Protein 5N5P (pdb70)

Sequence (449 aa):
TPATGSAEWVIPTVNAKPGEKVTMDVVVKNSAIEVAGAQFNIKQTAPIAYGSAASGDAYAAIVPNETEQYYAFGEGIGKGIKAADGAKIITLTFNVPADCAKGTYPVKWSNAFITDTNGNKITDKITLTDGAIVVGDTHMASKPVWGDVNCDGDVNVADVVLLNKWLNNNADYAMTDQGKVNADCFNPQDANGGAVDASKVDLTKTDSDAIIKSVVHLITLPAKGTPATGSAEWVIPTVNAKPGEKVTMDVVVKNSAIEVAGAQFNIKQTAPIAYGSAASGDAYAAIVPNETEQYYAFGEGIGKGIKAADGAKIITLTFNVPADCAKGTYPVKWSNAFITDTNGNKITDKITLTDGAIVVGDHMASKPVWGDVNCDGDVNVADVVLLNKWLNNNADYAMTDQGKVNADCFNPQDANGGAVDASKVDLTKTDSDAIIKSVVHLITLPAKG

Organism: Ruminococcus flavefaciens (NCBI:txid1265)

Foldseek 3Di:
DFWDAAKEWDFAAEEDEAQDKDKTFTFIAPQDTFFFKKKWAKDKAPPKAWDDKAAWDFWAGWDADRVRSIIMGGHPVLATGRGDGGTGRMMTIIGHHNPHDFAKIKTFIDPMFTAHSVRDTPVVRYHYHIYTYGYDYD/DFWAWAPAQCLVPPPDHAVVSLVQLVQCQVPVVVDPTDLRSQQNLLFEPAPDQVGDIDGSVPGDRDNVSSVQSHCVNVPVDDTRHYD/DFWDAAKEWDFAAEEDAAFDKDKTFTFIAPQRTFFFKKKWAKDKAPPKAWDDKAAWDFHAGWDADRVRSIIMGGHPVLATGRGDHGTGRMMTIIGHHNPHDFAKMKTFIDPMFTAHSVRDTPVVRYHYHIYTYGYDD/DFKAWAPAQCLVPPPDRACVSLVQLVVCQVPVVVDPTDLRSQQNLLFEPFPDQVGDIDGSVPGDRDNVSSVQSHCVNVPVDDTRHYD

Structure (mmCIF, N/CA/C/O backbone):
data_5N5P
#
_entry.id   5N5P
#
_cell.length_a   30.093
_cell.length_b   142.898
_cell.length_c   46.588
_cell.angle_alpha   90.000
_cell.angle_beta   90.750
_cell.angle_gamma   90.000
#
_symmetry.space_group_name_H-M   'P 1 21 1'
#
loop_
_entity.id
_entity.type
_entity.pdbx_description
1 polymer 'Putative cellulosomal scaffoldin protein'
2 polymer 'Putative cellulosomal scaffoldin protein'
3 non-polymer ACETONITRILE
4 non-polymer 'CALCIUM ION'
5 water water
#
loop_
_atom_site.group_PDB
_atom_site.id
_atom_site.type_symbol
_atom_site.label_atom_id
_atom_site.label_alt_id
_atom_site.label_comp_id
_atom_site.label_asym_id
_atom_site.label_entity_id
_atom_site.label_seq_id
_atom_site.pdbx_PDB_ins_code
_atom_site.Cartn_x
_atom_site.Cartn_y
_atom_site.Cartn_z
_atom_site.occupancy
_atom_site.B_iso_or_equiv
_atom_site.auth_seq_id
_atom_site.auth_comp_id
_atom_site.auth_asym_id
_atom_site.auth_atom_id
_atom_site.pdbx_PDB_model_num
ATOM 1 N N . THR A 1 1 ? 25.797 48.495 52.574 1.00 53.87 740 THR A N 1
ATOM 2 C CA . THR A 1 1 ? 26.193 49.760 51.856 1.00 70.30 740 THR A CA 1
ATOM 3 C C . THR A 1 1 ? 25.568 49.824 50.453 1.00 56.82 740 THR A C 1
ATOM 4 O O . THR A 1 1 ? 26.182 49.346 49.507 1.00 55.04 740 THR A O 1
ATOM 8 N N . PRO A 1 2 ? 24.328 50.358 50.344 1.00 72.82 741 PRO A N 1
ATOM 9 C CA . PRO A 1 2 ? 23.642 50.262 49.045 1.00 59.31 741 PRO A CA 1
ATOM 10 C C . PRO A 1 2 ? 24.365 51.026 47.947 1.00 50.43 741 PRO A C 1
ATOM 11 O O . PRO A 1 2 ? 24.783 52.154 48.168 1.00 68.73 741 PRO A O 1
ATOM 15 N N . ALA A 1 3 ? 24.531 50.388 46.785 1.00 40.13 742 ALA A N 1
ATOM 16 C CA . ALA A 1 3 ? 25.201 50.979 45.615 1.00 38.00 742 ALA A CA 1
ATOM 17 C C . ALA A 1 3 ? 24.808 52.443 45.455 1.00 35.99 742 ALA A C 1
ATOM 18 O O . ALA A 1 3 ? 23.604 52.751 45.459 1.00 33.00 742 ALA A O 1
ATOM 20 N N . THR A 1 4 ? 25.796 53.326 45.339 1.00 36.19 743 THR A N 1
ATOM 21 C CA . THR A 1 4 ? 25.601 54.764 45.621 1.00 41.56 743 THR A CA 1
ATOM 22 C C . THR A 1 4 ? 25.098 55.659 44.484 1.00 42.77 743 THR A C 1
ATOM 23 O O . THR A 1 4 ? 24.210 56.503 44.716 1.00 75.74 743 THR A O 1
ATOM 27 N N . GLY A 1 5 ? 25.633 55.497 43.275 1.00 35.79 744 GLY A N 1
ATOM 28 C CA . GLY A 1 5 ? 25.422 56.469 42.198 1.00 33.17 744 GLY A CA 1
ATOM 29 C C . GLY A 1 5 ? 24.053 56.490 41.540 1.00 32.43 744 GLY A C 1
ATOM 30 O O . GLY A 1 5 ? 23.042 56.483 42.227 1.00 31.23 744 GLY A O 1
ATOM 31 N N . SER A 1 6 ? 24.018 56.524 40.215 1.00 30.94 745 SER A N 1
ATOM 32 C CA . SER A 1 6 ? 22.783 56.626 39.511 1.00 29.70 745 SER A CA 1
ATOM 33 C C . SER A 1 6 ? 22.951 56.140 38.090 1.00 29.03 745 SER A C 1
ATOM 34 O O . SER A 1 6 ? 24.067 55.899 37.623 1.00 29.66 745 SER A O 1
ATOM 37 N N . ALA A 1 7 ? 21.811 55.962 37.450 1.00 27.90 746 ALA A N 1
ATOM 38 C CA . ALA A 1 7 ? 21.679 55.911 36.012 1.00 27.40 746 ALA A CA 1
ATOM 39 C C . ALA A 1 7 ? 20.281 56.420 35.600 1.00 26.65 746 ALA A C 1
ATOM 40 O O . ALA A 1 7 ? 19.393 56.592 36.443 1.00 26.43 746 ALA A O 1
ATOM 42 N N . GLU A 1 8 ? 20.128 56.668 34.305 1.00 26.46 747 GLU A N 1
ATOM 43 C CA . GLU A 1 8 ? 18.862 57.016 33.693 1.00 25.86 747 GLU A CA 1
ATOM 44 C C . GLU A 1 8 ? 18.573 55.926 32.678 1.00 25.10 747 GLU A C 1
ATOM 45 O O . GLU A 1 8 ? 19.458 55.568 31.925 1.00 25.74 747 GLU A O 1
ATOM 51 N N . TRP A 1 9 ? 17.346 55.387 32.666 1.00 24.39 748 TRP A N 1
ATOM 52 C CA . TRP A 1 9 ? 16.948 54.339 31.753 1.00 23.70 748 TRP A CA 1
ATOM 53 C C . TRP A 1 9 ? 15.889 54.986 30.859 1.00 23.58 748 TRP A C 1
ATOM 54 O O . TRP A 1 9 ? 14.844 55.464 31.369 1.00 23.43 748 TRP A O 1
ATOM 65 N N . VAL A 1 10 ? 16.165 55.047 29.557 1.00 23.83 749 VAL A N 1
ATOM 66 C CA . VAL A 1 10 ? 15.372 55.876 28.624 1.00 24.06 749 VAL A CA 1
ATOM 67 C C . VAL A 1 10 ? 14.626 55.040 27.597 1.00 23.72 749 VAL A C 1
ATOM 68 O O . VAL A 1 10 ? 15.259 54.367 26.782 1.00 23.90 749 VAL A O 1
ATOM 72 N N . ILE A 1 11 ? 13.284 55.069 27.651 1.00 23.40 750 ILE A N 1
ATOM 73 C CA . ILE A 1 11 ? 12.471 54.631 26.535 1.00 23.41 750 ILE A CA 1
ATOM 74 C C . ILE A 1 11 ? 12.540 55.813 25.552 1.00 24.20 750 ILE A C 1
ATOM 75 O O . ILE A 1 11 ? 12.251 56.954 25.949 1.00 24.54 750 ILE A O 1
ATOM 80 N N . PRO A 1 12 ? 12.929 55.565 24.281 1.00 24.69 751 PRO A N 1
ATOM 81 C CA . PRO A 1 12 ? 13.106 56.668 23.329 1.00 25.66 751 PRO A CA 1
ATOM 82 C C . PRO A 1 12 ? 11.813 57.286 22.822 1.00 26.00 751 PRO A C 1
ATOM 83 O O . PRO A 1 12 ? 10.754 56.661 22.932 1.00 25.54 751 PRO A O 1
ATOM 87 N N . THR A 1 13 ? 11.920 58.502 22.292 1.00 26.96 752 THR A N 1
ATOM 88 C CA . THR A 1 13 ? 10.827 59.142 21.567 1.00 27.64 752 THR A CA 1
ATOM 89 C C . THR A 1 13 ? 11.128 59.064 20.085 1.00 28.58 752 THR A C 1
ATOM 90 O O . THR A 1 13 ? 12.097 59.666 19.610 1.00 29.44 752 THR A O 1
ATOM 94 N N . VAL A 1 14 ? 10.313 58.295 19.372 1.00 28.56 753 VAL A N 1
ATOM 95 C CA . VAL A 1 14 ? 10.512 58.053 17.947 1.00 29.55 753 VAL A CA 1
ATOM 96 C C . VAL A 1 14 ? 9.333 58.556 17.097 1.00 30.49 753 VAL A C 1
ATOM 97 O O . VAL A 1 14 ? 8.188 58.596 17.550 1.00 30.16 753 VAL A O 1
ATOM 101 N N . ASN A 1 15 ? 9.646 58.930 15.859 1.00 31.84 754 ASN A N 1
ATOM 102 C CA . ASN A 1 15 ? 8.675 59.249 14.835 1.00 33.41 754 ASN A CA 1
ATOM 103 C C . ASN A 1 15 ? 8.316 57.990 14.066 1.00 34.12 754 ASN A C 1
ATOM 104 O O . ASN A 1 15 ? 9.130 57.102 13.892 1.00 36.15 754 ASN A O 1
ATOM 109 N N . ALA A 1 16 ? 7.082 57.929 13.604 1.00 37.31 755 ALA A N 1
ATOM 110 C CA . ALA A 1 16 ? 6.630 56.800 12.817 1.00 42.18 755 ALA A CA 1
ATOM 111 C C . ALA A 1 16 ? 5.443 57.178 11.961 1.00 40.77 755 ALA A C 1
ATOM 112 O O . ALA A 1 16 ? 4.720 58.137 12.256 1.00 37.02 755 ALA A O 1
ATOM 114 N N . LYS A 1 17 ? 5.248 56.415 10.893 1.00 44.90 756 LYS A N 1
ATOM 115 C CA . LYS A 1 17 ? 4.087 56.564 10.042 1.00 45.25 756 LYS A CA 1
ATOM 116 C C . LYS A 1 17 ? 3.082 55.490 10.431 1.00 41.48 756 LYS A C 1
ATOM 117 O O . LYS A 1 17 ? 3.480 54.442 10.956 1.00 38.87 756 LYS A O 1
ATOM 123 N N . PRO A 1 18 ? 1.777 55.755 10.217 1.00 39.42 757 PRO A N 1
ATOM 124 C CA . PRO A 1 18 ? 0.785 54.688 10.325 1.00 40.17 757 PRO A CA 1
ATOM 125 C C . PRO A 1 18 ? 1.141 53.516 9.415 1.00 40.99 757 PRO A C 1
ATOM 126 O O . PRO A 1 18 ? 1.646 53.724 8.310 1.00 40.59 757 PRO A O 1
ATOM 130 N N . GLY A 1 19 ? 0.917 52.301 9.905 1.00 41.42 758 GLY A N 1
ATOM 131 C CA . GLY A 1 19 ? 1.347 51.087 9.212 1.00 41.17 758 GLY A CA 1
ATOM 132 C C . GLY A 1 19 ? 2.765 50.612 9.552 1.00 38.18 758 GLY A C 1
ATOM 133 O O . GLY A 1 19 ? 3.130 49.506 9.170 1.00 38.85 758 GLY A O 1
ATOM 134 N N . GLU A 1 20 ? 3.558 51.403 10.279 1.00 40.81 759 GLU A N 1
ATOM 135 C CA . GLU A 1 20 ? 4.991 51.070 10.516 1.00 39.32 759 GLU A CA 1
ATOM 136 C C . GLU A 1 20 ? 5.285 50.126 11.720 1.00 40.67 759 GLU A C 1
ATOM 137 O O . GLU A 1 20 ? 4.720 50.273 12.804 1.00 39.49 759 GLU A O 1
ATOM 143 N N . LYS A 1 21 ? 6.175 49.156 11.515 1.00 38.25 760 LYS A N 1
ATOM 144 C CA . LYS A 1 21 ? 6.772 48.398 12.598 1.00 40.31 760 LYS A CA 1
ATOM 145 C C . LYS A 1 21 ? 7.867 49.281 13.212 1.00 35.50 760 LYS A C 1
ATOM 146 O O . LYS A 1 21 ? 8.748 49.763 12.498 1.00 34.13 760 LYS A O 1
ATOM 152 N N . VAL A 1 22 ? 7.808 49.460 14.525 1.00 31.56 761 VAL A N 1
ATOM 153 C CA . VAL A 1 22 ? 8.748 50.314 15.261 1.00 29.74 761 VAL A CA 1
ATOM 154 C C . VAL A 1 22 ? 9.546 49.482 16.265 1.00 28.75 761 VAL A C 1
ATOM 155 O O . VAL A 1 22 ? 8.979 48.791 17.114 1.00 28.01 761 VAL A O 1
ATOM 159 N N . THR A 1 23 ? 10.863 49.540 16.142 1.00 28.94 762 THR A N 1
ATOM 160 C CA . THR A 1 23 ? 11.775 48.901 17.084 1.00 28.19 762 THR A CA 1
ATOM 161 C C . THR A 1 23 ? 12.287 49.984 18.026 1.00 27.44 762 THR A C 1
ATOM 162 O O . THR A 1 23 ? 12.902 50.935 17.557 1.00 32.26 762 THR A O 1
ATOM 166 N N . MET A 1 24 ? 12.045 49.839 19.331 1.00 26.34 763 MET A N 1
ATOM 167 C CA . MET A 1 24 ? 12.489 50.798 20.349 1.00 25.71 763 MET A CA 1
ATOM 168 C C . MET A 1 24 ? 13.549 50.175 21.244 1.00 25.29 763 MET A C 1
ATOM 169 O O . MET A 1 24 ? 13.277 49.206 21.988 1.00 24.74 763 MET A O 1
ATOM 174 N N . ASP A 1 25 ? 14.756 50.722 21.161 1.00 25.73 764 ASP A N 1
ATOM 175 C CA . ASP A 1 25 ? 15.848 50.337 22.058 1.00 25.51 764 ASP A CA 1
ATOM 176 C C . ASP A 1 25 ? 15.772 51.171 23.325 1.00 24.82 764 ASP A C 1
ATOM 177 O O . ASP A 1 25 ? 15.903 52.382 23.283 1.00 25.09 764 ASP A O 1
ATOM 182 N N . VAL A 1 26 ? 15.616 50.495 24.453 1.00 24.12 765 VAL A N 1
ATOM 183 C CA . VAL A 1 26 ? 15.500 51.151 25.729 1.00 23.60 765 VAL A CA 1
ATOM 184 C C . VAL A 1 26 ? 16.934 51.116 26.294 1.00 23.95 765 VAL A C 1
ATOM 185 O O . VAL A 1 26 ? 17.508 50.022 26.432 1.00 24.05 765 VAL A O 1
ATOM 189 N N . VAL A 1 27 ? 17.481 52.297 26.577 1.00 24.30 766 VAL A N 1
ATOM 190 C CA . VAL A 1 27 ? 18.946 52.427 26.800 1.00 25.02 766 VAL A CA 1
ATOM 191 C C . VAL A 1 27 ? 19.307 53.121 28.104 1.00 25.00 766 VAL A C 1
ATOM 192 O O . VAL A 1 27 ? 18.462 53.813 28.703 1.00 24.95 766 VAL A O 1
ATOM 196 N N . VAL A 1 28 ? 20.568 52.925 28.521 1.00 25.64 767 VAL A N 1
ATOM 197 C CA . VAL A 1 28 ? 21.077 53.494 29.756 1.00 25.89 767 VAL A CA 1
ATOM 198 C C . VAL A 1 28 ? 21.788 54.788 29.402 1.00 26.92 767 VAL A C 1
ATOM 199 O O . VAL A 1 28 ? 22.471 54.869 28.374 1.00 27.73 767 VAL A O 1
ATOM 203 N N . LYS A 1 29 ? 21.569 55.818 30.206 1.00 27.05 768 LYS A N 1
ATOM 204 C CA . LYS A 1 29 ? 22.289 57.086 30.086 1.00 30.49 768 LYS A CA 1
ATOM 205 C C . LYS A 1 29 ? 22.943 57.467 31.413 1.00 28.84 768 LYS A C 1
ATOM 206 O O . LYS A 1 29 ? 22.413 57.179 32.486 1.00 28.21 768 LYS A O 1
ATOM 212 N N . ASN A 1 30 ? 24.097 58.134 31.335 1.00 30.24 769 ASN A N 1
ATOM 213 C CA . ASN A 1 30 ? 24.848 58.549 32.522 1.00 31.13 769 ASN A CA 1
ATOM 214 C C . ASN A 1 30 ? 24.948 57.395 33.541 1.00 30.54 769 ASN A C 1
ATOM 215 O O . ASN A 1 30 ? 24.633 57.536 34.729 1.00 30.42 769 ASN A O 1
ATOM 220 N N . SER A 1 31 ? 25.413 56.257 33.035 1.00 30.36 770 SER A N 1
ATOM 221 C CA . SER A 1 31 ? 25.536 55.027 33.824 1.00 29.93 770 SER A CA 1
ATOM 222 C C . SER A 1 31 ? 26.626 55.191 34.882 1.00 31.19 770 SER A C 1
ATOM 223 O O . SER A 1 31 ? 27.819 55.418 34.583 1.00 32.56 770 SER A O 1
ATOM 226 N N . ALA A 1 32 ? 26.205 55.108 36.132 1.00 30.91 771 ALA A N 1
ATOM 227 C CA . ALA A 1 32 ? 27.062 55.345 37.261 1.00 32.15 771 ALA A CA 1
ATOM 228 C C . ALA A 1 32 ? 26.572 54.581 38.487 1.00 31.67 771 ALA A C 1
ATOM 229 O O . ALA A 1 32 ? 26.604 55.093 39.597 1.00 32.34 771 ALA A O 1
ATOM 231 N N . ILE A 1 33 ? 26.083 53.355 38.265 1.00 30.67 772 ILE A N 1
ATOM 232 C CA . ILE A 1 33 ? 25.611 52.531 39.356 1.00 30.36 772 ILE A CA 1
ATOM 233 C C . ILE A 1 33 ? 25.618 51.082 38.927 1.00 29.87 772 ILE A C 1
ATOM 234 O O . ILE A 1 33 ? 25.274 50.777 37.805 1.00 29.13 772 ILE A O 1
ATOM 239 N N . GLU A 1 34 ? 25.995 50.197 39.839 1.00 30.44 773 GLU A N 1
ATOM 240 C CA . GLU A 1 34 ? 26.053 48.758 39.579 1.00 30.28 773 GLU A CA 1
ATOM 241 C C . GLU A 1 34 ? 24.691 48.161 39.901 1.00 29.18 773 GLU A C 1
ATOM 242 O O . GLU A 1 34 ? 24.246 48.210 41.046 1.00 29.34 773 GLU A O 1
ATOM 248 N N . VAL A 1 35 ? 24.048 47.610 38.886 1.00 28.26 774 VAL A N 1
ATOM 249 C CA . VAL A 1 35 ? 22.683 47.058 39.006 1.00 27.30 774 VAL A CA 1
ATOM 250 C C . VAL A 1 35 ? 22.774 45.540 38.858 1.00 27.51 774 VAL A C 1
ATOM 251 O O . VAL A 1 35 ? 23.374 45.045 37.893 1.00 27.73 774 VAL A O 1
ATOM 255 N N . ALA A 1 36 ? 22.240 44.823 39.852 1.00 27.69 775 ALA A N 1
ATOM 256 C CA . ALA A 1 36 ? 22.202 43.354 39.854 1.00 28.07 775 ALA A CA 1
ATOM 257 C C . ALA A 1 36 ? 20.921 42.761 39.265 1.00 27.23 775 ALA A C 1
ATOM 258 O O . ALA A 1 36 ? 20.923 41.656 38.721 1.00 27.47 775 ALA A O 1
ATOM 260 N N . GLY A 1 37 ? 19.817 43.486 39.382 1.00 26.43 776 GLY A N 1
ATOM 261 C CA . GLY A 1 37 ? 18.592 42.979 38.870 1.00 25.83 776 GLY A CA 1
ATOM 262 C C . GLY A 1 37 ? 17.488 44.009 38.832 1.00 25.04 776 GLY A C 1
ATOM 263 O O . GLY A 1 37 ? 17.511 45.002 39.560 1.00 25.10 776 GLY A O 1
ATOM 264 N N . ALA A 1 38 ? 16.502 43.759 37.991 1.00 24.48 777 ALA A N 1
ATOM 265 C CA . ALA A 1 38 ? 15.339 44.664 37.893 1.00 23.88 777 ALA A CA 1
ATOM 266 C C . ALA A 1 38 ? 14.118 43.955 37.384 1.00 23.70 777 ALA A C 1
ATOM 267 O O . ALA A 1 38 ? 14.225 42.929 36.714 1.00 23.85 777 ALA A O 1
ATOM 269 N N . GLN A 1 39 ? 12.973 44.558 37.690 1.00 23.52 778 GLN A N 1
ATOM 270 C CA . GLN A 1 39 ? 11.680 44.132 37.210 1.00 23.46 778 GLN A CA 1
ATOM 271 C C . GLN A 1 39 ? 10.822 45.367 36.946 1.00 23.08 778 GLN A C 1
ATOM 272 O O . GLN A 1 39 ? 10.869 46.345 37.697 1.00 23.16 778 GLN A O 1
ATOM 278 N N . PHE A 1 40 ? 10.064 45.323 35.872 1.00 22.83 779 PHE A N 1
ATOM 279 C CA . PHE A 1 40 ? 9.303 46.491 35.427 1.00 22.58 779 PHE A CA 1
ATOM 280 C C . PHE A 1 40 ? 8.313 46.118 34.347 1.00 22.60 779 PHE A C 1
ATOM 281 O O . PHE A 1 40 ? 8.558 45.174 33.582 1.00 22.63 779 PHE A O 1
ATOM 289 N N . ASN A 1 41 ? 7.200 46.858 34.297 1.00 22.76 780 ASN A N 1
ATOM 290 C CA . ASN A 1 41 ? 6.341 46.873 33.127 1.00 22.84 780 ASN A CA 1
ATOM 291 C C . ASN A 1 41 ? 6.760 48.011 32.223 1.00 22.45 780 ASN A C 1
ATOM 292 O O . ASN A 1 41 ? 7.166 49.068 32.696 1.00 22.32 780 ASN A O 1
ATOM 297 N N . ILE A 1 42 ? 6.678 47.784 30.919 1.00 22.44 781 ILE A N 1
ATOM 298 C CA . ILE A 1 42 ? 6.655 48.851 29.913 1.00 22.39 781 ILE A CA 1
ATOM 299 C C . ILE A 1 42 ? 5.430 48.618 29.019 1.00 22.90 781 ILE A C 1
ATOM 300 O O . ILE A 1 42 ? 5.318 47.546 28.400 1.00 23.12 781 ILE A O 1
ATOM 305 N N . LYS A 1 43 ? 4.613 49.656 28.892 1.00 23.21 782 LYS A N 1
ATOM 306 C CA . LYS A 1 43 ? 3.339 49.602 28.132 1.00 23.91 782 LYS A CA 1
ATOM 307 C C . LYS A 1 43 ? 3.151 50.812 27.201 1.00 24.20 782 LYS A C 1
ATOM 308 O O . LYS A 1 43 ? 3.484 51.953 27.570 1.00 24.09 782 LYS A O 1
ATOM 314 N N . GLN A 1 44 ? 2.720 50.514 25.975 1.00 24.70 783 GLN A N 1
ATOM 315 C CA . GLN A 1 44 ? 2.434 51.523 24.955 1.00 25.24 783 GLN A CA 1
ATOM 316 C C . GLN A 1 44 ? 0.965 51.932 25.007 1.00 26.14 783 GLN A C 1
ATOM 317 O O . GLN A 1 44 ? 0.090 51.121 25.305 1.00 26.56 783 GLN A O 1
ATOM 323 N N . THR A 1 45 ? 0.724 53.190 24.665 1.00 26.63 784 THR A N 1
ATOM 324 C CA . THR A 1 45 ? -0.609 53.735 24.574 1.00 27.71 784 THR A CA 1
ATOM 325 C C . THR A 1 45 ? -1.309 53.258 23.293 1.00 28.60 784 THR A C 1
ATOM 326 O O . THR A 1 45 ? -0.720 53.252 22.219 1.00 28.62 784 THR A O 1
ATOM 330 N N . ALA A 1 46 ? -2.580 52.854 23.430 1.00 29.52 785 ALA A N 1
ATOM 331 C CA . ALA A 1 46 ? -3.401 52.414 22.290 1.00 30.66 785 ALA A CA 1
ATOM 332 C C . ALA A 1 46 ? -3.610 53.519 21.273 1.00 31.54 785 ALA A C 1
ATOM 333 O O . ALA A 1 46 ? -3.603 54.678 21.655 1.00 31.63 785 ALA A O 1
ATOM 335 N N . PRO A 1 47 ? -3.789 53.201 19.986 1.00 32.34 786 PRO A N 1
ATOM 336 C CA . PRO A 1 47 ? -3.955 51.850 19.454 1.00 32.62 786 PRO A CA 1
ATOM 337 C C . PRO A 1 47 ? -2.670 51.167 19.001 1.00 31.71 786 PRO A C 1
ATOM 338 O O . PRO A 1 47 ? -2.726 50.120 18.346 1.00 32.18 786 PRO A O 1
ATOM 342 N N . ILE A 1 48 ? -1.504 51.703 19.369 1.00 30.57 787 ILE A N 1
ATOM 343 C CA . ILE A 1 48 ? -0.268 51.030 18.989 1.00 29.88 787 ILE A CA 1
ATOM 344 C C . ILE A 1 48 ? -0.310 49.598 19.528 1.00 29.53 787 ILE A C 1
ATOM 345 O O . ILE A 1 48 ? -0.657 49.385 20.692 1.00 29.07 787 ILE A O 1
ATOM 350 N N . ALA A 1 49 ? 0.042 48.631 18.682 1.00 29.93 788 ALA A N 1
ATOM 351 C CA . ALA A 1 49 ? 0.061 47.222 19.073 1.00 29.84 788 ALA A CA 1
ATOM 352 C C . ALA A 1 49 ? 1.479 46.760 19.483 1.00 28.76 788 ALA A C 1
ATOM 353 O O . ALA A 1 49 ? 2.460 47.246 18.971 1.00 28.49 788 ALA A O 1
ATOM 355 N N . TYR A 1 50 ? 1.531 45.791 20.392 1.00 28.37 789 TYR A N 1
ATOM 356 C CA . TYR A 1 50 ? 2.772 45.245 20.896 1.00 27.54 789 TYR A CA 1
ATOM 357 C C . TYR A 1 50 ? 3.205 44.087 20.007 1.00 28.29 789 TYR A C 1
ATOM 358 O O . TYR A 1 50 ? 2.400 43.242 19.664 1.00 29.26 789 TYR A O 1
ATOM 367 N N . GLY A 1 51 ? 4.484 44.060 19.647 1.00 27.99 790 GLY A N 1
ATOM 368 C CA . GLY A 1 51 ? 5.056 42.932 18.926 1.00 28.77 790 GLY A CA 1
ATOM 369 C C . GLY A 1 51 ? 5.676 41.965 19.922 1.00 28.31 790 GLY A C 1
ATOM 370 O O . GLY A 1 51 ? 5.068 40.983 20.332 1.00 28.77 790 GLY A O 1
ATOM 371 N N . SER A 1 52 ? 6.895 42.273 20.339 1.00 27.55 791 SER A N 1
ATOM 372 C CA . SER A 1 52 ? 7.661 41.390 21.216 1.00 27.26 791 SER A CA 1
ATOM 373 C C . SER A 1 52 ? 8.840 42.113 21.819 1.00 26.35 791 SER A C 1
ATOM 374 O O . SER A 1 52 ? 9.142 43.257 21.457 1.00 26.04 791 SER A O 1
ATOM 377 N N . ALA A 1 53 ? 9.463 41.444 22.779 1.00 26.08 792 ALA A N 1
ATOM 378 C CA . ALA A 1 53 ? 10.624 41.950 23.458 1.00 25.43 792 ALA A CA 1
ATOM 379 C C . ALA A 1 53 ? 11.806 41.083 23.128 1.00 26.09 792 ALA A C 1
ATOM 380 O O . ALA A 1 53 ? 11.668 39.887 22.858 1.00 26.92 792 ALA A O 1
ATOM 382 N N . ALA A 1 54 ? 12.989 41.704 23.161 1.00 25.90 793 ALA A N 1
ATOM 383 C CA . ALA A 1 54 ? 14.236 40.981 22.990 1.00 26.63 793 ALA A CA 1
ATOM 384 C C . ALA A 1 54 ? 15.221 41.518 24.013 1.00 26.07 793 ALA A C 1
ATOM 385 O O . ALA A 1 54 ? 15.210 42.709 24.366 1.00 25.34 793 ALA A O 1
ATOM 387 N N . SER A 1 55 ? 16.064 40.633 24.509 1.00 26.57 794 SER A N 1
ATOM 388 C CA . SER A 1 55 ? 17.072 41.022 25.480 1.00 26.30 794 SER A CA 1
ATOM 389 C C . SER A 1 55 ? 18.039 42.037 24.901 1.00 26.52 794 SER A C 1
ATOM 390 O O . SER A 1 55 ? 18.344 41.990 23.711 1.00 27.32 794 SER A O 1
ATOM 393 N N . GLY A 1 56 ? 18.468 42.974 25.743 1.00 25.96 795 GLY A N 1
ATOM 394 C CA . GLY A 1 56 ? 19.629 43.801 25.461 1.00 26.44 795 GLY A CA 1
ATOM 395 C C . GLY A 1 56 ? 20.815 43.246 26.247 1.00 27.06 795 GLY A C 1
ATOM 396 O O . GLY A 1 56 ? 20.653 42.332 27.048 1.00 27.00 795 GLY A O 1
ATOM 397 N N . ASP A 1 57 ? 21.993 43.826 26.028 1.00 27.80 796 ASP A N 1
ATOM 398 C CA . ASP A 1 57 ? 23.232 43.387 26.679 1.00 28.67 796 ASP A CA 1
ATOM 399 C C . ASP A 1 57 ? 23.730 44.375 27.745 1.00 28.39 796 ASP A C 1
ATOM 400 O O . ASP A 1 57 ? 24.880 44.251 28.203 1.00 30.41 796 ASP A O 1
ATOM 405 N N . ALA A 1 58 ? 22.894 45.350 28.135 1.00 27.31 797 ALA A N 1
ATOM 406 C CA . ALA A 1 58 ? 23.276 46.344 29.127 1.00 27.17 797 ALA A CA 1
ATOM 407 C C . ALA A 1 58 ? 23.551 45.665 30.445 1.00 27.24 797 ALA A C 1
ATOM 408 O O . ALA A 1 58 ? 24.631 45.836 31.012 1.00 28.07 797 ALA A O 1
ATOM 410 N N . TYR A 1 59 ? 22.596 44.876 30.923 1.00 26.57 798 TYR A N 1
ATOM 411 C CA . TYR A 1 59 ? 22.761 44.275 32.247 1.00 26.74 798 TYR A CA 1
ATOM 412 C C . TYR A 1 59 ? 22.762 42.752 32.205 1.00 27.24 798 TYR A C 1
ATOM 413 O O . TYR A 1 59 ? 23.815 42.114 32.346 1.00 28.46 798 TYR A O 1
ATOM 422 N N . ALA A 1 60 ? 21.605 42.158 31.984 1.00 26.66 799 ALA A N 1
ATOM 423 C CA . ALA A 1 60 ? 21.486 40.707 32.022 1.00 27.25 799 ALA A CA 1
ATOM 424 C C . ALA A 1 60 ? 20.306 40.317 31.165 1.00 26.78 799 ALA A C 1
ATOM 425 O O . ALA A 1 60 ? 19.545 41.186 30.733 1.00 25.94 799 ALA A O 1
ATOM 427 N N . ALA A 1 61 ? 20.183 39.025 30.897 1.00 27.50 800 ALA A N 1
ATOM 428 C CA . ALA A 1 61 ? 19.171 38.519 29.961 1.00 27.41 800 ALA A CA 1
ATOM 429 C C . ALA A 1 61 ? 17.764 38.820 30.461 1.00 26.46 800 ALA A C 1
ATOM 430 O O . ALA A 1 61 ? 17.479 38.679 31.665 1.00 26.32 800 ALA A O 1
ATOM 432 N N . ILE A 1 62 ? 16.888 39.245 29.547 1.00 25.99 801 ILE A N 1
ATOM 433 C CA . ILE A 1 62 ? 15.505 39.564 29.909 1.00 25.28 801 ILE A CA 1
ATOM 434 C C . ILE A 1 62 ? 14.630 38.296 29.952 1.00 25.89 801 ILE A C 1
ATOM 435 O O . ILE A 1 62 ? 14.703 37.424 29.096 1.00 26.68 801 ILE A O 1
ATOM 440 N N . VAL A 1 63 ? 13.831 38.213 31.005 1.00 25.69 802 VAL A N 1
ATOM 441 C CA . VAL A 1 63 ? 12.815 37.182 31.178 1.00 26.32 802 VAL A CA 1
ATOM 442 C C . VAL A 1 63 ? 11.492 37.929 30.955 1.00 25.74 802 VAL A C 1
ATOM 443 O O . VAL A 1 63 ? 11.086 38.731 31.800 1.00 25.17 802 VAL A O 1
ATOM 447 N N . PRO A 1 64 ? 10.843 37.704 29.803 1.00 26.02 803 PRO A N 1
ATOM 448 C CA . PRO A 1 64 ? 9.657 38.478 29.456 1.00 25.61 803 PRO A CA 1
ATOM 449 C C . PRO A 1 64 ? 8.342 37.734 29.666 1.00 26.35 803 PRO A C 1
ATOM 450 O O . PRO A 1 64 ? 8.240 36.562 29.296 1.00 27.34 803 PRO A O 1
ATOM 454 N N . ASN A 1 65 ? 7.361 38.397 30.270 1.00 26.06 804 ASN A N 1
ATOM 455 C CA . ASN A 1 65 ? 5.942 37.983 30.167 1.00 26.85 804 ASN A CA 1
ATOM 456 C C . ASN A 1 65 ? 5.317 38.843 29.066 1.00 26.58 804 ASN A C 1
ATOM 457 O O . ASN A 1 65 ? 5.001 39.998 29.275 1.00 25.94 804 ASN A O 1
ATOM 462 N N . GLU A 1 66 ? 5.127 38.244 27.901 1.00 27.27 805 GLU A N 1
ATOM 463 C CA . GLU A 1 66 ? 4.675 38.978 26.714 1.00 27.22 805 GLU A CA 1
ATOM 464 C C . GLU A 1 66 ? 3.207 39.361 26.774 1.00 27.67 805 GLU A C 1
ATOM 465 O O . GLU A 1 66 ? 2.851 40.414 26.275 1.00 27.32 805 GLU A O 1
ATOM 471 N N . THR A 1 67 ? 2.378 38.533 27.404 1.00 28.57 806 THR A N 1
ATOM 472 C CA . THR A 1 67 ? 0.957 38.860 27.648 1.00 29.23 806 THR A CA 1
ATOM 473 C C . THR A 1 67 ? 0.837 40.088 28.527 1.00 28.37 806 THR A C 1
ATOM 474 O O . THR A 1 67 ? 0.077 40.983 28.208 1.00 28.44 806 THR A O 1
ATOM 478 N N . GLU A 1 68 ? 1.643 40.150 29.593 1.00 27.68 807 GLU A N 1
ATOM 479 C CA . GLU A 1 68 ? 1.532 41.223 30.584 1.00 27.12 807 GLU A CA 1
ATOM 480 C C . GLU A 1 68 ? 2.531 42.365 30.355 1.00 25.90 807 GLU A C 1
ATOM 481 O O . GLU A 1 68 ? 2.516 43.336 31.086 1.00 25.49 807 GLU A O 1
ATOM 487 N N . GLN A 1 69 ? 3.372 42.266 29.329 1.00 25.50 808 GLN A N 1
ATOM 488 C CA . GLN A 1 69 ? 4.470 43.208 29.118 1.00 24.56 808 GLN A CA 1
ATOM 489 C C . GLN A 1 69 ? 5.127 43.573 30.435 1.00 24.04 808 GLN A C 1
ATOM 490 O O . GLN A 1 69 ? 5.258 44.753 30.805 1.00 23.57 808 GLN A O 1
ATOM 496 N N . TYR A 1 70 ? 5.497 42.519 31.131 1.00 24.32 809 TYR A N 1
ATOM 497 C CA . TYR A 1 70 ? 6.182 42.564 32.405 1.00 24.10 809 TYR A CA 1
ATOM 498 C C . TYR A 1 70 ? 7.531 41.853 32.235 1.00 23.97 809 TYR A C 1
ATOM 499 O O . TYR A 1 70 ? 7.586 40.731 31.729 1.00 24.51 809 TYR A O 1
ATOM 508 N N . TYR A 1 71 ? 8.605 42.518 32.633 1.00 23.43 810 TYR A N 1
ATOM 509 C CA . TYR A 1 71 ? 9.967 42.070 32.322 1.00 23.38 810 TYR A CA 1
ATOM 510 C C . TYR A 1 71 ? 10.875 42.102 33.534 1.00 23.40 810 TYR A C 1
ATOM 511 O O . TYR A 1 71 ? 10.725 42.940 34.407 1.00 23.18 810 TYR A O 1
ATOM 520 N N . ALA A 1 72 ? 11.852 41.196 33.560 1.00 23.80 811 ALA A N 1
ATOM 521 C CA . ALA A 1 72 ? 12.815 41.125 34.649 1.00 24.03 811 ALA A CA 1
ATOM 522 C C . ALA A 1 72 ? 14.164 40.574 34.199 1.00 24.38 811 ALA A C 1
ATOM 523 O O . ALA A 1 72 ? 14.260 39.840 33.231 1.00 24.71 811 ALA A O 1
ATOM 525 N N . PHE A 1 73 ? 15.206 40.975 34.902 1.00 24.48 812 PHE A N 1
ATOM 526 C CA . PHE A 1 73 ? 16.543 40.396 34.752 1.00 25.11 812 PHE A CA 1
ATOM 527 C C . PHE A 1 73 ? 17.195 40.268 36.111 1.00 25.65 812 PHE A C 1
ATOM 528 O O . PHE A 1 73 ? 16.893 41.025 37.031 1.00 25.40 812 PHE A O 1
ATOM 536 N N . GLY A 1 74 ? 18.101 39.296 36.228 1.00 26.58 813 GLY A N 1
ATOM 537 C CA . GLY A 1 74 ? 18.866 39.078 37.417 1.00 27.34 813 GLY A CA 1
ATOM 538 C C . GLY A 1 74 ? 20.204 38.489 37.012 1.00 28.26 813 GLY A C 1
ATOM 539 O O . GLY A 1 74 ? 20.262 37.424 36.400 1.00 28.87 813 GLY A O 1
ATOM 540 N N . GLU A 1 75 ? 21.278 39.187 37.348 1.00 28.53 814 GLU A N 1
ATOM 541 C CA . GLU A 1 75 ? 22.607 38.733 36.975 1.0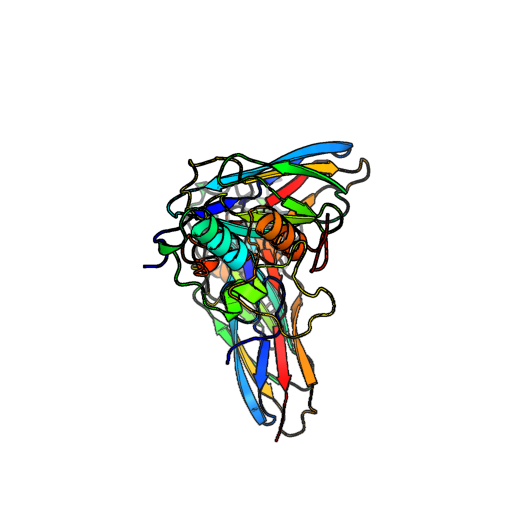0 29.58 814 GLU A CA 1
ATOM 542 C C . GLU A 1 75 ? 22.862 37.343 37.540 1.00 30.84 814 GLU A C 1
ATOM 543 O O . GLU A 1 75 ? 22.647 37.113 38.727 1.00 31.22 814 GLU A O 1
ATOM 549 N N . GLY A 1 76 ? 23.359 36.442 36.690 1.00 31.67 815 GLY A N 1
ATOM 550 C CA . GLY A 1 76 ? 23.439 34.994 36.978 1.00 32.98 815 GLY A CA 1
ATOM 551 C C . GLY A 1 76 ? 24.110 34.518 38.253 1.00 34.24 815 GLY A C 1
ATOM 552 O O . GLY A 1 76 ? 23.804 33.416 38.750 1.00 35.19 815 GLY A O 1
ATOM 553 N N . ILE A 1 77 ? 25.048 35.311 38.763 1.00 34.48 816 ILE A N 1
ATOM 554 C CA . ILE A 1 77 ? 25.700 35.033 40.051 1.00 35.74 816 ILE A CA 1
ATOM 555 C C . ILE A 1 77 ? 25.531 36.199 41.040 1.00 35.08 816 ILE A C 1
ATOM 556 O O . ILE A 1 77 ? 26.301 36.336 41.979 1.00 36.11 816 ILE A O 1
ATOM 561 N N . GLY A 1 78 ? 24.492 36.999 40.827 1.00 33.52 817 GLY A N 1
ATOM 562 C CA . GLY A 1 78 ? 24.145 38.110 41.711 1.00 32.92 817 GLY A CA 1
ATOM 563 C C . GLY A 1 78 ? 25.110 39.285 41.775 1.00 33.00 817 GLY A C 1
ATOM 564 O O . GLY A 1 78 ? 25.113 40.011 42.764 1.00 33.15 817 GLY A O 1
ATOM 565 N N . LYS A 1 79 ? 25.928 39.468 40.743 1.00 33.11 818 LYS A N 1
ATOM 566 C CA . LYS A 1 79 ? 26.851 40.615 40.675 1.00 33.34 818 LYS A CA 1
ATOM 567 C C . LYS A 1 79 ? 26.090 41.836 40.179 1.00 31.86 818 LYS A C 1
ATOM 568 O O . LYS A 1 79 ? 25.148 41.702 39.375 1.00 30.75 818 LYS A O 1
ATOM 574 N N . GLY A 1 80 ? 26.521 43.011 40.639 1.00 32.03 819 GLY A N 1
ATOM 575 C CA . GLY A 1 80 ? 26.058 44.269 40.040 1.00 30.96 819 GLY A CA 1
ATOM 576 C C . GLY A 1 80 ? 26.843 44.542 38.777 1.00 31.18 819 GLY A C 1
ATOM 577 O O . GLY A 1 80 ? 28.056 44.271 38.730 1.00 32.49 819 GLY A O 1
ATOM 578 N N . ILE A 1 81 ? 26.178 45.068 37.760 1.00 30.11 820 ILE A N 1
ATOM 579 C CA . ILE A 1 81 ? 26.810 45.430 36.499 1.00 30.37 820 ILE A CA 1
ATOM 580 C C . ILE A 1 81 ? 26.587 46.918 36.264 1.00 29.90 820 ILE A C 1
ATOM 581 O O . ILE A 1 81 ? 25.456 47.402 36.344 1.00 28.78 820 ILE A O 1
ATOM 586 N N . LYS A 1 82 ? 27.655 47.655 36.016 1.00 30.92 821 LYS A N 1
ATOM 587 C CA . LYS A 1 82 ? 27.579 49.036 35.564 1.00 30.78 821 LYS A CA 1
ATOM 588 C C . LYS A 1 82 ? 27.581 48.979 34.037 1.00 30.66 821 LYS A C 1
ATOM 589 O O . LYS A 1 82 ? 28.613 48.754 33.405 1.00 31.81 821 LYS A O 1
ATOM 595 N N . ALA A 1 83 ? 26.416 49.171 33.443 1.00 29.42 822 ALA A N 1
ATOM 596 C CA . ALA A 1 83 ? 26.286 49.118 31.999 1.00 29.34 822 ALA A CA 1
ATOM 597 C C . ALA A 1 83 ? 27.057 50.206 31.332 1.00 30.31 822 ALA A C 1
ATOM 598 O O . ALA A 1 83 ? 27.218 51.274 31.893 1.00 30.58 822 ALA A O 1
ATOM 600 N N . ALA A 1 84 ? 27.479 49.936 30.105 1.00 30.96 823 ALA A N 1
ATOM 601 C CA . ALA A 1 84 ? 28.077 50.928 29.216 1.00 31.98 823 ALA A CA 1
ATOM 602 C C . ALA A 1 84 ? 27.041 51.970 28.879 1.00 31.09 823 ALA A C 1
ATOM 603 O O . ALA A 1 84 ? 25.873 51.613 28.658 1.00 29.83 823 ALA A O 1
ATOM 605 N N . ASP A 1 85 ? 27.437 53.239 28.828 1.00 31.88 824 ASP A N 1
ATOM 606 C CA . ASP A 1 85 ? 26.507 54.306 28.381 1.00 31.34 824 ASP A CA 1
ATOM 607 C C . ASP A 1 85 ? 25.879 53.973 27.024 1.00 31.01 824 ASP A C 1
ATOM 608 O O . ASP A 1 85 ? 26.541 53.549 26.094 1.00 31.97 824 ASP A O 1
ATOM 613 N N . GLY A 1 86 ? 24.557 54.163 26.927 1.00 29.78 825 GLY A N 1
ATOM 614 C CA . GLY A 1 86 ? 23.861 53.941 25.690 1.00 29.56 825 GLY A CA 1
ATOM 615 C C . GLY A 1 86 ? 23.516 52.483 25.426 1.00 28.96 825 GLY A C 1
ATOM 616 O O . GLY A 1 86 ? 22.821 52.205 24.414 1.00 28.79 825 GLY A O 1
ATOM 617 N N . ALA A 1 87 ? 23.929 51.556 26.308 1.00 28.75 826 ALA A N 1
ATOM 618 C CA . ALA A 1 87 ? 23.715 50.136 26.041 1.00 28.48 826 ALA A CA 1
ATOM 619 C C . ALA A 1 87 ? 22.216 49.781 26.221 1.00 27.11 826 ALA A C 1
ATOM 620 O O . ALA A 1 87 ? 21.520 50.406 27.009 1.00 26.32 826 ALA A O 1
ATOM 622 N N . LYS A 1 88 ? 21.786 48.760 25.499 1.00 27.06 827 LYS A N 1
ATOM 623 C CA . LYS A 1 88 ? 20.342 48.379 25.424 1.00 26.06 827 LYS A CA 1
ATOM 624 C C . LYS A 1 88 ? 19.970 47.478 26.594 1.00 25.39 827 LYS A C 1
ATOM 625 O O . LYS A 1 88 ? 20.575 46.414 26.758 1.00 25.86 827 LYS A O 1
ATOM 631 N N . ILE A 1 89 ? 19.037 47.918 27.427 1.00 24.51 828 ILE A N 1
ATOM 632 C CA . ILE A 1 89 ? 18.495 47.101 28.528 1.00 23.99 828 ILE A CA 1
ATOM 633 C C . ILE A 1 89 ? 17.555 46.021 27.970 1.00 23.85 828 ILE A C 1
ATOM 634 O O . ILE A 1 89 ? 17.623 44.850 28.356 1.00 26.52 828 ILE A O 1
ATOM 639 N N . ILE A 1 90 ? 16.694 46.456 27.055 1.00 23.67 829 ILE A N 1
ATOM 640 C CA . ILE A 1 90 ? 15.619 45.671 26.418 1.00 23.65 829 ILE A CA 1
ATOM 641 C C . ILE A 1 90 ? 15.240 46.373 25.115 1.00 23.90 829 ILE A C 1
ATOM 642 O O . ILE A 1 90 ? 15.391 47.621 24.994 1.00 23.83 829 ILE A O 1
ATOM 647 N N . THR A 1 91 ? 14.820 45.594 24.126 1.00 24.40 830 THR A N 1
ATOM 648 C CA . THR A 1 91 ? 14.388 46.104 22.832 1.00 24.85 830 THR A CA 1
ATOM 649 C C . THR A 1 91 ? 12.942 45.608 22.582 1.00 24.78 830 THR A C 1
ATOM 650 O O . THR A 1 91 ? 12.640 44.412 22.666 1.00 25.02 830 THR A O 1
ATOM 654 N N . LEU A 1 92 ? 12.067 46.548 22.291 1.00 24.61 831 LEU A N 1
ATOM 655 C CA . LEU A 1 92 ? 10.634 46.295 22.167 1.00 24.63 831 LEU A CA 1
ATOM 656 C C . LEU A 1 92 ? 10.198 46.667 20.772 1.00 25.42 831 LEU A C 1
ATOM 657 O O . LEU A 1 92 ? 10.508 47.744 20.285 1.00 25.60 831 LEU A O 1
ATOM 662 N N . THR A 1 93 ? 9.469 45.783 20.117 1.00 26.08 832 THR A N 1
ATOM 663 C CA . THR A 1 93 ? 8.924 46.125 18.821 1.00 26.99 832 THR A CA 1
ATOM 664 C C . THR A 1 93 ? 7.410 46.355 18.962 1.00 27.00 832 THR A C 1
ATOM 665 O O . THR A 1 93 ? 6.724 45.702 19.760 1.00 26.71 832 THR A O 1
ATOM 669 N N . PHE A 1 94 ? 6.918 47.332 18.221 1.00 27.48 833 PHE A N 1
ATOM 670 C CA . PHE A 1 94 ? 5.491 47.676 18.210 1.00 27.79 833 PHE A CA 1
ATOM 671 C C . PHE A 1 94 ? 5.084 47.835 16.759 1.00 29.10 833 PHE A C 1
ATOM 672 O O . PHE A 1 94 ? 5.951 47.934 15.889 1.00 29.63 833 PHE A O 1
ATOM 680 N N . ASN A 1 95 ? 3.772 47.881 16.499 1.00 29.78 834 ASN A N 1
ATOM 681 C CA . ASN A 1 95 ? 3.239 48.022 15.162 1.00 31.21 834 ASN A CA 1
ATOM 682 C C . ASN A 1 95 ? 2.183 49.113 15.194 1.00 31.55 834 ASN A C 1
ATOM 683 O O . ASN A 1 95 ? 1.259 49.042 16.008 1.00 35.94 834 ASN A O 1
ATOM 688 N N . VAL A 1 96 ? 2.342 50.124 14.343 1.00 32.27 835 VAL A N 1
ATOM 689 C CA . VAL A 1 96 ? 1.416 51.256 14.310 1.00 32.80 835 VAL A CA 1
ATOM 690 C C . VAL A 1 96 ? 0.313 50.921 13.307 1.00 34.43 835 VAL A C 1
ATOM 691 O O . VAL A 1 96 ? 0.612 50.723 12.135 1.00 35.52 835 VAL A O 1
ATOM 695 N N . PRO A 1 97 ? -0.965 50.889 13.743 1.00 34.80 836 PRO A N 1
ATOM 696 C CA . PRO A 1 97 ? -2.019 50.601 12.782 1.00 36.55 836 PRO A CA 1
ATOM 697 C C . PRO A 1 97 ? -2.089 51.663 11.699 1.00 37.83 836 PRO A C 1
ATOM 698 O O . PRO A 1 97 ? -1.815 52.832 11.972 1.00 37.46 836 PRO A O 1
ATOM 702 N N . ALA A 1 98 ? -2.439 51.245 10.484 1.00 39.49 837 ALA A N 1
ATOM 703 C CA . ALA A 1 98 ? -2.663 52.167 9.366 1.00 41.11 837 ALA A CA 1
ATOM 704 C C . ALA A 1 98 ? -3.726 53.232 9.651 1.00 41.75 837 ALA A C 1
ATOM 705 O O . ALA A 1 98 ? -3.662 54.333 9.074 1.00 42.65 837 ALA A O 1
ATOM 707 N N . ASP A 1 99 ? -4.705 52.901 10.504 1.00 41.52 838 ASP A N 1
ATOM 708 C CA . ASP A 1 99 ? -5.766 53.859 10.869 1.00 43.71 838 ASP A CA 1
ATOM 709 C C . ASP A 1 99 ? -5.450 54.643 12.155 1.00 40.72 838 ASP A C 1
ATOM 710 O O . ASP A 1 99 ? -6.345 55.260 12.719 1.00 41.21 838 ASP A O 1
ATOM 715 N N . CYS A 1 100 ? -4.186 54.642 12.600 1.00 39.08 839 CYS A N 1
ATOM 716 C CA . CYS A 1 100 ? -3.795 55.385 13.783 1.00 37.76 839 CYS A CA 1
ATOM 717 C C . CYS A 1 100 ? -3.862 56.878 13.491 1.00 38.65 839 CYS A C 1
ATOM 718 O O . CYS A 1 100 ? -3.315 57.344 12.479 1.00 39.42 839 CYS A O 1
ATOM 721 N N . ALA A 1 101 ? -4.537 57.619 14.366 1.00 38.73 840 ALA A N 1
ATOM 722 C CA . ALA A 1 101 ? -4.681 59.072 14.194 1.00 39.79 840 ALA A CA 1
ATOM 723 C C . ALA A 1 101 ? -3.345 59.744 14.510 1.00 38.69 840 ALA A C 1
ATOM 724 O O . ALA A 1 101 ? -2.543 59.186 15.273 1.00 37.02 840 ALA A O 1
ATOM 726 N N . LYS A 1 102 ? -3.090 60.918 13.934 1.00 39.77 841 LYS A N 1
ATOM 727 C CA . LYS A 1 102 ? -1.846 61.635 14.239 1.00 46.34 841 LYS A CA 1
ATOM 728 C C . LYS A 1 102 ? -1.799 61.932 15.757 1.00 42.40 841 LYS A C 1
ATOM 729 O O . LYS A 1 102 ? -2.840 62.224 16.368 1.00 38.79 841 LYS A O 1
ATOM 735 N N . GLY A 1 103 ? -0.619 61.828 16.361 1.00 37.21 842 GLY A N 1
ATOM 736 C CA . GLY A 1 103 ? -0.453 62.164 17.778 1.00 36.77 842 GLY A CA 1
ATOM 737 C C . GLY A 1 103 ? 0.755 61.541 18.458 1.00 36.87 842 GLY A C 1
ATOM 738 O O . GLY A 1 103 ? 1.560 60.845 17.825 1.00 40.34 842 GLY A O 1
ATOM 739 N N . THR A 1 104 ? 0.869 61.829 19.756 1.00 33.08 843 THR A N 1
ATOM 740 C CA . THR A 1 104 ? 1.890 61.270 20.611 1.00 31.81 843 THR A CA 1
ATOM 741 C C . THR A 1 104 ? 1.261 60.143 21.405 1.00 30.71 843 THR A C 1
ATOM 742 O O . THR A 1 104 ? 0.292 60.357 22.122 1.00 31.09 843 THR A O 1
ATOM 746 N N . TYR A 1 105 ? 1.852 58.955 21.274 1.00 29.72 844 TYR A N 1
ATOM 747 C CA . TYR A 1 105 ? 1.449 57.745 21.993 1.00 28.92 844 TYR A CA 1
ATOM 748 C C . TYR A 1 105 ? 2.581 57.323 22.943 1.00 27.66 844 TYR A C 1
ATOM 749 O O . TYR A 1 105 ? 3.581 56.716 22.526 1.00 27.10 844 TYR A O 1
ATOM 758 N N . PRO A 1 106 ? 2.456 57.685 24.238 1.00 27.38 845 PRO A N 1
ATOM 759 C CA . PRO A 1 106 ? 3.483 57.342 25.212 1.00 26.38 845 PRO A CA 1
ATOM 760 C C . PRO A 1 106 ? 3.791 55.853 25.339 1.00 25.54 845 PRO A C 1
ATOM 761 O O . PRO A 1 106 ? 2.909 55.033 25.204 1.00 25.70 845 PRO A O 1
ATOM 765 N N . VAL A 1 107 ? 5.057 55.531 25.560 1.00 24.84 846 VAL A N 1
ATOM 766 C CA . VAL A 1 107 ? 5.487 54.209 25.941 1.00 24.14 846 VAL A CA 1
ATOM 767 C C . VAL A 1 107 ? 6.163 54.421 27.297 1.00 23.65 846 VAL A C 1
ATOM 768 O O . VAL A 1 107 ? 7.194 55.124 27.388 1.00 23.60 846 VAL A O 1
ATOM 772 N N . LYS A 1 108 ? 5.582 53.826 28.350 1.00 23.49 847 LYS A N 1
ATOM 773 C CA . LYS A 1 108 ? 5.909 54.208 29.728 1.00 23.36 847 LYS A CA 1
ATOM 774 C C . LYS A 1 108 ? 6.327 53.064 30.627 1.00 22.89 847 LYS A C 1
ATOM 775 O O . LYS A 1 108 ? 5.869 51.956 30.504 1.00 22.83 847 LYS A O 1
ATOM 781 N N . TRP A 1 109 ? 7.209 53.378 31.561 1.00 22.74 848 TRP A N 1
ATOM 782 C CA . TRP A 1 109 ? 7.603 52.464 32.615 1.00 22.51 848 TRP A CA 1
ATOM 783 C C . TRP A 1 109 ? 6.530 52.471 33.700 1.00 22.99 848 TRP A C 1
ATOM 784 O O . TRP A 1 109 ? 5.921 53.500 33.969 1.00 23.50 848 TRP A O 1
ATOM 795 N N . SER A 1 110 ? 6.357 51.337 34.364 1.00 23.00 849 SER A N 1
ATOM 796 C CA . SER A 1 110 ? 5.621 51.261 35.619 1.00 23.62 849 SER A CA 1
ATOM 797 C C . SER A 1 110 ? 6.054 50.035 36.419 1.00 23.61 849 SER A C 1
ATOM 798 O O . SER A 1 110 ? 6.705 49.117 35.878 1.00 23.16 849 SER A O 1
ATOM 801 N N . ASN A 1 111 ? 5.681 50.040 37.698 1.00 24.28 850 ASN A N 1
ATOM 802 C CA . ASN A 1 111 ? 5.830 48.899 38.594 1.00 24.62 850 ASN A CA 1
ATOM 803 C C . ASN A 1 111 ? 7.301 48.439 38.668 1.00 24.11 850 ASN A C 1
ATOM 804 O O . ASN A 1 111 ? 7.590 47.250 38.717 1.00 24.13 850 ASN A O 1
ATOM 809 N N . ALA A 1 112 ? 8.198 49.416 38.652 1.00 23.82 851 ALA A N 1
ATOM 810 C CA . ALA A 1 112 ? 9.638 49.158 38.654 1.00 23.50 851 ALA A CA 1
ATOM 811 C C . ALA A 1 112 ? 10.119 48.808 40.034 1.00 24.14 851 ALA A C 1
ATOM 812 O O . ALA A 1 112 ? 9.763 49.454 41.012 1.00 24.78 851 ALA A O 1
ATOM 814 N N . PHE A 1 113 ? 10.955 47.778 40.107 1.00 24.12 852 PHE A N 1
ATOM 815 C CA . PHE A 1 113 ? 11.726 47.516 41.282 1.00 24.76 852 PHE A CA 1
ATOM 816 C C . PHE A 1 113 ? 13.141 47.112 40.831 1.00 24.53 852 PHE A C 1
ATOM 817 O O . PHE A 1 113 ? 13.317 46.269 39.958 1.00 24.18 852 PHE A O 1
ATOM 825 N N . ILE A 1 114 ? 14.139 47.766 41.394 1.00 24.89 853 ILE A N 1
ATOM 826 C CA . ILE A 1 114 ? 15.503 47.592 40.918 1.00 24.84 853 ILE A CA 1
ATOM 827 C C . ILE A 1 114 ? 16.366 47.322 42.111 1.00 25.78 853 ILE A C 1
ATOM 828 O O . ILE A 1 114 ? 16.233 48.035 43.129 1.00 26.38 853 ILE A O 1
ATOM 833 N N . THR A 1 115 ? 17.272 46.335 41.998 1.00 26.08 854 THR A N 1
ATOM 834 C CA . THR A 1 115 ? 18.053 45.903 43.130 1.00 27.14 854 THR A CA 1
ATOM 835 C C . THR A 1 115 ? 19.568 45.915 42.839 1.00 27.57 854 THR A C 1
ATOM 836 O O . THR A 1 115 ? 20.001 45.739 41.698 1.00 27.12 854 THR A O 1
ATOM 840 N N . ASP A 1 116 ? 20.337 46.167 43.885 1.00 28.62 855 ASP A N 1
ATOM 841 C CA . ASP A 1 116 ? 21.800 46.074 43.818 1.00 29.41 855 ASP A CA 1
ATOM 842 C C . ASP A 1 116 ? 22.238 44.652 44.158 1.00 30.19 855 ASP A C 1
ATOM 843 O O . ASP A 1 116 ? 21.402 43.768 44.412 1.00 30.10 855 ASP A O 1
ATOM 848 N N . THR A 1 117 ? 23.552 44.442 44.175 1.00 31.15 856 THR A N 1
ATOM 849 C CA . THR A 1 117 ? 24.108 43.111 44.417 1.00 32.10 856 THR A CA 1
ATOM 850 C C . THR A 1 117 ? 23.795 42.487 45.784 1.00 33.11 856 THR A C 1
ATOM 851 O O . THR A 1 117 ? 23.875 41.268 45.930 1.00 33.78 856 THR A O 1
ATOM 855 N N . ASN A 1 118 ? 23.466 43.305 46.780 1.00 33.43 857 ASN A N 1
ATOM 856 C CA . ASN A 1 118 ? 23.112 42.799 48.120 1.00 34.56 857 ASN A CA 1
ATOM 857 C C . ASN A 1 118 ? 21.605 42.814 48.402 1.00 33.91 857 ASN A C 1
ATOM 858 O O . ASN A 1 118 ? 21.181 42.744 49.557 1.00 34.88 857 ASN A O 1
ATOM 863 N N . GLY A 1 119 ? 20.791 42.881 47.358 1.00 32.47 858 GLY A N 1
ATOM 864 C CA . GLY A 1 119 ? 19.344 42.870 47.547 1.00 31.99 858 GLY A CA 1
ATOM 865 C C . GLY A 1 119 ? 18.703 44.176 48.009 1.00 31.79 858 GLY A C 1
ATOM 866 O O . GLY A 1 119 ? 17.514 44.193 48.323 1.00 31.72 858 GLY A O 1
ATOM 867 N N . ASN A 1 120 ? 19.451 45.280 48.028 1.00 31.85 859 ASN A N 1
ATOM 868 C CA . ASN A 1 120 ? 18.896 46.576 48.449 1.00 31.85 859 ASN A CA 1
ATOM 869 C C . ASN A 1 120 ? 18.180 47.234 47.287 1.00 30.64 859 ASN A C 1
ATOM 870 O O . ASN A 1 120 ? 18.674 47.211 46.151 1.00 30.34 859 ASN A O 1
ATOM 875 N N . LYS A 1 121 ? 17.016 47.818 47.577 1.00 30.30 860 LYS A N 1
ATOM 876 C CA . LYS A 1 121 ? 16.277 48.603 46.612 1.00 29.20 860 LYS A CA 1
ATOM 877 C C . LYS A 1 121 ? 17.106 49.817 46.216 1.00 29.11 860 LYS A C 1
ATOM 878 O O . LYS A 1 121 ? 17.533 50.591 47.068 1.00 30.11 860 LYS A O 1
ATOM 884 N N . ILE A 1 122 ? 17.298 49.974 44.915 1.00 28.08 861 ILE A N 1
ATOM 885 C CA . ILE A 1 122 ? 17.930 51.158 44.354 1.00 28.01 861 ILE A CA 1
ATOM 886 C C . ILE A 1 122 ? 17.046 51.846 43.297 1.00 27.07 861 ILE A C 1
ATOM 887 O O . ILE A 1 122 ? 17.529 52.694 42.563 1.00 26.93 861 ILE A O 1
ATOM 892 N N . THR A 1 123 ? 15.745 51.494 43.222 1.00 26.60 862 THR A N 1
ATOM 893 C CA . THR A 1 123 ? 14.864 52.088 42.235 1.00 25.87 862 THR A CA 1
ATOM 894 C C . THR A 1 123 ? 14.911 53.619 42.189 1.00 26.26 862 THR A C 1
ATOM 895 O O . THR A 1 123 ? 14.877 54.223 41.095 1.00 25.77 862 THR A O 1
ATOM 899 N N . ASP A 1 124 ? 14.959 54.234 43.367 1.00 27.31 863 ASP A N 1
ATOM 900 C CA . ASP A 1 124 ? 15.017 55.706 43.476 1.00 28.00 863 ASP A CA 1
ATOM 901 C C . ASP A 1 124 ? 16.269 56.314 42.816 1.00 28.10 863 ASP A C 1
ATOM 902 O O . ASP A 1 124 ? 16.243 57.472 42.372 1.00 28.41 863 ASP A O 1
ATOM 907 N N . LYS A 1 125 ? 17.363 55.554 42.774 1.00 28.04 864 LYS A N 1
ATOM 908 C CA . LYS A 1 125 ? 18.610 56.039 42.175 1.00 28.36 864 LYS A CA 1
ATOM 909 C C . LYS A 1 125 ? 18.590 55.944 40.645 1.00 27.41 864 LYS A C 1
ATOM 910 O O . LYS A 1 125 ? 19.484 56.484 39.992 1.00 27.77 864 LYS A O 1
ATOM 916 N N . ILE A 1 126 ? 17.602 55.243 40.085 1.00 26.39 865 ILE A N 1
ATOM 917 C CA . ILE A 1 126 ? 17.485 55.092 38.637 1.00 25.61 865 ILE A CA 1
ATOM 918 C C . ILE A 1 126 ? 16.353 55.986 38.115 1.00 25.39 865 ILE A C 1
ATOM 919 O O . ILE A 1 126 ? 15.177 55.806 38.494 1.00 25.14 865 ILE A O 1
ATOM 924 N N . THR A 1 127 ? 16.698 56.938 37.247 1.00 25.66 866 THR A N 1
ATOM 925 C CA . THR A 1 127 ? 15.674 57.761 36.609 1.00 25.58 866 THR A CA 1
ATOM 926 C C . THR A 1 127 ? 15.035 56.978 35.454 1.00 24.66 866 THR A C 1
ATOM 927 O O . THR A 1 127 ? 15.700 56.583 34.516 1.00 24.44 866 THR A O 1
ATOM 931 N N . LEU A 1 128 ? 13.720 56.740 35.545 1.00 24.29 867 LEU A N 1
ATOM 932 C CA . LEU A 1 128 ? 13.000 55.973 34.549 1.00 24.43 867 LEU A CA 1
ATOM 933 C C . LEU A 1 128 ? 12.230 56.934 33.657 1.00 23.83 867 LEU A C 1
ATOM 934 O O . LEU A 1 128 ? 11.208 57.472 34.060 1.00 24.14 867 LEU A O 1
ATOM 939 N N . THR A 1 129 ? 12.758 57.146 32.456 1.00 23.85 868 THR A N 1
ATOM 940 C CA . THR A 1 129 ? 12.325 58.219 31.565 1.00 24.36 868 THR A CA 1
ATOM 941 C C . THR A 1 129 ? 11.435 57.606 30.503 1.00 23.95 868 THR A C 1
ATOM 942 O O . THR A 1 129 ? 11.878 56.746 29.728 1.00 23.59 868 THR A O 1
ATOM 946 N N . ASP A 1 130 ? 10.162 58.010 30.492 1.00 24.18 869 ASP A N 1
ATOM 947 C CA . ASP A 1 130 ? 9.224 57.489 29.497 1.00 24.01 869 ASP A CA 1
ATOM 948 C C . ASP A 1 130 ? 9.519 58.037 28.103 1.00 24.47 869 ASP A C 1
ATOM 949 O O . ASP A 1 130 ? 10.077 59.127 27.962 1.00 25.12 869 ASP A O 1
ATOM 954 N N . GLY A 1 131 ? 9.153 57.257 27.090 1.00 24.29 870 GLY A N 1
ATOM 955 C CA . GLY A 1 131 ? 9.249 57.644 25.703 1.00 24.87 870 GLY A CA 1
ATOM 956 C C . GLY A 1 131 ? 7.864 57.714 25.028 1.00 25.29 870 GLY A C 1
ATOM 957 O O . GLY A 1 131 ? 6.833 57.860 25.695 1.00 25.34 870 GLY A O 1
ATOM 958 N N . ALA A 1 132 ? 7.871 57.584 23.707 1.00 25.74 871 ALA A N 1
ATOM 959 C CA . ALA A 1 132 ? 6.676 57.707 22.902 1.00 26.39 871 ALA A CA 1
ATOM 960 C C . ALA A 1 132 ? 6.906 57.330 21.451 1.00 26.92 871 ALA A C 1
ATOM 961 O O . ALA A 1 132 ? 8.028 57.389 20.954 1.00 27.08 871 ALA A O 1
ATOM 963 N N . ILE A 1 133 ? 5.817 56.955 20.784 1.00 27.39 872 ILE A N 1
ATOM 964 C CA . ILE A 1 133 ? 5.777 56.853 19.335 1.00 28.30 872 ILE A CA 1
ATOM 965 C C . ILE A 1 133 ? 4.915 58.013 18.848 1.00 29.45 872 ILE A C 1
ATOM 966 O O . ILE A 1 133 ? 3.731 58.082 19.171 1.00 29.67 872 ILE A O 1
ATOM 971 N N . VAL A 1 134 ? 5.522 58.923 18.096 1.00 30.34 873 VAL A N 1
ATOM 972 C CA . VAL A 1 134 ? 4.848 60.089 17.573 1.00 31.66 873 VAL A CA 1
ATOM 973 C C . VAL A 1 134 ? 4.443 59.759 16.147 1.00 32.77 873 VAL A C 1
ATOM 974 O O . VAL A 1 134 ? 5.303 59.619 15.286 1.00 33.23 873 VAL A O 1
ATOM 978 N N . VAL A 1 135 ? 3.134 59.603 15.933 1.00 33.33 874 VAL A N 1
ATOM 979 C CA . VAL A 1 135 ? 2.579 59.117 14.674 1.00 34.43 874 VAL A CA 1
ATOM 980 C C . VAL A 1 135 ? 2.232 60.320 13.799 1.00 36.19 874 VAL A C 1
ATOM 981 O O . VAL A 1 135 ? 1.530 61.235 14.244 1.00 36.70 874 VAL A O 1
ATOM 985 N N . GLY A 1 136 ? 2.735 60.282 12.563 1.00 40.31 875 GLY A N 1
ATOM 986 C CA . GLY A 1 136 ? 2.568 61.326 11.563 1.00 44.98 875 GLY A CA 1
ATOM 987 C C . GLY A 1 136 ? 1.534 61.082 10.463 1.00 61.81 875 GLY A C 1
ATOM 988 O O . GLY A 1 136 ? 0.401 61.584 10.566 1.00 58.26 875 GLY A O 1
ATOM 989 N N . ASP A 1 137 ? 1.915 60.382 9.374 1.00 55.05 876 ASP A N 1
ATOM 990 C CA . ASP A 1 137 ? 1.067 60.359 8.143 1.00 108.01 876 ASP A CA 1
ATOM 991 C C . ASP A 1 137 ? 1.222 59.200 7.111 1.00 102.65 876 ASP A C 1
ATOM 992 O O . ASP A 1 137 ? 2.268 59.063 6.476 1.00 68.79 876 ASP A O 1
ATOM 997 N N . THR A 1 138 ? 0.141 58.411 6.990 1.00 69.04 877 THR A N 1
ATOM 998 C CA . THR A 1 138 ? -0.279 57.556 5.832 1.00 67.40 877 THR A CA 1
ATOM 999 C C . THR A 1 138 ? -1.353 56.568 6.312 1.00 66.65 877 THR A C 1
ATOM 1000 O O . THR A 1 138 ? -2.532 56.901 6.420 1.00 56.71 877 THR A O 1
ATOM 1004 N N . HIS B 2 1 ? 13.267 26.358 66.439 1.00 59.65 644 HIS B N 1
ATOM 1005 C CA . HIS B 2 1 ? 12.371 25.727 65.411 1.00 54.39 644 HIS B CA 1
ATOM 1006 C C . HIS B 2 1 ? 13.193 24.858 64.468 1.00 51.56 644 HIS B C 1
ATOM 1007 O O . HIS B 2 1 ? 14.174 25.330 63.890 1.00 47.47 644 HIS B O 1
ATOM 1014 N N . MET B 2 2 ? 12.804 23.593 64.317 1.00 51.31 645 MET B N 1
ATOM 1015 C CA . MET B 2 2 ? 13.576 22.641 63.515 1.00 50.49 645 MET B CA 1
ATOM 1016 C C . MET B 2 2 ? 13.027 22.421 62.096 1.00 48.50 645 MET B C 1
ATOM 1017 O O . MET B 2 2 ? 13.722 21.838 61.253 1.00 43.81 645 MET B O 1
ATOM 1022 N N . ALA B 2 3 ? 11.807 22.893 61.838 1.00 42.37 646 ALA B N 1
ATOM 1023 C CA . ALA B 2 3 ? 11.233 22.901 60.500 1.00 41.12 646 ALA B CA 1
ATOM 1024 C C . ALA B 2 3 ? 10.319 24.103 60.347 1.00 40.09 646 ALA B C 1
ATOM 1025 O O . ALA B 2 3 ? 9.855 24.669 61.330 1.00 40.52 646 ALA B O 1
ATOM 1027 N N . SER B 2 4 ? 10.063 24.481 59.104 1.00 38.87 647 SER B N 1
ATOM 1028 C CA . SER B 2 4 ? 9.224 25.657 58.815 1.00 37.91 647 SER B CA 1
ATOM 1029 C C . SER B 2 4 ? 8.558 25.579 57.458 1.00 36.93 647 SER B C 1
ATOM 1030 O O . SER B 2 4 ? 9.087 24.953 56.528 1.00 36.69 647 SER B O 1
ATOM 1033 N N . LYS B 2 5 ? 7.379 26.190 57.361 1.00 36.62 648 LYS B N 1
ATOM 1034 C CA . LYS B 2 5 ? 6.649 26.297 56.089 1.00 36.62 648 LYS B CA 1
ATOM 1035 C C . LYS B 2 5 ? 7.327 27.320 55.170 1.00 34.53 648 LYS B C 1
ATOM 1036 O O . LYS B 2 5 ? 7.794 28.353 55.650 1.00 34.32 648 LYS B O 1
ATOM 1042 N N . PRO B 2 6 ? 7.376 27.044 53.852 1.00 33.89 649 PRO B N 1
ATOM 1043 C CA . PRO B 2 6 ? 7.918 28.027 52.909 1.00 32.86 649 PRO B CA 1
ATOM 1044 C C . PRO B 2 6 ? 6.956 29.143 52.534 1.00 32.18 649 PRO B C 1
ATOM 1045 O O . PRO B 2 6 ? 5.761 28.913 52.369 1.00 32.34 649 PRO B O 1
ATOM 1049 N N . VAL B 2 7 ? 7.487 30.356 52.440 1.00 31.59 650 VAL B N 1
ATOM 1050 C CA . VAL B 2 7 ? 6.864 31.413 51.655 1.00 30.83 650 VAL B CA 1
ATOM 1051 C C . VAL B 2 7 ? 7.658 31.397 50.362 1.00 30.16 650 VAL B C 1
ATOM 1052 O O . VAL B 2 7 ? 8.778 31.920 50.314 1.00 29.95 650 VAL B O 1
ATOM 1056 N N . TRP B 2 8 ? 7.084 30.783 49.317 1.00 29.99 651 TRP B N 1
ATOM 1057 C CA . TRP B 2 8 ? 7.868 30.365 48.135 1.00 29.70 651 TRP B CA 1
ATOM 1058 C C . TRP B 2 8 ? 8.578 31.547 47.475 1.00 29.00 651 TRP B C 1
ATOM 1059 O O . TRP B 2 8 ? 7.952 32.540 47.155 1.00 28.51 651 TRP B O 1
ATOM 1070 N N . GLY B 2 9 ? 9.898 31.445 47.314 1.00 29.64 652 GLY B N 1
ATOM 1071 C CA . GLY B 2 9 ? 10.669 32.443 46.601 1.00 28.62 652 GLY B CA 1
ATOM 1072 C C . GLY B 2 9 ? 11.226 33.594 47.412 1.00 28.55 652 GLY B C 1
ATOM 1073 O O . GLY B 2 9 ? 11.975 34.403 46.870 1.00 28.29 652 GLY B O 1
ATOM 1074 N N . ASP B 2 10 ? 10.889 33.676 48.700 1.00 28.91 653 ASP B N 1
ATOM 1075 C CA . ASP B 2 10 ? 11.296 34.798 49.536 1.00 28.99 653 ASP B CA 1
ATOM 1076 C C . ASP B 2 10 ? 12.611 34.485 50.255 1.00 29.69 653 ASP B C 1
ATOM 1077 O O . ASP B 2 10 ? 12.666 34.301 51.464 1.00 30.32 653 ASP B O 1
ATOM 1082 N N . VAL B 2 11 ? 13.666 34.477 49.462 1.00 29.68 654 VAL B N 1
ATOM 1083 C CA . VAL B 2 11 ? 14.997 34.068 49.872 1.00 30.50 654 VAL B CA 1
ATOM 1084 C C . VAL B 2 11 ? 15.432 34.898 51.073 1.00 30.97 654 VAL B C 1
ATOM 1085 O O . VAL B 2 11 ? 15.902 34.35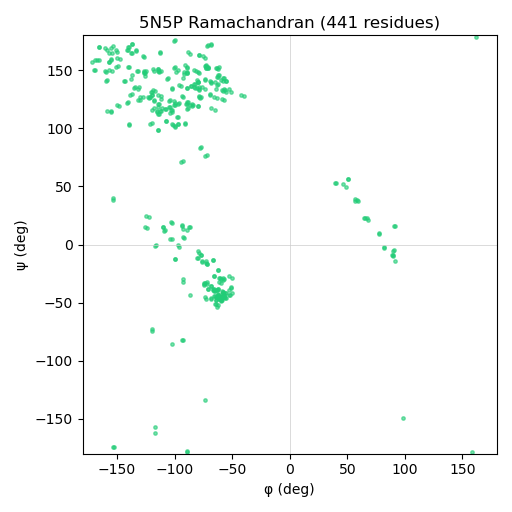1 52.056 1.00 31.82 654 VAL B O 1
ATOM 1089 N N . ASN B 2 12 ? 15.222 36.215 50.999 1.00 30.51 655 ASN B N 1
ATOM 1090 C CA . ASN B 2 12 ? 15.714 37.142 52.010 1.00 31.05 655 ASN B CA 1
ATOM 1091 C C . ASN B 2 12 ? 14.723 37.439 53.146 1.00 31.23 655 ASN B C 1
ATOM 1092 O O . ASN B 2 12 ? 14.993 38.299 53.989 1.00 31.73 655 ASN B O 1
ATOM 1097 N N . CYS B 2 13 ? 13.587 36.736 53.137 1.00 30.97 656 CYS B N 1
ATOM 1098 C CA . CYS B 2 13 ? 12.589 36.764 54.213 1.00 31.38 656 CYS B CA 1
ATOM 1099 C C . CYS B 2 13 ? 12.014 38.150 54.498 1.00 31.23 656 CYS B C 1
ATOM 1100 O O . CYS B 2 13 ? 11.744 38.475 55.643 1.00 31.95 656 CYS B O 1
ATOM 1103 N N . ASP B 2 14 ? 11.800 38.953 53.458 1.00 32.32 657 ASP B N 1
ATOM 1104 C CA . ASP B 2 14 ? 11.241 40.293 53.658 1.00 35.53 657 ASP B CA 1
ATOM 1105 C C . ASP B 2 14 ? 9.743 40.428 53.332 1.00 35.80 657 ASP B C 1
ATOM 1106 O O . ASP B 2 14 ? 9.208 41.521 53.410 1.00 32.05 657 ASP B O 1
ATOM 1111 N N . GLY B 2 15 ? 9.071 39.325 52.997 1.00 35.86 658 GLY B N 1
ATOM 1112 C CA . GLY B 2 15 ? 7.626 39.347 52.724 1.00 35.52 658 GLY B CA 1
ATOM 1113 C C . GLY B 2 15 ? 7.253 39.572 51.267 1.00 32.12 658 GLY B C 1
ATOM 1114 O O . GLY B 2 15 ? 6.104 39.328 50.891 1.00 31.43 658 GLY B O 1
ATOM 1115 N N . ASP B 2 16 ? 8.219 40.010 50.450 1.00 30.80 659 ASP B N 1
ATOM 1116 C CA . ASP B 2 16 ? 8.054 40.164 48.999 1.00 30.14 659 ASP B CA 1
ATOM 1117 C C . ASP B 2 16 ? 8.897 39.173 48.250 1.00 27.44 659 ASP B C 1
ATOM 1118 O O . ASP B 2 16 ? 9.966 38.780 48.715 1.00 27.73 659 ASP B O 1
ATOM 1123 N N . VAL B 2 17 ? 8.430 38.771 47.083 1.00 27.02 660 VAL B N 1
ATOM 1124 C CA . VAL B 2 17 ? 9.194 37.917 46.180 1.00 26.84 660 VAL B CA 1
ATOM 1125 C C . VAL B 2 17 ? 9.482 38.744 44.954 1.00 26.37 660 VAL B C 1
ATOM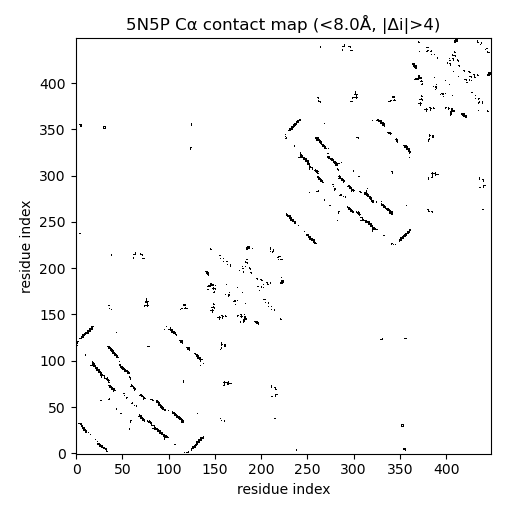 1126 O O . VAL B 2 17 ? 8.579 39.105 44.221 1.00 26.10 660 VAL B O 1
ATOM 1130 N N . ASN B 2 18 ? 10.752 39.075 44.758 1.00 26.42 661 ASN B N 1
ATOM 1131 C CA . ASN B 2 18 ? 11.137 39.980 43.691 1.00 26.12 661 ASN B CA 1
ATOM 1132 C C . ASN B 2 18 ? 12.577 39.690 43.277 1.00 26.40 661 ASN B C 1
ATOM 1133 O O . ASN B 2 18 ? 13.187 38.733 43.741 1.00 26.81 661 ASN B O 1
ATOM 1138 N N . VAL B 2 19 ? 13.126 40.502 42.384 1.00 26.31 662 VAL B N 1
ATOM 1139 C CA . VAL B 2 19 ? 14.467 40.210 41.870 1.00 26.76 662 VAL B CA 1
ATOM 1140 C C . VAL B 2 19 ? 15.601 40.326 42.898 1.00 27.38 662 VAL B C 1
ATOM 1141 O O . VAL B 2 19 ? 16.708 39.856 42.621 1.00 27.98 662 VAL B O 1
ATOM 1145 N N . ALA B 2 20 ? 15.348 40.930 44.064 1.00 27.42 663 ALA B N 1
ATOM 1146 C CA . ALA B 2 20 ? 16.333 40.896 45.154 1.00 28.15 663 ALA B CA 1
ATOM 1147 C C . ALA B 2 20 ? 16.566 39.443 45.612 1.00 28.56 663 ALA B C 1
ATOM 1148 O O . ALA B 2 20 ? 17.711 39.017 45.884 1.00 29.35 663 ALA B O 1
ATOM 1150 N N . ASP B 2 21 ? 15.485 38.681 45.637 1.00 28.16 664 ASP B N 1
ATOM 1151 C CA . ASP B 2 21 ? 15.542 37.269 45.984 1.00 28.56 664 ASP B CA 1
ATOM 1152 C C . ASP B 2 21 ? 16.299 36.461 44.960 1.00 28.90 664 ASP B C 1
ATOM 1153 O O . ASP B 2 21 ? 17.047 35.559 45.323 1.00 29.66 664 ASP B O 1
ATOM 1158 N N . VAL B 2 22 ? 16.097 36.799 43.683 1.00 28.47 665 VAL B N 1
ATOM 1159 C CA . VAL B 2 22 ? 16.786 36.124 42.598 1.00 28.91 665 VAL B CA 1
ATOM 1160 C C . VAL B 2 22 ? 18.285 36.388 42.709 1.00 29.78 665 VAL B C 1
ATOM 1161 O O . VAL B 2 22 ? 19.083 35.462 42.656 1.00 30.65 665 VAL B O 1
ATOM 1165 N N . VAL B 2 23 ? 18.641 37.663 42.832 1.00 29.67 666 VAL B N 1
ATOM 1166 C CA . VAL B 2 23 ? 20.017 38.101 42.935 1.00 30.59 666 VAL B CA 1
ATOM 1167 C C . VAL B 2 23 ? 20.726 37.437 44.123 1.00 31.49 666 VAL B C 1
ATOM 1168 O O . VAL B 2 23 ? 21.864 36.968 43.984 1.00 32.59 666 VAL B O 1
ATOM 1172 N N . LEU B 2 24 ? 20.058 37.393 45.283 1.00 31.18 667 LEU B N 1
ATOM 1173 C CA . LEU B 2 24 ? 20.664 36.827 46.502 1.00 32.09 667 LEU B CA 1
ATOM 1174 C C . LEU B 2 24 ? 20.826 35.318 46.455 1.00 32.68 667 LEU B C 1
ATOM 1175 O O . LEU B 2 24 ? 21.847 34.788 46.930 1.00 33.87 667 LEU B O 1
ATOM 1180 N N . LEU B 2 25 ? 19.854 34.626 45.886 1.00 32.01 668 LEU B N 1
ATOM 1181 C CA . LEU B 2 25 ? 19.999 33.193 45.626 1.00 32.64 668 LEU B CA 1
ATOM 1182 C C . LEU B 2 25 ? 21.120 32.900 44.624 1.00 33.55 668 LEU B C 1
ATOM 1183 O O . LEU B 2 25 ? 21.905 31.993 44.841 1.00 34.73 668 LEU B O 1
ATOM 1188 N N . ASN B 2 26 ? 21.182 33.656 43.536 1.00 33.15 669 ASN B N 1
ATOM 1189 C CA . ASN B 2 26 ? 22.271 33.505 42.566 1.00 34.16 669 ASN B CA 1
ATOM 1190 C C . ASN B 2 26 ? 23.638 33.724 43.201 1.00 35.47 669 ASN B C 1
ATOM 1191 O O . ASN B 2 26 ? 24.592 32.992 42.919 1.00 36.83 669 ASN B O 1
ATOM 1196 N N . LYS B 2 27 ? 23.725 34.742 44.053 1.00 35.20 670 LYS B N 1
ATOM 1197 C CA . LYS B 2 27 ? 24.927 34.995 44.830 1.00 36.49 670 LYS B CA 1
ATOM 1198 C C . LYS B 2 27 ? 25.271 33.784 45.735 1.00 37.52 670 LYS B C 1
ATOM 1199 O O . LYS B 2 27 ? 26.425 33.320 45.759 1.00 39.10 670 LYS B O 1
ATOM 1205 N N . TRP B 2 28 ? 24.275 33.264 46.448 1.00 36.78 671 TRP B N 1
ATOM 1206 C CA . TRP B 2 28 ? 24.499 32.126 47.348 1.00 37.74 671 TRP B CA 1
ATOM 1207 C C . TRP B 2 28 ? 24.822 30.835 46.598 1.00 38.61 671 TRP B C 1
ATOM 1208 O O . TRP B 2 28 ? 25.738 30.118 46.976 1.00 40.15 671 TRP B O 1
ATOM 1219 N N . LEU B 2 29 ? 24.053 30.534 45.558 1.00 38.51 672 LEU B N 1
ATOM 1220 C CA . LEU B 2 29 ? 24.330 29.379 44.687 1.00 39.84 672 LEU B CA 1
ATOM 1221 C C . LEU B 2 29 ? 25.759 29.400 44.173 1.00 40.58 672 LEU B C 1
ATOM 1222 O O . LEU B 2 29 ? 26.442 28.367 44.174 1.00 41.81 672 LEU B O 1
ATOM 1227 N N . ASN B 2 30 ? 26.200 30.588 43.768 1.00 40.32 673 ASN B N 1
ATOM 1228 C CA . ASN B 2 30 ? 27.564 30.807 43.306 1.00 43.97 673 ASN B CA 1
ATOM 1229 C C . ASN B 2 30 ? 28.592 30.534 44.403 1.00 50.94 673 ASN B C 1
ATOM 1230 O O . ASN B 2 30 ? 29.617 29.892 44.151 1.00 49.36 673 ASN B O 1
ATOM 1235 N N . ASN B 2 31 ? 28.328 31.040 45.607 1.00 51.90 674 ASN B N 1
ATOM 1236 C CA . ASN B 2 31 ? 29.172 30.751 46.769 1.00 50.53 674 ASN B CA 1
ATOM 1237 C C . ASN B 2 31 ? 28.358 30.920 48.047 1.00 49.95 674 ASN B C 1
ATOM 1238 O O . ASN B 2 31 ? 27.932 32.035 48.366 1.00 44.57 674 ASN B O 1
ATOM 1243 N N . ASN B 2 32 ? 28.150 29.810 48.764 1.00 47.72 675 ASN B N 1
ATOM 1244 C CA . ASN B 2 32 ? 27.319 29.781 49.981 1.00 53.66 675 ASN B CA 1
ATOM 1245 C C . ASN B 2 32 ? 27.712 30.859 50.993 1.00 54.80 675 ASN B C 1
ATOM 1246 O O . ASN B 2 32 ? 26.847 31.445 51.641 1.00 57.37 675 ASN B O 1
ATOM 1251 N N . ALA B 2 33 ? 29.009 31.128 51.103 1.00 58.68 676 ALA B N 1
ATOM 1252 C CA . ALA B 2 33 ? 29.534 32.082 52.087 1.00 73.10 676 ALA B CA 1
ATOM 1253 C C . ALA B 2 33 ? 29.248 33.560 51.795 1.00 54.27 676 ALA B C 1
ATOM 1254 O O . ALA B 2 33 ? 29.385 34.381 52.692 1.00 59.49 676 ALA B O 1
ATOM 1256 N N . ASP B 2 34 ? 28.877 33.911 50.562 1.00 52.14 677 ASP B N 1
ATOM 1257 C CA . ASP B 2 34 ? 28.659 35.330 50.203 1.00 48.21 677 ASP B CA 1
ATOM 1258 C C . ASP B 2 34 ? 27.339 35.924 50.709 1.00 48.92 677 ASP B C 1
ATOM 1259 O O . ASP B 2 34 ? 27.152 37.145 50.679 1.00 47.36 677 ASP B O 1
ATOM 1264 N N . TYR B 2 35 ? 26.420 35.065 51.138 1.00 45.71 678 TYR B N 1
ATOM 1265 C CA . TYR B 2 35 ? 25.159 35.513 51.691 1.00 47.38 678 TYR B CA 1
ATOM 1266 C C . TYR B 2 35 ? 24.776 34.635 52.871 1.00 45.07 678 TYR B C 1
ATOM 1267 O O . TYR B 2 35 ? 24.648 33.421 52.738 1.00 44.99 678 TYR B O 1
ATOM 1276 N N . ALA B 2 36 ? 24.590 35.258 54.027 1.00 42.64 679 ALA B N 1
ATOM 1277 C CA . ALA B 2 36 ? 24.115 34.576 55.211 1.00 42.51 679 ALA B CA 1
ATOM 1278 C C . ALA B 2 36 ? 22.635 34.232 55.050 1.00 43.01 679 ALA B C 1
ATOM 1279 O O . ALA B 2 36 ? 21.770 34.906 55.617 1.00 48.62 679 ALA B O 1
ATOM 1281 N N . MET B 2 37 ? 22.336 33.192 54.273 1.00 42.70 680 MET B N 1
ATOM 1282 C CA . MET B 2 37 ? 20.937 32.815 54.045 1.00 40.65 680 MET B CA 1
ATOM 1283 C C . MET B 2 37 ? 20.437 32.042 55.254 1.00 41.08 680 MET B C 1
ATOM 1284 O O . MET B 2 37 ? 21.103 31.133 55.730 1.00 40.13 680 MET B O 1
ATOM 1289 N N . THR B 2 38 ? 19.248 32.410 55.723 1.00 41.41 681 THR B N 1
ATOM 1290 C CA . THR B 2 38 ? 18.660 31.821 56.924 1.00 41.31 681 THR B CA 1
ATOM 1291 C C . THR B 2 38 ? 18.067 30.474 56.581 1.00 38.78 681 THR B C 1
ATOM 1292 O O . THR B 2 38 ? 17.842 30.179 55.402 1.00 39.23 681 THR B O 1
ATOM 1296 N N . ASP B 2 39 ? 17.805 29.670 57.610 1.00 38.99 682 ASP B N 1
ATOM 1297 C CA . ASP B 2 39 ? 17.076 28.406 57.442 1.00 40.25 682 ASP B CA 1
ATOM 1298 C C . ASP B 2 39 ? 15.722 28.638 56.775 1.00 36.68 682 ASP B C 1
ATOM 1299 O O . ASP B 2 39 ? 15.324 27.879 55.880 1.00 36.31 682 ASP B O 1
ATOM 1304 N N . GLN B 2 40 ? 15.030 29.703 57.180 1.00 36.16 683 GLN B N 1
ATOM 1305 C CA . GLN B 2 40 ? 13.767 30.079 56.542 1.00 35.08 683 GLN B CA 1
ATOM 1306 C C . GLN B 2 40 ? 13.974 30.425 55.076 1.00 34.07 683 GLN B C 1
ATOM 1307 O O . GLN B 2 40 ? 13.195 30.011 54.223 1.00 33.48 683 GLN B O 1
ATOM 1313 N N . GLY B 2 41 ? 15.031 31.186 54.790 1.00 34.01 684 GLY B N 1
ATOM 1314 C CA . GLY B 2 41 ? 15.383 31.564 53.418 1.00 33.24 684 GLY B CA 1
ATOM 1315 C C . GLY B 2 41 ? 15.600 30.359 52.527 1.00 33.39 684 GLY B C 1
ATOM 1316 O O . GLY B 2 41 ? 15.138 30.337 51.387 1.00 32.65 684 GLY B O 1
ATOM 1317 N N . LYS B 2 42 ? 16.322 29.366 53.057 1.00 34.49 685 LYS B N 1
ATOM 1318 C CA . LYS B 2 42 ? 16.597 28.115 52.347 1.00 34.96 685 LYS B CA 1
ATOM 1319 C C . LYS B 2 42 ? 15.298 27.395 52.021 1.00 34.53 685 LYS B C 1
ATOM 1320 O O . LYS B 2 42 ? 15.075 26.972 50.890 1.00 34.20 685 LYS B O 1
ATOM 1326 N N . VAL B 2 43 ? 14.424 27.295 53.008 1.00 34.65 686 VAL B N 1
ATOM 1327 C CA . VAL B 2 43 ? 13.133 26.648 52.814 1.00 34.43 686 VAL B CA 1
ATOM 1328 C C . VAL B 2 43 ? 12.324 27.422 51.767 1.00 33.24 686 VAL B C 1
ATOM 1329 O O . VAL B 2 43 ? 11.707 26.829 50.890 1.00 33.04 686 VAL B O 1
ATOM 1333 N N . ASN B 2 44 ? 12.351 28.747 51.870 1.00 32.60 687 ASN B N 1
ATOM 1334 C CA . ASN B 2 44 ? 11.660 29.623 50.911 1.00 31.56 687 ASN B CA 1
ATOM 1335 C C . ASN B 2 44 ? 12.220 29.498 49.481 1.00 31.20 687 ASN B C 1
ATOM 1336 O O . ASN B 2 44 ? 11.475 29.513 48.520 1.00 30.66 687 ASN B O 1
ATOM 1341 N N . ALA B 2 45 ? 13.539 29.371 49.364 1.00 31.65 688 ALA B N 1
ATOM 1342 C CA . ALA B 2 45 ? 14.202 29.352 48.060 1.00 31.51 688 ALA B CA 1
ATOM 1343 C C . ALA B 2 45 ? 13.954 28.061 47.268 1.00 31.90 688 ALA B C 1
ATOM 1344 O O . ALA B 2 45 ? 13.891 28.081 46.022 1.00 34.55 688 ALA B O 1
ATOM 1346 N N . ASP B 2 46 ? 13.833 26.941 47.984 1.00 32.71 689 ASP B N 1
ATOM 1347 C CA . ASP B 2 46 ? 13.663 25.647 47.352 1.00 33.32 689 ASP B CA 1
ATOM 1348 C C . ASP B 2 46 ? 12.208 25.538 46.884 1.00 32.75 689 ASP B C 1
ATOM 1349 O O . ASP B 2 46 ? 11.360 24.982 47.570 1.00 33.04 689 ASP B O 1
ATOM 1354 N N . CYS B 2 47 ? 11.963 26.092 45.702 1.00 32.07 690 CYS B N 1
ATOM 1355 C CA . CYS B 2 47 ? 10.641 26.156 45.081 1.00 31.57 690 CYS B CA 1
ATOM 1356 C C . CYS B 2 47 ? 10.539 25.367 43.767 1.00 31.93 690 CYS B C 1
ATOM 1357 O O . CYS B 2 47 ? 9.472 25.323 43.169 1.00 31.70 690 CYS B O 1
ATOM 1360 N N . PHE B 2 48 ? 11.626 24.727 43.325 1.00 32.66 691 PHE B N 1
ATOM 1361 C CA . PHE B 2 48 ? 11.583 23.816 42.182 1.00 33.31 691 PHE B CA 1
ATOM 1362 C C . PHE B 2 48 ? 11.897 22.412 42.680 1.00 34.56 691 PHE B C 1
ATOM 1363 O O . PHE B 2 48 ? 12.998 22.174 43.189 1.00 35.19 691 PHE B O 1
ATOM 1371 N N . ASN B 2 49 ? 10.968 21.471 42.482 1.00 35.07 692 ASN B N 1
ATOM 1372 C CA . ASN B 2 49 ? 11.041 20.161 43.138 1.00 36.27 692 ASN B CA 1
ATOM 1373 C C . ASN B 2 49 ? 11.265 20.330 44.640 1.00 36.25 692 ASN B C 1
ATOM 1374 O O . ASN B 2 49 ? 12.223 19.797 45.200 1.00 37.11 692 ASN B O 1
ATOM 1379 N N . PRO B 2 50 ? 10.381 21.076 45.310 1.00 35.41 693 PRO B N 1
ATOM 1380 C CA . PRO B 2 50 ? 10.550 21.247 46.747 1.00 35.52 693 PRO B CA 1
ATOM 1381 C C . PRO B 2 50 ? 10.299 19.937 47.489 1.00 36.73 693 PRO B C 1
ATOM 1382 O O . PRO B 2 50 ? 9.853 18.963 46.889 1.00 37.41 693 PRO B O 1
ATOM 1386 N N . GLN B 2 51 ? 10.569 19.933 48.789 1.00 37.10 694 GLN B N 1
ATOM 1387 C CA . GLN B 2 51 ? 10.308 18.760 49.593 1.00 38.31 694 GLN B CA 1
ATOM 1388 C C . GLN B 2 51 ? 8.819 18.468 49.676 1.00 38.33 694 GLN B C 1
ATOM 1389 O O . GLN B 2 51 ? 8.427 17.321 49.530 1.00 39.32 694 GLN B O 1
ATOM 1395 N N . ASP B 2 52 ? 8.004 19.504 49.890 1.00 37.39 695 ASP B N 1
ATOM 1396 C CA . ASP B 2 52 ? 6.539 19.354 50.016 1.00 37.53 695 ASP B CA 1
ATOM 1397 C C . ASP B 2 52 ? 5.849 20.500 49.278 1.00 36.36 695 ASP B C 1
ATOM 1398 O O . ASP B 2 52 ? 5.788 21.618 49.781 1.00 35.76 695 ASP B O 1
ATOM 1403 N N . ALA B 2 53 ? 5.325 20.201 48.095 1.00 37.17 696 ALA B N 1
ATOM 1404 C CA . ALA B 2 53 ? 4.652 21.214 47.269 1.00 41.35 696 ALA B CA 1
ATOM 1405 C C . ALA B 2 53 ? 3.271 21.638 47.793 1.00 39.50 696 ALA B C 1
ATOM 1406 O O . ALA B 2 53 ? 2.745 22.647 47.333 1.00 42.35 696 ALA B O 1
ATOM 1408 N N . ASN B 2 54 ? 2.686 20.882 48.726 1.00 39.48 697 ASN B N 1
ATOM 1409 C CA . ASN B 2 54 ? 1.449 21.308 49.384 1.00 42.46 697 ASN B CA 1
ATOM 1410 C C . ASN B 2 54 ? 1.687 22.353 50.480 1.00 40.64 697 ASN B C 1
ATOM 1411 O O . ASN B 2 54 ? 0.723 22.919 51.010 1.00 39.87 697 ASN B O 1
ATOM 1416 N N . GLY B 2 55 ? 2.952 22.623 50.799 1.00 35.83 698 GLY B N 1
ATOM 1417 C CA . GLY B 2 55 ? 3.311 23.790 51.599 1.00 36.81 698 GLY B CA 1
ATOM 1418 C C . GLY B 2 55 ? 3.357 23.583 53.100 1.00 36.15 698 GLY B C 1
ATOM 1419 O O . GLY B 2 55 ? 3.384 24.561 53.868 1.00 37.43 698 GLY B O 1
ATOM 1420 N N . GLY B 2 56 ? 3.390 22.323 53.524 1.00 37.20 699 GLY B N 1
ATOM 1421 C CA . GLY B 2 56 ? 3.654 21.986 54.906 1.00 38.13 699 GLY B CA 1
ATOM 1422 C C . GLY B 2 56 ? 5.105 22.248 55.298 1.00 37.86 699 GLY B C 1
ATOM 1423 O O . GLY B 2 56 ? 5.960 22.542 54.456 1.00 37.05 699 GLY B O 1
ATOM 1424 N N . ALA B 2 57 ? 5.364 22.128 56.592 1.00 38.70 700 ALA B N 1
ATOM 1425 C CA . ALA B 2 57 ? 6.659 22.453 57.170 1.00 38.71 700 ALA B CA 1
ATOM 1426 C C . ALA B 2 57 ? 7.731 21.463 56.729 1.00 39.07 700 ALA B C 1
ATOM 1427 O O . ALA B 2 57 ? 7.469 20.266 56.632 1.00 39.90 700 ALA B O 1
ATOM 1429 N N . VAL B 2 58 ? 8.925 21.975 56.444 1.00 38.57 701 VAL B N 1
ATOM 1430 C CA . VAL B 2 58 ? 10.026 21.170 55.933 1.00 38.98 701 VAL B CA 1
A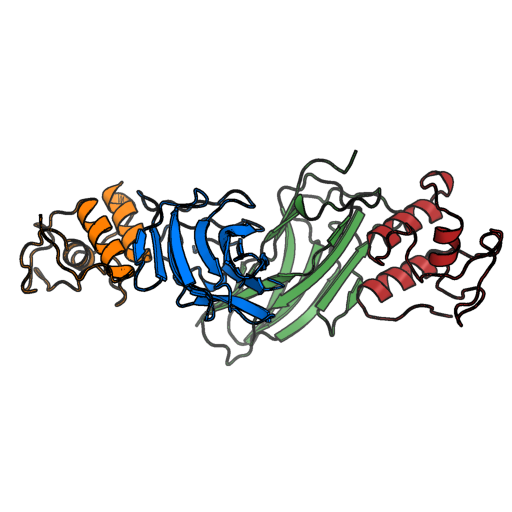TOM 1431 C C . VAL B 2 58 ? 11.364 21.495 56.593 1.00 39.40 701 VAL B C 1
ATOM 1432 O O . VAL B 2 58 ? 11.514 22.503 57.263 1.00 39.12 701 VAL B O 1
ATOM 1436 N N . ASP B 2 59 ? 12.318 20.597 56.393 1.00 40.23 702 ASP B N 1
ATOM 1437 C CA . ASP B 2 59 ? 13.646 20.662 56.989 1.00 41.00 702 ASP B CA 1
ATOM 1438 C C . ASP B 2 59 ? 14.581 21.459 56.081 1.00 40.24 702 ASP B C 1
ATOM 1439 O O . ASP B 2 59 ? 14.772 21.098 54.911 1.00 39.99 702 ASP B O 1
ATOM 1444 N N . ALA B 2 60 ? 15.176 22.520 56.629 1.00 40.04 703 ALA B N 1
ATOM 1445 C CA . ALA B 2 60 ? 16.120 23.367 55.887 1.00 39.49 703 ALA B CA 1
ATOM 1446 C C . ALA B 2 60 ? 17.425 22.649 55.497 1.00 41.54 703 ALA B C 1
ATOM 1447 O O . ALA B 2 60 ? 18.055 23.005 54.497 1.00 43.47 703 ALA B O 1
ATOM 1449 N N . SER B 2 61 ? 17.830 21.644 56.267 1.00 42.18 704 SER B N 1
ATOM 1450 C CA . SER B 2 61 ? 19.039 20.884 55.942 1.00 44.07 704 SER B CA 1
ATOM 1451 C C . SER B 2 61 ? 18.836 19.870 54.805 1.00 44.76 704 SER B C 1
ATOM 1452 O O . SER B 2 61 ? 19.811 19.280 54.328 1.00 45.24 704 SER B O 1
ATOM 1455 N N . LYS B 2 62 ? 17.584 19.660 54.387 1.00 44.76 705 LYS B N 1
ATOM 1456 C CA . LYS B 2 62 ? 17.251 18.745 53.291 1.00 47.49 705 LYS B CA 1
ATOM 1457 C C . LYS B 2 62 ? 16.760 19.465 52.032 1.00 44.76 705 LYS B C 1
ATOM 1458 O O . LYS B 2 62 ? 16.194 18.826 51.135 1.00 46.75 705 LYS B O 1
ATOM 1464 N N . VAL B 2 63 ? 16.981 20.776 51.938 1.00 41.26 706 VAL B N 1
ATOM 1465 C CA . VAL B 2 63 ? 16.642 21.480 50.702 1.00 40.17 706 VAL B CA 1
ATOM 1466 C C . VAL B 2 63 ? 17.607 21.110 49.582 1.00 41.16 706 VAL B C 1
ATOM 1467 O O . VAL B 2 63 ? 18.771 20.736 49.830 1.00 42.20 706 VAL B O 1
ATOM 1471 N N . ASP B 2 64 ? 17.114 21.194 48.354 1.00 42.70 707 ASP B N 1
ATOM 1472 C CA . ASP B 2 64 ? 17.964 21.070 47.187 1.00 46.09 707 ASP B CA 1
ATOM 1473 C C . ASP B 2 64 ? 17.856 22.362 46.382 1.00 41.42 707 ASP B C 1
ATOM 1474 O O . ASP B 2 64 ? 16.850 22.597 45.708 1.00 53.12 707 ASP B O 1
ATOM 1479 N N . LEU B 2 65 ? 18.896 23.188 46.483 1.00 38.76 708 LEU B N 1
ATOM 1480 C CA . LEU B 2 65 ? 18.942 24.491 45.847 1.00 39.04 708 LEU B CA 1
ATOM 1481 C C . LEU B 2 65 ? 19.830 24.444 44.620 1.00 37.73 708 LEU B C 1
ATOM 1482 O O . LEU B 2 65 ? 20.997 24.026 44.695 1.00 39.11 708 LEU B O 1
ATOM 1487 N N . THR B 2 66 ? 19.252 24.841 43.486 1.00 36.89 709 THR B N 1
ATOM 1488 C CA . THR B 2 66 ? 19.951 24.933 42.214 1.00 37.42 709 THR B CA 1
ATOM 1489 C C . THR B 2 66 ? 19.562 26.213 41.499 1.00 36.61 709 THR B C 1
ATOM 1490 O O . THR B 2 66 ? 18.627 26.940 41.907 1.00 37.51 709 THR B O 1
ATOM 1494 N N . LYS B 2 67 ? 20.263 26.473 40.402 1.00 38.00 710 LYS B N 1
ATOM 1495 C CA . LYS B 2 67 ? 19.924 27.589 39.533 1.00 36.80 710 LYS B CA 1
ATOM 1496 C C . LYS B 2 67 ? 18.493 27.503 38.990 1.00 34.58 710 LYS B C 1
ATOM 1497 O O . LYS B 2 67 ? 17.853 28.537 38.757 1.00 33.42 710 LYS B O 1
ATOM 1503 N N . THR B 2 68 ? 17.977 26.284 38.803 1.00 35.11 711 THR B N 1
ATOM 1504 C CA . THR B 2 68 ? 16.576 26.105 38.372 1.00 34.33 711 THR B CA 1
ATOM 1505 C C . THR B 2 68 ? 15.576 26.683 39.380 1.00 33.13 711 THR B C 1
ATOM 1506 O O . THR B 2 68 ? 14.529 27.172 38.967 1.00 32.26 711 THR B O 1
ATOM 1510 N N . ASP B 2 69 ? 15.897 26.644 40.678 1.00 33.23 712 ASP B N 1
ATOM 1511 C CA . ASP B 2 69 ? 15.086 27.351 41.674 1.00 32.24 712 ASP B CA 1
ATOM 1512 C C . ASP B 2 69 ? 15.061 28.853 41.369 1.00 31.26 712 ASP B C 1
ATOM 1513 O O . ASP B 2 69 ? 13.993 29.466 41.347 1.00 30.38 712 ASP B O 1
ATOM 1518 N N . SER B 2 70 ? 16.238 29.430 41.122 1.00 31.58 713 SER B N 1
ATOM 1519 C CA . SER B 2 70 ? 16.313 30.840 40.739 1.00 30.83 713 SER B CA 1
ATOM 1520 C C . SER B 2 70 ? 15.496 31.136 39.472 1.00 30.27 713 SER B C 1
ATOM 1521 O O . SER B 2 70 ? 14.729 32.120 39.437 1.00 29.36 713 SER B O 1
ATOM 1524 N N . ASP B 2 71 ? 15.625 30.271 38.456 1.00 30.93 714 ASP B N 1
ATOM 1525 C CA . ASP B 2 71 ? 14.835 30.422 37.211 1.00 32.12 714 ASP B CA 1
ATOM 1526 C C . ASP B 2 71 ? 13.333 30.425 37.465 1.00 29.84 714 ASP B C 1
ATOM 1527 O O . ASP B 2 71 ? 12.593 31.189 36.833 1.00 29.23 714 ASP B O 1
ATOM 1532 N N . ALA B 2 72 ? 12.888 29.543 38.357 1.00 30.05 715 ALA B N 1
ATOM 1533 C CA . ALA B 2 72 ? 11.486 29.496 38.759 1.00 29.55 715 ALA B CA 1
ATOM 1534 C C . ALA B 2 72 ? 11.075 30.773 39.486 1.00 28.67 715 ALA B C 1
ATOM 1535 O O . ALA B 2 72 ? 9.989 31.283 39.263 1.00 28.18 715 ALA B O 1
ATOM 1537 N N . ILE B 2 73 ? 11.939 31.305 40.343 1.00 28.61 716 ILE B N 1
ATOM 1538 C CA . ILE B 2 73 ? 11.591 32.522 41.074 1.00 27.95 716 ILE B CA 1
ATOM 1539 C C . ILE B 2 73 ? 11.415 33.692 40.120 1.00 27.39 716 ILE B C 1
ATOM 1540 O O . ILE B 2 73 ? 10.403 34.394 40.214 1.00 28.64 716 ILE B O 1
ATOM 1545 N N . ILE B 2 74 ? 12.353 33.881 39.195 1.00 27.61 717 ILE B N 1
ATOM 1546 C CA . ILE B 2 74 ? 12.270 35.026 38.277 1.00 27.19 717 ILE B CA 1
ATOM 1547 C C . ILE B 2 74 ? 11.066 34.921 37.340 1.00 26.98 717 ILE B C 1
ATOM 1548 O O . ILE B 2 74 ? 10.402 35.925 37.062 1.00 26.51 717 ILE B O 1
ATOM 1553 N N . LYS B 2 75 ? 10.760 33.706 36.882 1.00 27.45 718 LYS B N 1
ATOM 1554 C CA . LYS B 2 75 ? 9.518 33.465 36.150 1.00 27.42 718 LYS B CA 1
ATOM 1555 C C . LYS B 2 75 ? 8.261 33.829 36.962 1.00 27.01 718 LYS B C 1
ATOM 1556 O O . LYS B 2 75 ? 7.331 34.421 36.419 1.00 26.81 718 LYS B O 1
ATOM 1562 N N . SER B 2 76 ? 8.251 33.514 38.255 1.00 27.02 719 SER B N 1
ATOM 1563 C CA . SER B 2 76 ? 7.122 33.848 39.120 1.00 26.83 719 SER B CA 1
ATOM 1564 C C . SER B 2 76 ? 6.995 35.344 39.333 1.00 26.32 719 SER B C 1
ATOM 1565 O O . SER B 2 76 ? 5.867 35.881 39.378 1.00 26.25 719 SER B O 1
ATOM 1568 N N . VAL B 2 77 ? 8.143 36.022 39.410 1.00 26.11 720 VAL B N 1
ATOM 1569 C CA . VAL B 2 77 ? 8.172 37.459 39.600 1.00 25.74 720 VAL B CA 1
ATOM 1570 C C . VAL B 2 77 ? 7.467 38.175 38.456 1.00 25.58 720 VAL B C 1
ATOM 1571 O O . VAL B 2 77 ? 6.697 39.103 38.712 1.00 25.45 720 VAL B O 1
ATOM 1575 N N . VAL B 2 78 ? 7.738 37.774 37.210 1.00 25.71 721 VAL B N 1
ATOM 1576 C CA . VAL B 2 78 ? 7.000 38.361 36.060 1.00 25.69 721 VAL B CA 1
ATOM 1577 C C . VAL B 2 78 ? 5.652 37.651 35.727 1.00 26.00 721 VAL B C 1
ATOM 1578 O O . VAL B 2 78 ? 5.106 37.834 34.664 1.00 26.19 721 VAL B O 1
ATOM 1582 N N . HIS B 2 79 ? 5.153 36.840 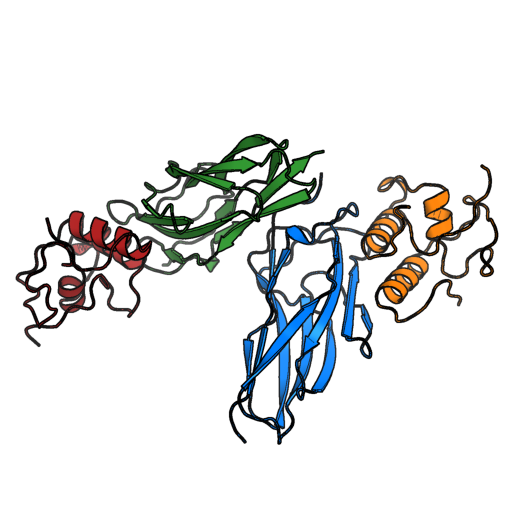36.648 1.00 26.18 722 HIS B N 1
ATOM 1583 C CA . HIS B 2 79 ? 3.841 36.171 36.541 1.00 26.63 722 HIS B CA 1
ATOM 1584 C C . HIS B 2 79 ? 3.705 35.150 35.409 1.00 27.11 722 HIS B C 1
ATOM 1585 O O . HIS B 2 79 ? 2.588 34.846 34.981 1.00 27.58 722 HIS B O 1
ATOM 1592 N N . LEU B 2 80 ? 4.828 34.618 34.945 1.00 27.16 723 LEU B N 1
ATOM 1593 C CA . LEU B 2 80 ? 4.796 33.564 33.928 1.00 27.78 723 LEU B CA 1
ATOM 1594 C C . LEU B 2 80 ? 4.352 32.255 34.553 1.00 28.29 723 LEU B C 1
ATOM 1595 O O . LEU B 2 80 ? 3.662 31.463 33.924 1.00 32.43 723 LEU B O 1
ATOM 1600 N N . ILE B 2 81 ? 4.741 32.044 35.806 1.00 28.09 724 ILE B N 1
ATOM 1601 C CA . ILE B 2 81 ? 4.351 30.859 36.567 1.00 28.61 724 ILE B CA 1
ATOM 1602 C C . ILE B 2 81 ? 4.030 31.201 38.001 1.00 28.35 724 ILE B C 1
ATOM 1603 O O . ILE B 2 81 ? 4.324 32.291 38.483 1.00 27.77 724 ILE B O 1
ATOM 1608 N N . THR B 2 82 ? 3.470 30.217 38.683 1.00 28.91 725 THR B N 1
ATOM 1609 C CA . THR B 2 82 ? 3.286 30.264 40.116 1.00 31.99 725 THR B CA 1
ATOM 1610 C C . THR B 2 82 ? 4.161 29.212 40.761 1.00 30.32 725 THR B C 1
ATOM 1611 O O . THR B 2 82 ? 4.439 28.168 40.167 1.00 29.83 725 THR B O 1
ATOM 1615 N N . LEU B 2 83 ? 4.617 29.501 41.975 1.00 29.89 726 LEU B N 1
ATOM 1616 C CA . LEU B 2 83 ? 5.466 28.553 42.707 1.00 31.70 726 LEU B CA 1
ATOM 1617 C C . LEU B 2 83 ? 4.567 27.618 43.520 1.00 30.56 726 LEU B C 1
ATOM 1618 O O . LEU B 2 83 ? 3.437 28.003 43.863 1.00 34.96 726 LEU B O 1
ATOM 1623 N N . PRO B 2 84 ? 5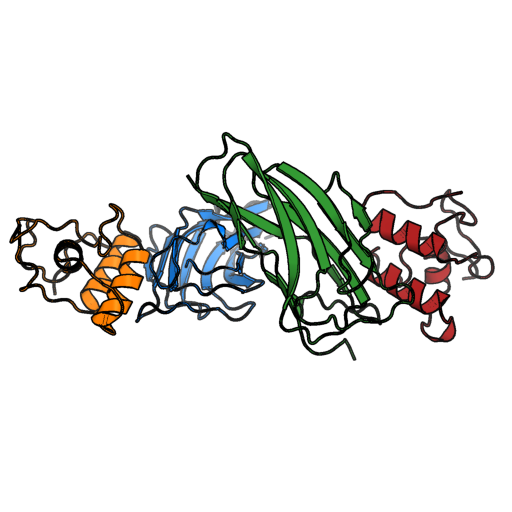.001 26.388 43.798 1.00 31.76 727 PRO B N 1
ATOM 1624 C CA . PRO B 2 84 ? 6.274 25.802 43.353 1.00 32.17 727 PRO B CA 1
ATOM 1625 C C . PRO B 2 84 ? 6.179 25.118 41.987 1.00 33.80 727 PRO B C 1
ATOM 1626 O O . PRO B 2 84 ? 5.088 24.817 41.523 1.00 40.04 727 PRO B O 1
ATOM 1630 N N . ALA B 2 85 ? 7.335 24.837 41.392 1.00 33.37 728 ALA B N 1
ATOM 1631 C CA . ALA B 2 85 ? 7.450 24.168 40.102 1.00 32.88 728 ALA B CA 1
ATOM 1632 C C . ALA B 2 85 ? 8.069 22.774 40.243 1.00 35.62 728 ALA B C 1
ATOM 1633 O O . ALA B 2 85 ? 8.615 22.435 41.300 1.00 33.76 728 ALA B O 1
ATOM 1635 N N . LYS B 2 86 ? 7.958 21.962 39.190 1.00 35.38 729 LYS B N 1
ATOM 1636 C CA . LYS B 2 86 ? 8.618 20.652 39.139 1.00 40.51 729 LYS B CA 1
ATOM 1637 C C . LYS B 2 86 ? 9.182 20.331 37.754 1.00 40.09 729 LYS B C 1
ATOM 1638 O O . LYS B 2 86 ? 8.883 21.017 36.770 1.00 43.24 729 LYS B O 1
ATOM 1644 N N . GLY B 2 87 ? 10.009 19.291 37.696 1.00 39.67 730 GLY B N 1
ATOM 1645 C CA . GLY B 2 87 ? 10.625 18.835 36.455 1.00 42.97 730 GLY B CA 1
ATOM 1646 C C . GLY B 2 87 ? 11.748 17.834 36.669 1.00 45.68 730 GLY B C 1
ATOM 1647 O O . GLY B 2 87 ? 12.080 17.493 37.808 1.00 54.72 730 GLY B O 1
ATOM 1648 N N . THR C 1 1 ? 40.657 69.841 17.888 1.00 73.10 740 THR C N 1
ATOM 1649 C CA . THR C 1 1 ? 40.748 68.774 18.932 1.00 77.27 740 THR C CA 1
ATOM 1650 C C . THR C 1 1 ? 39.862 69.147 20.131 1.00 64.79 740 THR C C 1
ATOM 1651 O O . THR C 1 1 ? 40.318 69.829 21.058 1.00 99.46 740 THR C O 1
ATOM 1655 N N . PRO C 1 2 ? 38.601 68.663 20.158 1.00 52.88 741 PRO C N 1
ATOM 1656 C CA . PRO C 1 2 ? 37.818 68.744 21.391 1.00 50.89 741 PRO C CA 1
ATOM 1657 C C . PRO C 1 2 ? 38.524 68.077 22.582 1.00 46.19 741 PRO C C 1
ATOM 1658 O O . PRO C 1 2 ? 39.053 66.961 22.438 1.00 43.15 741 PRO C O 1
ATOM 1662 N N . ALA C 1 3 ? 38.550 68.782 23.718 1.00 41.66 742 ALA C N 1
ATOM 1663 C CA . ALA C 1 3 ? 39.267 68.342 24.917 1.00 39.20 742 ALA C CA 1
ATOM 1664 C C . ALA C 1 3 ? 39.040 66.851 25.152 1.00 37.57 742 ALA C C 1
ATOM 1665 O O . ALA C 1 3 ? 37.906 66.378 25.170 1.00 36.35 742 ALA C O 1
ATOM 1667 N N . THR C 1 4 ? 40.148 66.122 25.323 1.00 39.31 743 THR C N 1
ATOM 1668 C CA . THR C 1 4 ? 40.139 64.667 25.380 1.00 40.11 743 THR C CA 1
ATOM 1669 C C . THR C 1 4 ? 39.980 64.183 26.830 1.00 39.02 743 THR C C 1
ATOM 1670 O O . THR C 1 4 ? 40.326 64.893 27.766 1.00 38.39 743 THR C O 1
ATOM 1674 N N . GLY C 1 5 ? 39.443 62.984 26.995 1.00 38.99 744 GLY C N 1
ATOM 1675 C CA . GLY C 1 5 ? 39.265 62.366 28.294 1.00 38.28 744 GLY C CA 1
ATOM 1676 C C . GLY C 1 5 ? 37.863 62.507 28.862 1.00 35.91 744 GLY C C 1
ATOM 1677 O O . GLY C 1 5 ? 36.849 62.466 28.156 1.00 35.17 744 GLY C O 1
ATOM 1678 N N . SER C 1 6 ? 37.797 62.552 30.181 1.00 34.99 745 SER C N 1
ATOM 1679 C CA . SER C 1 6 ? 36.533 62.479 30.864 1.00 33.12 745 SER C CA 1
ATOM 1680 C C . SER C 1 6 ? 36.680 63.017 32.259 1.00 32.25 745 SER C C 1
ATOM 1681 O O . SER C 1 6 ? 37.794 63.306 32.732 1.00 33.25 745 SER C O 1
ATOM 1684 N N . ALA C 1 7 ? 35.523 63.204 32.871 1.00 30.55 746 ALA C N 1
ATOM 1685 C CA . ALA C 1 7 ? 35.367 63.309 34.298 1.00 29.82 746 ALA C CA 1
ATOM 1686 C C . ALA C 1 7 ? 33.978 62.791 34.692 1.00 28.63 746 ALA C C 1
ATOM 1687 O O . ALA C 1 7 ? 33.094 62.566 33.856 1.00 28.23 746 ALA C O 1
ATOM 1689 N N . GLU C 1 8 ? 33.832 62.566 35.990 1.00 28.34 747 GLU C N 1
ATOM 1690 C CA . GLU C 1 8 ? 32.579 62.221 36.604 1.00 27.33 747 GLU C CA 1
ATOM 1691 C C . GLU C 1 8 ? 32.284 63.367 37.564 1.00 26.22 747 GLU C C 1
ATOM 1692 O O . GLU C 1 8 ? 33.161 63.792 38.305 1.00 26.68 747 GLU C O 1
ATOM 1698 N N . TRP C 1 9 ? 31.053 63.888 37.521 1.00 24.98 748 TRP C N 1
ATOM 1699 C CA . TRP C 1 9 ? 30.632 64.965 38.393 1.00 24.09 748 TRP C CA 1
ATOM 1700 C C . TRP C 1 9 ? 29.633 64.348 39.328 1.00 23.75 748 TRP C C 1
ATOM 1701 O O . TRP C 1 9 ? 28.580 63.852 38.846 1.00 23.45 748 TRP C O 1
ATOM 1712 N N . VAL C 1 10 ? 29.939 64.342 40.632 1.00 24.02 749 VAL C N 1
ATOM 1713 C CA . VAL C 1 10 ? 29.215 63.529 41.612 1.00 24.13 749 VAL C CA 1
ATOM 1714 C C . VAL C 1 10 ? 28.476 64.388 42.617 1.00 23.51 749 VAL C C 1
ATOM 1715 O O . VAL C 1 10 ? 29.075 65.098 43.380 1.00 23.72 749 VAL C O 1
ATOM 1719 N N . ILE C 1 11 ? 27.135 64.329 42.584 1.00 22.94 750 ILE C N 1
ATOM 1720 C CA . ILE C 1 11 ? 26.326 64.786 43.699 1.00 22.76 750 ILE C CA 1
ATOM 1721 C C . ILE C 1 11 ? 26.458 63.619 44.705 1.00 23.64 750 ILE C C 1
ATOM 1722 O O . ILE C 1 11 ? 26.197 62.454 44.336 1.00 24.04 750 ILE C O 1
ATOM 1727 N N . PRO C 1 12 ? 26.847 63.912 45.955 1.00 24.14 751 PRO C N 1
ATOM 1728 C CA . PRO C 1 12 ? 27.112 62.831 46.921 1.00 25.24 751 PRO C CA 1
ATOM 1729 C C . PRO C 1 12 ? 25.855 62.176 47.462 1.00 25.42 751 PRO C C 1
ATOM 1730 O O . PRO C 1 12 ? 24.769 62.738 47.353 1.00 24.77 751 PRO C O 1
ATOM 1734 N N . THR C 1 13 ? 26.036 60.984 48.026 1.00 26.53 752 THR C N 1
ATOM 1735 C CA . THR C 1 13 ? 25.006 60.312 48.795 1.00 27.12 752 THR C CA 1
ATOM 1736 C C . THR C 1 13 ? 25.315 60.475 50.268 1.00 28.07 752 THR C C 1
ATOM 1737 O O . THR C 1 13 ? 26.376 59.988 50.768 1.00 29.17 752 THR C O 1
ATOM 1741 N N . VAL C 1 14 ? 24.435 61.201 50.958 1.00 27.87 753 VAL C N 1
ATOM 1742 C CA . VAL C 1 14 ? 24.615 61.482 52.372 1.00 30.38 753 VAL C CA 1
ATOM 1743 C C . VAL C 1 14 ? 23.485 60.908 53.229 1.00 31.14 753 VAL C C 1
ATOM 1744 O O . VAL C 1 14 ? 22.322 60.795 52.770 1.00 33.85 753 VAL C O 1
ATOM 1748 N N . ASN C 1 15 ? 23.833 60.551 54.466 1.00 31.26 754 ASN C N 1
ATOM 1749 C CA . ASN C 1 15 ? 22.844 60.211 55.496 1.00 34.98 754 ASN C CA 1
ATOM 1750 C C . ASN C 1 15 ? 22.446 61.465 56.246 1.00 36.77 754 ASN C C 1
ATOM 1751 O O . ASN C 1 15 ? 23.247 62.380 56.409 1.00 33.67 754 ASN C O 1
ATOM 1756 N N . ALA C 1 16 ? 21.202 61.508 56.694 1.00 32.78 755 ALA C N 1
ATOM 1757 C CA . ALA C 1 16 ? 20.720 62.653 57.442 1.00 33.13 755 ALA C CA 1
ATOM 1758 C C . ALA C 1 16 ? 19.535 62.277 58.308 1.00 34.49 755 ALA C C 1
ATOM 1759 O O . ALA C 1 16 ? 18.843 61.290 58.044 1.00 34.79 755 ALA C O 1
ATOM 1761 N N . LYS C 1 17 ? 19.322 63.068 59.351 1.00 35.53 756 LYS C N 1
ATOM 1762 C CA . LYS C 1 17 ? 18.182 62.910 60.216 1.00 39.70 756 LYS C CA 1
ATOM 1763 C C . LYS C 1 17 ? 17.145 63.947 59.807 1.00 39.02 756 LYS C C 1
ATOM 1764 O O . LYS C 1 17 ? 17.511 64.999 59.251 1.00 37.54 756 LYS C O 1
ATOM 1770 N N . PRO C 1 18 ? 15.850 63.650 60.043 1.00 41.29 757 PRO C N 1
ATOM 1771 C CA . PRO C 1 18 ? 14.831 64.685 59.914 1.00 42.78 757 PRO C CA 1
ATOM 1772 C C . PRO C 1 18 ? 15.158 65.891 60.783 1.00 41.82 757 PRO C C 1
ATOM 1773 O O . PRO C 1 18 ? 15.672 65.729 61.892 1.00 45.01 757 PRO C O 1
ATOM 1777 N N . GLY C 1 19 ? 14.903 67.085 60.258 1.00 38.48 758 GLY C N 1
ATOM 1778 C CA . GLY C 1 19 ? 15.279 68.328 60.930 1.00 39.44 758 GLY C CA 1
ATOM 1779 C C . GLY C 1 19 ? 16.664 68.848 60.587 1.00 37.76 758 GLY C C 1
ATOM 1780 O O . GLY C 1 19 ? 16.972 69.991 60.935 1.00 39.62 758 GLY C O 1
ATOM 1781 N N . GLU C 1 20 ? 17.488 68.065 59.878 1.00 35.97 759 GLU C N 1
ATOM 1782 C CA . GLU C 1 20 ? 18.900 68.434 59.632 1.00 36.14 759 GLU C CA 1
ATOM 1783 C C . GLU C 1 20 ? 19.144 69.360 58.403 1.00 34.41 759 GLU C C 1
ATOM 1784 O O . GLU C 1 20 ? 18.583 69.163 57.317 1.00 32.37 759 GLU C O 1
ATOM 1790 N N . LYS C 1 21 ? 20.010 70.367 58.594 1.00 33.71 760 LYS C N 1
ATOM 1791 C CA . LYS C 1 21 ? 20.582 71.117 57.495 1.00 34.03 760 LYS C CA 1
ATOM 1792 C C . LYS C 1 21 ? 21.692 70.257 56.912 1.00 35.14 760 LYS C C 1
ATOM 1793 O O . LYS C 1 21 ? 22.589 69.819 57.643 1.00 39.44 760 LYS C O 1
ATOM 1799 N N . VAL C 1 22 ? 21.641 70.038 55.598 1.00 31.53 761 VAL C N 1
ATOM 1800 C CA . VAL C 1 22 ? 22.589 69.179 54.901 1.00 29.70 761 VAL C CA 1
ATOM 1801 C C . VAL C 1 22 ? 23.353 70.022 53.877 1.00 29.52 761 VAL C C 1
ATOM 1802 O O . VAL C 1 22 ? 22.759 70.662 53.012 1.00 27.22 761 VAL C O 1
ATOM 1806 N N . THR C 1 23 ? 24.670 69.991 53.985 1.00 28.24 762 THR C N 1
ATOM 1807 C CA . THR C 1 23 ? 25.564 70.598 53.022 1.00 31.39 762 THR C CA 1
ATOM 1808 C C . THR C 1 23 ? 26.063 69.476 52.111 1.00 30.14 762 THR C C 1
ATOM 1809 O O . THR C 1 23 ? 26.678 68.531 52.593 1.00 38.90 762 THR C O 1
ATOM 1813 N N . MET C 1 24 ? 25.817 69.604 50.803 1.00 26.30 763 MET C N 1
ATOM 1814 C CA . MET C 1 24 ? 26.284 68.643 49.808 1.00 24.98 763 MET C CA 1
ATOM 1815 C C . MET C 1 24 ? 27.346 69.299 48.921 1.00 30.62 763 MET C C 1
ATOM 1816 O O . MET C 1 24 ? 27.051 70.245 48.173 1.00 24.16 763 MET C O 1
ATOM 1821 N N . ASP C 1 25 ? 28.569 68.795 49.013 1.00 25.34 764 ASP C N 1
ATOM 1822 C CA . ASP C 1 25 ? 29.620 69.166 48.100 1.00 25.29 764 ASP C CA 1
ATOM 1823 C C . ASP C 1 25 ? 29.571 68.321 46.841 1.00 24.60 764 ASP C C 1
ATOM 1824 O O . ASP C 1 25 ? 29.735 67.122 46.889 1.00 24.95 764 ASP C O 1
ATOM 1829 N N . VAL C 1 26 ? 29.412 68.970 45.715 1.00 23.85 765 VAL C N 1
ATOM 1830 C CA . VAL C 1 26 ? 29.313 68.315 44.436 1.00 23.32 765 VAL C CA 1
ATOM 1831 C C . VAL C 1 26 ? 30.701 68.370 43.858 1.00 23.95 765 VAL C C 1
ATOM 1832 O O . VAL C 1 26 ? 31.274 69.465 43.722 1.00 24.17 765 VAL C O 1
ATOM 1836 N N . VAL C 1 27 ? 31.265 67.195 43.570 1.00 24.50 766 VAL C N 1
ATOM 1837 C CA . VAL C 1 27 ? 32.728 67.080 43.346 1.00 25.64 766 VAL C CA 1
ATOM 1838 C C . VAL C 1 27 ? 33.027 66.407 42.014 1.00 25.74 766 VAL C C 1
ATOM 1839 O O . VAL C 1 27 ? 32.167 65.722 41.404 1.00 25.13 766 VAL C O 1
ATOM 1843 N N . VAL C 1 28 ? 34.255 66.620 41.565 1.00 26.74 767 VAL C N 1
ATOM 1844 C CA . VAL C 1 28 ? 34.778 66.007 40.347 1.00 27.29 767 VAL C CA 1
ATOM 1845 C C . VAL C 1 28 ? 35.509 64.752 40.785 1.00 29.52 767 VAL C C 1
ATOM 1846 O O . VAL C 1 28 ? 36.223 64.758 41.787 1.00 29.79 767 VAL C O 1
ATOM 1850 N N . LYS C 1 29 ? 35.283 63.667 40.040 1.00 30.90 768 LYS C N 1
ATOM 1851 C CA . LYS C 1 29 ? 35.976 62.404 40.259 1.00 35.03 768 LYS C CA 1
ATOM 1852 C C . LYS C 1 29 ? 36.635 61.960 38.960 1.00 37.15 768 LYS C C 1
ATOM 1853 O O . LYS C 1 29 ? 36.102 62.194 37.866 1.00 33.11 768 LYS C O 1
ATOM 1859 N N . ASN C 1 30 ? 37.797 61.328 39.075 1.00 34.74 769 ASN C N 1
ATOM 1860 C CA . ASN C 1 30 ? 38.533 60.852 37.897 1.00 38.84 769 ASN C CA 1
ATOM 1861 C C . ASN C 1 30 ? 38.641 61.973 36.843 1.00 39.42 769 ASN C C 1
ATOM 1862 O O . ASN C 1 30 ? 38.374 61.777 35.663 1.00 41.65 769 ASN C O 1
ATOM 1867 N N . SER C 1 31 ? 39.064 63.150 37.314 1.00 41.37 770 SER C N 1
ATOM 1868 C CA . SER C 1 31 ? 39.222 64.338 36.491 1.00 38.17 770 SER C CA 1
ATOM 1869 C C . SER C 1 31 ? 40.311 64.153 35.452 1.00 37.44 770 SER C C 1
ATOM 1870 O O . SER C 1 31 ? 41.498 63.953 35.777 1.00 42.20 770 SER C O 1
ATOM 1873 N N . ALA C 1 32 ? 39.895 64.190 34.196 1.00 35.15 771 ALA C N 1
ATOM 1874 C CA . ALA C 1 32 ? 40.789 63.943 33.083 1.00 37.01 771 ALA C CA 1
ATOM 1875 C C . ALA C 1 32 ? 40.289 64.640 31.828 1.00 36.25 771 ALA C C 1
ATOM 1876 O O . ALA C 1 32 ? 40.340 64.087 30.735 1.00 37.17 771 ALA C O 1
ATOM 1878 N N . ILE C 1 33 ? 39.788 65.857 31.990 1.00 34.74 772 ILE C N 1
ATOM 1879 C CA . ILE C 1 33 ? 39.302 66.635 30.873 1.00 34.16 772 ILE C CA 1
ATOM 1880 C C . ILE C 1 33 ? 39.281 68.107 31.270 1.00 33.36 772 ILE C C 1
ATOM 1881 O O . ILE C 1 33 ? 38.915 68.447 32.410 1.00 32.30 772 ILE C O 1
ATOM 1886 N N . GLU C 1 34 ? 39.651 68.958 30.325 1.00 34.06 773 GLU C N 1
ATOM 1887 C CA . GLU C 1 34 ? 39.709 70.401 30.541 1.00 33.70 773 GLU C CA 1
ATOM 1888 C C . GLU C 1 34 ? 38.358 70.994 30.207 1.00 32.01 773 GLU C C 1
ATOM 1889 O O . GLU C 1 34 ? 37.903 70.921 29.047 1.00 33.00 773 GLU C O 1
ATOM 1895 N N . VAL C 1 35 ? 37.713 71.577 31.211 1.00 30.69 774 VAL C N 1
ATOM 1896 C CA . VAL C 1 35 ? 36.348 72.124 31.057 1.00 29.22 774 VAL C CA 1
ATOM 1897 C C . VAL C 1 35 ? 36.446 73.640 31.172 1.00 29.36 774 VAL C C 1
ATOM 1898 O O . VAL C 1 35 ? 37.065 74.156 32.118 1.00 29.71 774 VAL C O 1
ATOM 1902 N N . ALA C 1 36 ? 35.890 74.340 30.185 1.00 29.38 775 ALA C N 1
ATOM 1903 C CA . ALA C 1 36 ? 35.839 75.815 30.163 1.00 29.69 775 ALA C CA 1
ATOM 1904 C C . ALA C 1 36 ? 34.564 76.387 30.767 1.00 28.43 775 ALA C C 1
ATOM 1905 O O . ALA C 1 36 ? 34.571 77.470 31.347 1.00 28.60 775 ALA C O 1
ATOM 1907 N N . GLY C 1 37 ? 33.457 75.676 30.631 1.00 27.39 776 GLY C N 1
ATOM 1908 C CA . GLY C 1 37 ? 32.223 76.188 31.138 1.00 26.48 776 GLY C CA 1
ATOM 1909 C C . GLY C 1 37 ? 31.124 75.166 31.184 1.00 25.49 776 GLY C C 1
ATOM 1910 O O . GLY C 1 37 ? 31.157 74.148 30.474 1.00 25.61 776 GLY C O 1
ATOM 1911 N N . ALA C 1 38 ? 30.147 75.440 32.024 1.00 24.71 777 ALA C N 1
ATOM 1912 C CA . ALA C 1 38 ? 28.961 74.515 32.114 1.00 23.93 777 ALA C CA 1
ATOM 1913 C C . ALA C 1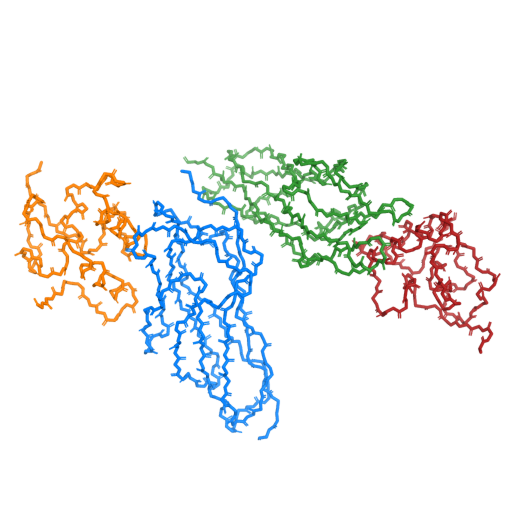 38 ? 27.752 75.218 32.621 1.00 23.59 777 ALA C C 1
ATOM 1914 O O . ALA C 1 38 ? 27.856 76.254 33.299 1.00 23.75 777 ALA C O 1
ATOM 1916 N N . GLN C 1 39 ? 26.613 74.601 32.328 1.00 23.32 778 GLN C N 1
ATOM 1917 C CA . GLN C 1 39 ? 25.317 75.022 32.818 1.00 23.17 778 GLN C CA 1
ATOM 1918 C C . GLN C 1 39 ? 24.466 73.774 33.088 1.00 22.69 778 GLN C C 1
ATOM 1919 O O . GLN C 1 39 ? 24.510 72.780 32.351 1.00 22.79 778 GLN C O 1
ATOM 1925 N N . PHE C 1 40 ? 23.714 73.826 34.171 1.00 22.36 779 PHE C N 1
ATOM 1926 C CA . PHE C 1 40 ? 22.995 72.649 34.645 1.00 22.02 779 PHE C CA 1
ATOM 1927 C C . PHE C 1 40 ? 22.028 73.022 35.735 1.00 22.00 779 PHE C C 1
ATOM 1928 O O . PHE C 1 40 ? 22.262 73.986 36.485 1.00 22.05 779 PHE C O 1
ATOM 1936 N N . ASN C 1 41 ? 20.927 72.258 35.809 1.00 22.15 780 ASN C N 1
ATOM 1937 C CA . ASN C 1 41 ? 20.087 72.252 36.988 1.00 22.20 780 ASN C CA 1
ATOM 1938 C C . ASN C 1 41 ? 20.556 71.153 37.903 1.00 21.67 780 ASN C C 1
ATOM 1939 O O . ASN C 1 41 ? 20.975 70.091 37.449 1.00 21.50 780 ASN C O 1
ATOM 1944 N N . ILE C 1 42 ? 20.431 71.396 39.200 1.00 21.64 781 ILE C N 1
ATOM 1945 C CA . ILE C 1 42 ? 20.447 70.340 40.223 1.00 21.49 781 ILE C CA 1
ATOM 1946 C C . ILE C 1 42 ? 19.234 70.558 41.118 1.00 22.04 781 ILE C C 1
ATOM 1947 O O . ILE C 1 42 ? 19.092 71.640 41.712 1.00 22.35 781 ILE C O 1
ATOM 1952 N N . LYS C 1 43 ? 18.443 69.500 41.278 1.00 22.35 782 LYS C N 1
ATOM 1953 C CA . LYS C 1 43 ? 17.180 69.532 42.025 1.00 23.14 782 LYS C CA 1
ATOM 1954 C C . LYS C 1 43 ? 17.018 68.330 42.965 1.00 23.35 782 LYS C C 1
ATOM 1955 O O . LYS C 1 43 ? 17.326 67.192 42.590 1.00 23.18 782 LYS C O 1
ATOM 1961 N N . GLN C 1 44 ? 16.585 68.625 44.193 1.00 23.89 783 GLN C N 1
ATOM 1962 C CA . GLN C 1 44 ? 16.275 67.644 45.208 1.00 24.40 783 GLN C CA 1
ATOM 1963 C C . GLN C 1 44 ? 14.809 67.190 45.149 1.00 25.49 783 GLN C C 1
ATOM 1964 O O . GLN C 1 44 ? 13.928 67.968 44.836 1.00 26.11 783 GLN C O 1
ATOM 1970 N N . THR C 1 45 ? 14.598 65.939 45.501 1.00 25.91 784 THR C N 1
ATOM 1971 C CA . THR C 1 45 ? 13.295 65.343 45.656 1.00 27.18 784 THR C CA 1
ATOM 1972 C C . THR C 1 45 ? 12.601 65.824 46.915 1.00 28.20 784 THR C C 1
ATOM 1973 O O . THR C 1 45 ? 13.188 65.852 47.969 1.00 28.11 784 THR C O 1
ATOM 1977 N N . ALA C 1 46 ? 11.312 66.184 46.783 1.00 29.45 785 ALA C N 1
ATOM 1978 C CA . ALA C 1 46 ? 10.488 66.616 47.919 1.00 30.82 785 ALA C CA 1
ATOM 1979 C C . ALA C 1 46 ? 10.327 65.493 48.945 1.00 31.61 785 ALA C C 1
ATOM 1980 O O . ALA C 1 46 ? 10.369 64.323 48.568 1.00 31.59 785 ALA C O 1
ATOM 1982 N N . PRO C 1 47 ? 10.131 65.812 50.230 1.00 32.52 786 PRO C N 1
ATOM 1983 C CA . PRO C 1 47 ? 9.922 67.160 50.760 1.00 33.04 786 PRO C CA 1
ATOM 1984 C C . PRO C 1 47 ? 11.206 67.924 51.164 1.00 31.86 786 PRO C C 1
ATOM 1985 O O . PRO C 1 47 ? 11.130 68.963 51.796 1.00 32.49 786 PRO C O 1
ATOM 1989 N N . ILE C 1 48 ? 12.368 67.439 50.779 1.00 30.38 787 ILE C N 1
ATOM 1990 C CA . ILE C 1 48 ? 13.602 68.140 51.140 1.00 29.50 787 ILE C CA 1
ATOM 1991 C C . ILE C 1 48 ? 13.531 69.556 50.570 1.00 29.31 787 ILE C C 1
ATOM 1992 O O . ILE C 1 48 ? 13.171 69.741 49.416 1.00 28.94 787 ILE C O 1
ATOM 1997 N N . ALA C 1 49 ? 13.867 70.543 51.382 1.00 29.78 788 ALA C N 1
ATOM 1998 C CA . ALA C 1 49 ? 13.820 71.960 50.988 1.00 29.93 788 ALA C CA 1
ATOM 1999 C C . ALA C 1 49 ? 15.198 72.482 50.579 1.00 28.68 788 ALA C C 1
ATOM 2000 O O . ALA C 1 49 ? 16.203 72.021 51.100 1.00 28.18 788 ALA C O 1
ATOM 2002 N N . TYR C 1 50 ? 15.230 73.441 49.649 1.00 28.40 789 TYR C N 1
ATOM 2003 C CA . TYR C 1 50 ? 16.481 74.001 49.145 1.00 27.41 789 TYR C CA 1
ATOM 2004 C C . TYR C 1 50 ? 16.890 75.181 50.011 1.00 28.31 789 TYR C C 1
ATOM 2005 O O . TYR C 1 50 ? 16.063 76.010 50.352 1.00 29.61 789 TYR C O 1
ATOM 2014 N N . GLY C 1 51 ? 18.171 75.234 50.387 1.00 27.85 790 GLY C N 1
ATOM 2015 C CA . GLY C 1 51 ? 18.716 76.390 51.074 1.00 28.78 790 GLY C CA 1
ATOM 2016 C C . GLY C 1 51 ? 19.324 77.358 50.078 1.00 28.38 790 GLY C C 1
ATOM 2017 O O . GLY C 1 51 ? 18.698 78.316 49.669 1.00 29.09 790 GLY C O 1
ATOM 2018 N N . SER C 1 52 ? 20.556 77.082 49.678 1.00 27.43 791 SER C N 1
ATOM 2019 C CA . SER C 1 52 ? 21.321 77.981 48.797 1.00 27.21 791 SER C CA 1
ATOM 2020 C C . SER C 1 52 ? 22.534 77.277 48.220 1.00 26.10 791 SER C C 1
ATOM 2021 O O . SER C 1 52 ? 22.852 76.144 48.601 1.00 25.63 791 SER C O 1
ATOM 2024 N N . ALA C 1 53 ? 23.160 77.940 47.256 1.00 25.88 792 ALA C N 1
ATOM 2025 C CA . ALA C 1 53 ? 24.325 77.442 46.585 1.00 25.12 792 ALA C CA 1
ATOM 2026 C C . ALA C 1 53 ? 25.514 78.329 46.908 1.00 25.94 792 ALA C C 1
ATOM 2027 O O . ALA C 1 53 ? 25.361 79.524 47.176 1.00 26.95 792 ALA C O 1
ATOM 2029 N N . ALA C 1 54 ? 26.698 77.724 46.891 1.00 25.72 793 ALA C N 1
ATOM 2030 C CA . ALA C 1 54 ? 27.948 78.449 47.077 1.00 26.65 793 ALA C CA 1
ATOM 2031 C C . ALA C 1 54 ? 28.961 77.916 46.079 1.00 26.12 793 ALA C C 1
ATOM 2032 O O . ALA C 1 54 ? 28.979 76.729 45.753 1.00 25.46 793 ALA C O 1
ATOM 2034 N N . SER C 1 55 ? 29.771 78.803 45.542 1.00 27.13 794 SER C N 1
ATOM 2035 C CA . SER C 1 55 ? 30.763 78.401 44.544 1.00 29.42 794 SER C CA 1
ATOM 2036 C C . SER C 1 55 ? 31.788 77.429 45.138 1.00 26.92 794 SER C C 1
ATOM 2037 O O . SER C 1 55 ? 32.104 77.511 46.306 1.00 27.82 794 SER C O 1
ATOM 2040 N N . GLY C 1 56 ? 32.217 76.475 44.320 1.00 26.37 795 GLY C N 1
ATOM 2041 C CA . GLY C 1 56 ? 33.392 75.671 44.590 1.00 27.09 795 GLY C CA 1
ATOM 2042 C C . GLY C 1 56 ? 34.576 76.215 43.795 1.00 29.40 795 GLY C C 1
ATOM 2043 O O . GLY C 1 56 ? 34.396 77.135 42.989 1.00 31.63 795 GLY C O 1
ATOM 2044 N N . ASP C 1 57 ? 35.758 75.631 43.988 1.00 29.09 796 ASP C N 1
ATOM 2045 C CA . ASP C 1 57 ? 36.973 76.083 43.304 1.00 33.29 796 ASP C CA 1
ATOM 2046 C C . ASP C 1 57 ? 37.481 75.102 42.240 1.00 31.07 796 ASP C C 1
ATOM 2047 O O . ASP C 1 57 ? 38.614 75.261 41.756 1.00 31.55 796 ASP C O 1
ATOM 2052 N N . ALA C 1 58 ? 36.666 74.109 41.891 1.00 28.90 797 ALA C N 1
ATOM 2053 C CA . ALA C 1 58 ? 37.057 73.094 40.901 1.00 28.93 797 ALA C CA 1
ATOM 2054 C C . ALA C 1 58 ? 37.302 73.743 39.558 1.00 29.06 797 ALA C C 1
ATOM 2055 O O . ALA C 1 58 ? 38.346 73.567 38.988 1.00 30.27 797 ALA C O 1
ATOM 2057 N N . TYR C 1 59 ? 36.356 74.519 39.074 1.00 28.07 798 TYR C N 1
ATOM 2058 C CA . TYR C 1 59 ? 36.465 75.077 37.726 1.00 28.24 798 TYR C CA 1
ATOM 2059 C C . TYR C 1 59 ? 36.459 76.600 37.734 1.00 28.73 798 TYR C C 1
ATOM 2060 O O . TYR C 1 59 ? 37.492 77.228 37.526 1.00 30.13 798 TYR C O 1
ATOM 2069 N N . ALA C 1 60 ? 35.294 77.194 37.960 1.00 27.80 799 ALA C N 1
ATOM 2070 C CA . ALA C 1 60 ? 35.165 78.636 37.934 1.00 28.39 799 ALA C CA 1
ATOM 2071 C C . ALA C 1 60 ? 33.998 79.026 38.815 1.00 27.65 799 ALA C C 1
ATOM 2072 O O . ALA C 1 60 ? 33.256 78.163 39.277 1.00 26.61 799 ALA C O 1
ATOM 2074 N N . ALA C 1 61 ? 33.859 80.323 39.053 1.00 28.41 800 ALA C N 1
ATOM 2075 C CA . ALA C 1 61 ? 32.850 80.847 39.966 1.00 28.16 800 ALA C CA 1
ATOM 2076 C C . ALA C 1 61 ? 31.432 80.528 39.469 1.00 26.95 800 ALA C C 1
ATOM 2077 O O . ALA C 1 61 ? 31.146 80.627 38.278 1.00 26.77 800 ALA C O 1
ATOM 2079 N N . ILE C 1 62 ? 30.569 80.122 40.388 1.00 26.31 801 ILE C N 1
ATOM 2080 C CA . ILE C 1 62 ? 29.172 79.775 40.057 1.00 25.40 801 ILE C CA 1
ATOM 2081 C C . ILE C 1 62 ? 28.282 81.017 39.982 1.00 26.07 801 ILE C C 1
ATOM 2082 O O . ILE C 1 62 ? 28.352 81.904 40.824 1.00 26.99 801 ILE C O 1
ATOM 2087 N N . VAL C 1 63 ? 27.467 81.065 38.939 1.00 25.83 802 VAL C N 1
ATOM 2088 C CA . VAL C 1 63 ? 26.421 82.068 38.759 1.00 26.57 802 VAL C CA 1
ATOM 2089 C C . VAL C 1 63 ? 25.116 81.320 39.000 1.00 25.87 802 VAL C C 1
ATOM 2090 O O . VAL C 1 63 ? 24.705 80.513 38.165 1.00 25.21 802 VAL C O 1
ATOM 2094 N N . PRO C 1 64 ? 24.475 81.551 40.159 1.00 26.21 803 PRO C N 1
ATOM 2095 C CA . PRO C 1 64 ? 23.303 80.771 40.526 1.00 25.72 803 PRO C CA 1
ATOM 2096 C C . PRO C 1 64 ? 21.973 81.492 40.313 1.00 26.69 803 PRO C C 1
ATOM 2097 O O . PRO C 1 64 ? 21.852 82.662 40.665 1.00 27.92 803 PRO C O 1
ATOM 2101 N N . ASN C 1 65 ? 21.005 80.801 39.720 1.00 26.37 804 ASN C N 1
ATOM 2102 C CA . ASN C 1 65 ? 19.586 81.193 39.822 1.00 27.42 804 ASN C CA 1
ATOM 2103 C C . ASN C 1 65 ? 18.968 80.352 40.931 1.00 27.09 804 ASN C C 1
ATOM 2104 O O . ASN C 1 65 ? 18.674 79.185 40.746 1.00 26.26 804 ASN C O 1
ATOM 2109 N N . GLU C 1 66 ? 18.759 80.975 42.080 1.00 27.95 805 GLU C N 1
ATOM 2110 C CA . GLU C 1 66 ? 18.319 80.260 43.283 1.00 27.84 805 GLU C CA 1
ATOM 2111 C C . GLU C 1 66 ? 16.851 79.859 43.224 1.00 28.49 805 GLU C C 1
ATOM 2112 O O . GLU C 1 66 ? 16.511 78.800 43.735 1.00 27.99 805 GLU C O 1
ATOM 2118 N N . THR C 1 67 ? 16.008 80.680 42.577 1.00 29.78 806 THR C N 1
ATOM 2119 C CA . THR C 1 67 ? 14.610 80.325 42.322 1.00 30.69 806 THR C CA 1
ATOM 2120 C C . THR C 1 67 ? 14.509 79.076 41.466 1.00 29.57 806 THR C C 1
ATOM 2121 O O . THR C 1 67 ? 13.748 78.184 41.787 1.00 31.40 806 THR C O 1
ATOM 2125 N N . GLU C 1 68 ? 15.315 78.997 40.404 1.00 28.66 807 GLU C N 1
ATOM 2126 C CA . GLU C 1 68 ? 15.221 77.915 39.429 1.00 27.91 807 GLU C CA 1
ATOM 2127 C C . GLU C 1 68 ? 16.220 76.775 39.690 1.00 26.26 807 GLU C C 1
ATOM 2128 O O . GLU C 1 68 ? 16.209 75.778 38.980 1.00 25.71 807 GLU C O 1
ATOM 2134 N N . GLN C 1 69 ? 17.064 76.904 40.717 1.00 25.71 808 GLN C N 1
ATOM 2135 C CA . GLN C 1 69 ? 18.180 75.969 40.937 1.00 24.41 808 GLN C CA 1
ATOM 2136 C C . GLN C 1 69 ? 18.823 75.589 39.629 1.00 23.78 808 GLN C C 1
ATOM 2137 O O . GLN C 1 69 ? 18.974 74.404 39.286 1.00 23.16 808 GLN C O 1
ATOM 2143 N N . TYR C 1 70 ? 19.177 76.637 38.901 1.00 24.18 809 TYR C N 1
ATOM 2144 C CA . TYR C 1 70 ? 19.857 76.567 37.635 1.00 23.90 809 TYR C CA 1
ATOM 2145 C C . TYR C 1 70 ? 21.198 77.312 37.792 1.00 23.74 809 TYR C C 1
ATOM 2146 O O . TYR C 1 70 ? 21.246 78.447 38.284 1.00 24.42 809 TYR C O 1
ATOM 2155 N N . TYR C 1 71 ? 22.285 76.645 37.406 1.00 23.05 810 TYR C N 1
ATOM 2156 C CA . TYR C 1 71 ? 23.631 77.117 37.697 1.00 23.01 810 TYR C CA 1
ATOM 2157 C C . TYR C 1 71 ? 24.525 77.094 36.472 1.00 23.06 810 TYR C C 1
ATOM 2158 O O . TYR C 1 71 ? 24.383 76.237 35.613 1.00 22.80 810 TYR C O 1
ATOM 2167 N N . ALA C 1 72 ? 25.480 78.033 36.427 1.00 23.58 811 ALA C N 1
ATOM 2168 C CA . ALA C 1 72 ? 26.441 78.072 35.340 1.00 23.86 811 ALA C CA 1
ATOM 2169 C C . ALA C 1 72 ? 27.810 78.633 35.797 1.00 24.32 811 ALA C C 1
ATOM 2170 O O . ALA C 1 72 ? 27.899 79.400 36.742 1.00 24.71 811 ALA C O 1
ATOM 2172 N N . PHE C 1 73 ? 28.847 78.214 35.100 1.00 24.49 812 PHE C N 1
ATOM 2173 C CA . PHE C 1 73 ? 30.187 78.829 35.234 1.00 25.33 812 PHE C CA 1
ATOM 2174 C C . PHE C 1 73 ? 30.833 78.947 33.867 1.00 26.02 812 PHE C C 1
ATOM 2175 O O . PHE C 1 73 ? 30.526 78.182 32.959 1.00 25.72 812 PHE C O 1
ATOM 2183 N N . GLY C 1 74 ? 31.721 79.926 33.729 1.00 27.15 813 GLY C N 1
ATOM 2184 C CA . GLY C 1 74 ? 32.520 80.102 32.534 1.00 28.11 813 GLY C CA 1
ATOM 2185 C C . GLY C 1 74 ? 33.872 80.695 32.932 1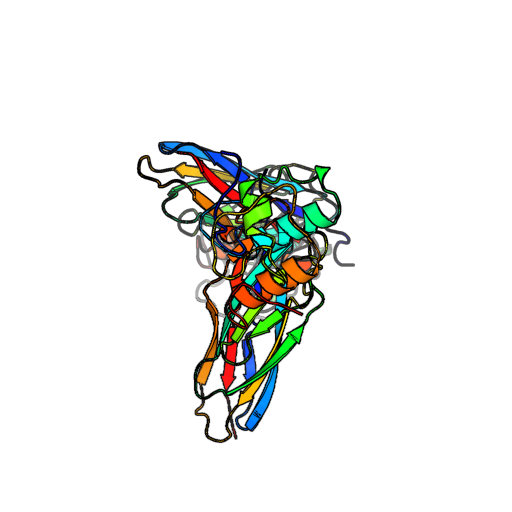.00 29.31 813 GLY C C 1
ATOM 2186 O O . GLY C 1 74 ? 33.932 81.766 33.504 1.00 29.99 813 GLY C O 1
ATOM 2187 N N . GLU C 1 75 ? 34.938 79.976 32.643 1.00 29.76 814 GLU C N 1
ATOM 2188 C CA . GLU C 1 75 ? 36.290 80.411 32.991 1.00 31.17 814 GLU C CA 1
ATOM 2189 C C . GLU C 1 75 ? 36.561 81.789 32.422 1.00 32.58 814 GLU C C 1
ATOM 2190 O O . GLU C 1 75 ? 36.340 82.020 31.226 1.00 32.98 814 GLU C O 1
ATOM 2196 N N . GLY C 1 76 ? 37.081 82.682 33.282 1.00 33.56 815 GLY C N 1
ATOM 2197 C CA . GLY C 1 76 ? 37.191 84.120 33.017 1.00 35.01 815 GLY C CA 1
ATOM 2198 C C . GLY C 1 76 ? 37.819 84.596 31.720 1.00 36.50 815 GLY C C 1
ATOM 2199 O O . GLY C 1 76 ? 37.509 85.703 31.251 1.00 37.46 815 GLY C O 1
ATOM 2200 N N . ILE C 1 77 ? 38.737 83.797 31.174 1.00 36.98 816 ILE C N 1
ATOM 2201 C CA . ILE C 1 77 ? 39.387 84.089 29.897 1.00 38.53 816 ILE C CA 1
ATOM 2202 C C . ILE C 1 77 ? 39.218 82.934 28.906 1.00 37.84 816 ILE C C 1
ATOM 2203 O O . ILE C 1 77 ? 40.001 82.793 27.957 1.00 39.22 816 ILE C O 1
ATOM 2208 N N . GLY C 1 78 ? 38.170 82.134 29.107 1.00 35.92 817 GLY C N 1
ATOM 2209 C CA . GLY C 1 78 ? 37.826 81.045 28.201 1.00 35.29 817 GLY C CA 1
ATOM 2210 C C . GLY C 1 78 ? 38.776 79.855 28.130 1.00 35.67 817 GLY C C 1
ATOM 2211 O O . GLY C 1 78 ? 38.781 79.116 27.131 1.00 35.93 817 GLY C O 1
ATOM 2212 N N . LYS C 1 79 ? 39.589 79.664 29.169 1.00 36.09 818 LYS C N 1
ATOM 2213 C CA . LYS C 1 79 ? 40.488 78.512 29.236 1.00 38.96 818 LYS C CA 1
ATOM 2214 C C . LYS C 1 79 ? 39.722 77.313 29.756 1.00 34.77 818 LYS C C 1
ATOM 2215 O O . LYS C 1 79 ? 38.813 77.460 30.550 1.00 33.30 818 LYS C O 1
ATOM 2221 N N . GLY C 1 80 ? 40.135 76.125 29.320 1.00 35.17 819 GLY C N 1
ATOM 2222 C CA . GLY C 1 80 ? 39.705 74.878 29.930 1.00 34.00 819 GLY C CA 1
ATOM 2223 C C . GLY C 1 80 ? 40.522 74.644 31.194 1.00 34.52 819 GLY C C 1
ATOM 2224 O O . GLY C 1 80 ? 41.736 74.921 31.220 1.00 36.34 819 GLY C O 1
ATOM 2225 N N . ILE C 1 81 ? 39.867 74.150 32.240 1.00 33.14 820 ILE C N 1
ATOM 2226 C CA . ILE C 1 81 ? 40.516 73.832 33.500 1.00 34.47 820 ILE C CA 1
ATOM 2227 C C . ILE C 1 81 ? 40.290 72.354 33.775 1.00 35.25 820 ILE C C 1
ATOM 2228 O O . ILE C 1 81 ? 39.148 71.872 33.729 1.00 31.62 820 ILE C O 1
ATOM 2233 N N . LYS C 1 82 ? 41.389 71.637 34.024 1.00 34.82 821 LYS C N 1
ATOM 2234 C CA . LYS C 1 82 ? 41.297 70.258 34.512 1.00 34.75 821 LYS C CA 1
ATOM 2235 C C . LYS C 1 82 ? 41.307 70.362 36.031 1.00 34.54 821 LYS C C 1
ATOM 2236 O O . LYS C 1 82 ? 42.350 70.623 36.645 1.00 36.17 821 LYS C O 1
ATOM 2242 N N . ALA C 1 83 ? 40.137 70.188 36.637 1.00 32.74 822 ALA C N 1
ATOM 2243 C CA . ALA C 1 83 ? 40.003 70.281 38.072 1.00 32.52 822 ALA C CA 1
ATOM 2244 C C . ALA C 1 83 ? 40.850 69.224 38.770 1.00 34.06 822 ALA C C 1
ATOM 2245 O O . ALA C 1 83 ? 41.083 68.135 38.231 1.00 34.70 822 ALA C O 1
ATOM 2247 N N . ALA C 1 84 ? 41.254 69.554 39.987 1.00 34.81 823 ALA C N 1
ATOM 2248 C CA . ALA C 1 84 ? 41.912 68.587 40.884 1.00 36.34 823 ALA C CA 1
ATOM 2249 C C . ALA C 1 84 ? 40.871 67.555 41.288 1.00 35.04 823 ALA C C 1
ATOM 2250 O O . ALA C 1 84 ? 39.715 67.923 41.509 1.00 33.17 823 ALA C O 1
ATOM 2252 N N . ASP C 1 85 ? 41.246 66.274 41.343 1.00 36.19 824 ASP C N 1
ATOM 2253 C CA . ASP C 1 85 ? 40.335 65.218 41.797 1.00 35.34 824 ASP C CA 1
ATOM 2254 C C . ASP C 1 85 ? 39.675 65.547 43.128 1.00 34.57 824 ASP C C 1
ATOM 2255 O O . ASP C 1 85 ? 40.329 65.965 44.065 1.00 35.79 824 ASP C O 1
ATOM 2260 N N . GLY C 1 86 ? 38.347 65.383 43.197 1.00 32.71 825 GLY C N 1
ATOM 2261 C CA . GLY C 1 86 ? 37.646 65.612 44.449 1.00 32.13 825 GLY C CA 1
ATOM 2262 C C . GLY C 1 86 ? 37.325 67.060 44.735 1.00 31.26 825 GLY C C 1
ATOM 2263 O O . GLY C 1 86 ? 36.675 67.342 45.750 1.00 30.83 825 GLY C O 1
ATOM 2264 N N . ALA C 1 87 ? 37.743 67.982 43.860 1.00 31.15 826 ALA C N 1
ATOM 2265 C CA . ALA C 1 87 ? 37.492 69.397 44.097 1.00 30.61 826 ALA C CA 1
ATOM 2266 C C . ALA C 1 87 ? 36.005 69.726 43.883 1.00 28.64 826 ALA C C 1
ATOM 2267 O O . ALA C 1 87 ? 35.310 69.071 43.092 1.00 27.65 826 ALA C O 1
ATOM 2269 N N . LYS C 1 88 ? 35.549 70.755 44.594 1.00 28.36 827 LYS C N 1
ATOM 2270 C CA . LYS C 1 88 ? 34.124 71.127 44.656 1.00 28.55 827 LYS C CA 1
ATOM 2271 C C . LYS C 1 88 ? 33.742 71.998 43.467 1.00 28.23 827 LYS C C 1
ATOM 2272 O O . LYS C 1 88 ? 34.333 73.052 43.278 1.00 28.03 827 LYS C O 1
ATOM 2278 N N . ILE C 1 89 ? 32.800 71.536 42.656 1.00 30.05 828 ILE C N 1
ATOM 2279 C CA . ILE C 1 89 ? 32.209 72.327 41.554 1.00 33.89 828 ILE C CA 1
ATOM 2280 C C . ILE C 1 89 ? 31.273 73.403 42.137 1.00 26.61 828 ILE C C 1
ATOM 2281 O O . ILE C 1 89 ? 31.349 74.570 41.749 1.00 24.30 828 ILE C O 1
ATOM 2286 N N . ILE C 1 90 ? 30.423 72.973 43.075 1.00 23.58 829 ILE C N 1
ATOM 2287 C CA . ILE C 1 90 ? 29.362 73.760 43.703 1.00 23.41 829 ILE C CA 1
ATOM 2288 C C . ILE C 1 90 ? 28.985 73.073 45.017 1.00 23.58 829 ILE C C 1
ATOM 2289 O O . ILE C 1 90 ? 29.111 71.841 45.153 1.00 23.48 829 ILE C O 1
ATOM 2294 N N . THR C 1 91 ? 28.554 73.854 45.992 1.00 24.06 830 THR C N 1
ATOM 2295 C CA . THR C 1 91 ? 28.115 73.361 47.304 1.00 24.46 830 THR C CA 1
ATOM 2296 C C . THR C 1 91 ? 26.665 73.831 47.521 1.00 24.24 830 THR C C 1
ATOM 2297 O O . THR C 1 91 ? 26.349 75.028 47.425 1.00 24.55 830 THR C O 1
ATOM 2301 N N . LEU C 1 92 ? 25.801 72.871 47.815 1.00 23.94 831 LEU C N 1
ATOM 2302 C CA . LEU C 1 92 ? 24.368 73.102 47.932 1.00 23.89 831 LEU C CA 1
ATOM 2303 C C . LEU C 1 92 ? 23.935 72.746 49.327 1.00 24.67 831 LEU C C 1
ATOM 2304 O O . LEU C 1 92 ? 24.261 71.681 49.825 1.00 24.80 831 LEU C O 1
ATOM 2309 N N . THR C 1 93 ? 23.188 73.631 49.970 1.00 25.42 832 THR C N 1
ATOM 2310 C CA . THR C 1 93 ? 22.630 73.284 51.259 1.00 26.33 832 THR C CA 1
ATOM 2311 C C . THR C 1 93 ? 21.134 73.007 51.106 1.00 26.33 832 THR C C 1
ATOM 2312 O O . THR C 1 93 ? 20.436 73.644 50.294 1.00 26.12 832 THR C O 1
ATOM 2316 N N . PHE C 1 94 ? 20.658 72.031 51.862 1.00 26.76 833 PHE C N 1
ATOM 2317 C CA . PHE C 1 94 ? 19.238 71.664 51.874 1.00 27.11 833 PHE C CA 1
ATOM 2318 C C . PHE C 1 94 ? 18.846 71.523 53.327 1.00 28.49 833 PHE C C 1
ATOM 2319 O O . PHE C 1 94 ? 19.709 71.458 54.197 1.00 29.01 833 PHE C O 1
ATOM 2327 N N . ASN C 1 95 ? 17.541 71.457 53.576 1.00 29.30 834 ASN C N 1
ATOM 2328 C CA . ASN C 1 95 ? 16.996 71.302 54.916 1.00 30.85 834 ASN C CA 1
ATOM 2329 C C . ASN C 1 95 ? 16.010 70.167 54.879 1.00 31.13 834 ASN C C 1
ATOM 2330 O O . ASN C 1 95 ? 15.095 70.181 54.061 1.00 30.96 834 ASN C O 1
ATOM 2335 N N . VAL C 1 96 ? 16.216 69.175 55.741 1.00 31.73 835 VAL C N 1
ATOM 2336 C CA . VAL C 1 96 ? 15.320 68.026 55.824 1.00 32.29 835 VAL C CA 1
ATOM 2337 C C . VAL C 1 96 ? 14.224 68.363 56.827 1.00 34.18 835 VAL C C 1
ATOM 2338 O O . VAL C 1 96 ? 14.525 68.605 57.992 1.00 35.32 835 VAL C O 1
ATOM 2342 N N . PRO C 1 97 ? 12.947 68.349 56.399 1.00 34.76 836 PRO C N 1
ATOM 2343 C CA . PRO C 1 97 ? 11.885 68.631 57.361 1.00 36.85 836 PRO C CA 1
ATOM 2344 C C . PRO C 1 97 ? 11.867 67.611 58.480 1.00 38.07 836 PRO C C 1
ATOM 2345 O O . PRO C 1 97 ? 12.180 66.445 58.247 1.00 37.48 836 PRO C O 1
ATOM 2349 N N . ALA C 1 98 ? 11.507 68.054 59.682 1.00 39.95 837 ALA C N 1
ATOM 2350 C CA . ALA C 1 98 ? 11.328 67.156 60.833 1.00 41.58 837 ALA C CA 1
ATOM 2351 C C . ALA C 1 98 ? 10.295 66.058 60.596 1.00 42.40 837 ALA C C 1
ATOM 2352 O O . ALA C 1 98 ? 10.391 64.985 61.194 1.00 43.10 837 ALA C O 1
ATOM 2354 N N . ASP C 1 99 ? 9.301 66.334 59.748 1.00 44.01 838 ASP C N 1
ATOM 2355 C CA . ASP C 1 99 ? 8.267 65.344 59.403 1.00 46.32 838 ASP C CA 1
ATOM 2356 C C . ASP C 1 99 ? 8.595 64.546 58.127 1.00 47.87 838 ASP C C 1
ATOM 2357 O O . ASP C 1 99 ? 7.712 63.907 57.562 1.00 52.78 838 ASP C O 1
ATOM 2362 N N . CYS C 1 100 ? 9.855 64.567 57.678 1.00 44.94 839 CYS C N 1
ATOM 2363 C CA . CYS C 1 100 ? 10.266 63.799 56.510 1.00 44.29 839 CYS C CA 1
ATOM 2364 C C . CYS C 1 100 ? 10.233 62.308 56.847 1.00 50.95 839 CYS C C 1
ATOM 2365 O O . CYS C 1 100 ? 10.795 61.880 57.859 1.00 61.59 839 CYS C O 1
ATOM 2368 N N . ALA C 1 101 ? 9.565 61.524 56.005 1.00 56.43 840 ALA C N 1
ATOM 2369 C CA . ALA C 1 101 ? 9.493 60.073 56.196 1.00 59.57 840 ALA C CA 1
ATOM 2370 C C . ALA C 1 101 ? 10.848 59.451 55.853 1.00 46.73 840 ALA C C 1
ATOM 2371 O O . ALA C 1 101 ? 11.604 60.019 55.077 1.00 42.03 840 ALA C O 1
ATOM 2373 N N . LYS C 1 102 ? 11.151 58.290 56.427 1.00 41.76 841 LYS C N 1
ATOM 2374 C CA . LYS C 1 102 ? 12.380 57.579 56.094 1.00 40.19 841 LYS C CA 1
ATOM 2375 C C . LYS C 1 102 ? 12.418 57.296 54.578 1.00 37.16 841 LYS C C 1
ATOM 2376 O O . LYS C 1 102 ? 11.399 56.995 53.971 1.00 37.77 841 LYS C O 1
ATOM 2382 N N . GLY C 1 103 ? 13.596 57.428 53.967 1.00 35.61 842 GLY C N 1
ATOM 2383 C CA . GLY C 1 103 ? 13.751 57.106 52.548 1.00 34.61 842 GLY C CA 1
ATOM 2384 C C . GLY C 1 103 ? 14.968 57.687 51.881 1.00 32.85 842 GLY C C 1
ATOM 2385 O O . GLY C 1 103 ? 15.766 58.390 52.499 1.00 32.32 842 GLY C O 1
ATOM 2386 N N . THR C 1 104 ? 15.104 57.354 50.603 1.00 32.16 843 THR C N 1
ATOM 2387 C CA . THR C 1 104 ? 16.120 57.887 49.724 1.00 30.62 843 THR C CA 1
ATOM 2388 C C . THR C 1 104 ? 15.475 58.976 48.888 1.00 29.72 843 THR C C 1
ATOM 2389 O O . THR C 1 104 ? 14.516 58.708 48.168 1.00 30.18 843 THR C O 1
ATOM 2393 N N . TYR C 1 105 ? 15.998 60.186 49.007 1.00 28.68 844 TYR C N 1
ATOM 2394 C CA . TYR C 1 105 ? 15.519 61.385 48.296 1.00 27.93 844 TYR C CA 1
ATOM 2395 C C . TYR C 1 105 ? 16.614 61.860 47.332 1.00 26.59 844 TYR C C 1
ATOM 2396 O O . TYR C 1 105 ? 17.608 62.491 47.749 1.00 25.98 844 TYR C O 1
ATOM 2405 N N . PRO C 1 106 ? 16.480 61.496 46.040 1.00 26.34 845 PRO C N 1
ATOM 2406 C CA . PRO C 1 106 ? 17.485 61.851 45.067 1.00 25.31 845 PRO C CA 1
ATOM 2407 C C . PRO C 1 106 ? 17.741 63.345 44.929 1.00 24.46 845 PRO C C 1
ATOM 2408 O O . PRO C 1 106 ? 16.836 64.149 45.050 1.00 24.68 845 PRO C O 1
ATOM 2412 N N . VAL C 1 107 ? 19.013 63.696 44.713 1.00 23.72 846 VAL C N 1
ATOM 2413 C CA . VAL C 1 107 ? 19.384 65.023 44.275 1.00 23.01 846 VAL C CA 1
ATOM 2414 C C . VAL C 1 107 ? 20.031 64.777 42.917 1.00 22.57 846 VAL C C 1
ATOM 2415 O O . VAL C 1 107 ? 21.070 64.109 42.857 1.00 22.55 846 VAL C O 1
ATOM 2419 N N . LYS C 1 108 ? 19.452 65.328 41.851 1.00 22.44 847 LYS C N 1
ATOM 2420 C CA . LYS C 1 108 ? 19.792 64.954 40.491 1.00 22.36 847 LYS C CA 1
ATOM 2421 C C . LYS C 1 108 ? 20.185 66.089 39.574 1.00 21.92 847 LYS C C 1
ATOM 2422 O O . LYS C 1 108 ? 19.685 67.208 39.669 1.00 21.88 847 LYS C O 1
ATOM 2428 N N . TRP C 1 109 ? 21.063 65.766 38.635 1.00 21.82 848 TRP C N 1
ATOM 2429 C CA . TRP C 1 109 ? 21.412 66.674 37.560 1.00 21.66 848 TRP C CA 1
ATOM 2430 C C . TRP C 1 109 ? 20.324 66.658 36.487 1.00 22.21 848 TRP C C 1
ATOM 2431 O O . TRP C 1 109 ? 19.735 65.618 36.226 1.00 22.76 848 TRP C O 1
ATOM 2442 N N . SER C 1 110 ? 20.113 67.793 35.828 1.00 22.27 849 SER C N 1
ATOM 2443 C CA . SER C 1 110 ? 19.388 67.831 34.582 1.00 23.00 849 SER C CA 1
ATOM 2444 C C . SER C 1 110 ? 19.790 69.034 33.750 1.00 23.06 849 SER C C 1
ATOM 2445 O O . SER C 1 110 ? 20.448 69.969 34.262 1.00 22.57 849 SER C O 1
ATOM 2448 N N . ASN C 1 111 ? 19.409 68.971 32.465 1.00 23.87 850 ASN C N 1
ATOM 2449 C CA . ASN C 1 111 ? 19.545 70.075 31.524 1.00 25.21 850 ASN C CA 1
ATOM 2450 C C . ASN C 1 111 ? 21.000 70.548 31.438 1.00 23.75 850 ASN C C 1
ATOM 2451 O O . ASN C 1 111 ? 21.278 71.749 31.356 1.00 24.06 850 ASN C O 1
ATOM 2456 N N . ALA C 1 112 ? 21.916 69.584 31.470 1.00 23.43 851 ALA C N 1
ATOM 2457 C CA . ALA C 1 112 ? 23.347 69.880 31.492 1.00 23.11 851 ALA C CA 1
ATOM 2458 C C . ALA C 1 112 ? 23.843 70.192 30.104 1.00 23.87 851 ALA C C 1
ATOM 2459 O O . ALA C 1 112 ? 23.512 69.503 29.138 1.00 24.61 851 ALA C O 1
ATOM 2461 N N . PHE C 1 113 ? 24.643 71.248 30.005 1.00 23.90 852 PHE C N 1
ATOM 2462 C CA . PHE C 1 113 ? 25.415 71.497 28.821 1.00 24.70 852 PHE C CA 1
ATOM 2463 C C . PHE C 1 113 ? 26.818 71.923 29.267 1.00 24.53 852 PHE C C 1
ATOM 2464 O O . PHE C 1 113 ? 26.969 72.792 30.127 1.00 24.11 852 PHE C O 1
ATOM 2472 N N . ILE C 1 114 ? 27.821 71.275 28.707 1.00 25.08 853 ILE C N 1
ATOM 2473 C CA . ILE C 1 114 ? 29.191 71.472 29.197 1.00 25.16 853 ILE C CA 1
ATOM 2474 C C . ILE C 1 114 ? 30.054 71.717 27.991 1.00 26.36 853 ILE C C 1
ATOM 2475 O O . ILE C 1 114 ? 29.940 70.969 27.001 1.00 27.07 853 ILE C O 1
ATOM 2480 N N . THR C 1 115 ? 30.916 72.735 28.070 1.00 26.77 854 THR C N 1
ATOM 2481 C CA . THR C 1 115 ? 31.715 73.138 26.931 1.00 28.10 854 THR C CA 1
ATOM 2482 C C . THR C 1 115 ? 33.233 73.144 27.241 1.00 28.83 854 THR C C 1
ATOM 2483 O O . THR C 1 115 ? 33.647 73.366 28.365 1.00 28.36 854 THR C O 1
ATOM 2487 N N . ASP C 1 116 ? 34.013 72.865 26.221 1.00 30.19 855 ASP C N 1
ATOM 2488 C CA . ASP C 1 116 ? 35.472 72.988 26.296 1.00 31.38 855 ASP C CA 1
ATOM 2489 C C . ASP C 1 116 ? 35.891 74.410 25.903 1.00 32.24 855 ASP C C 1
ATOM 2490 O O . ASP C 1 116 ? 35.043 75.265 25.598 1.00 31.90 855 ASP C O 1
ATOM 2495 N N . THR C 1 117 ? 37.196 74.648 25.900 1.00 33.59 856 THR C N 1
ATOM 2496 C CA . THR C 1 117 ? 37.735 75.963 25.592 1.00 34.69 856 THR C CA 1
ATOM 2497 C C . THR C 1 117 ? 37.445 76.507 24.183 1.00 35.74 856 THR C C 1
ATOM 2498 O O . THR C 1 117 ? 37.508 77.714 23.983 1.00 36.41 856 THR C O 1
ATOM 2502 N N . ASN C 1 118 ? 37.144 75.631 23.218 1.00 36.12 857 ASN C N 1
ATOM 2503 C CA . ASN C 1 118 ? 36.795 76.060 21.860 1.00 37.27 857 ASN C CA 1
ATOM 2504 C C . ASN C 1 118 ? 35.294 76.022 21.564 1.00 36.24 857 ASN C C 1
ATOM 2505 O O . ASN C 1 118 ? 34.884 76.035 20.403 1.00 40.01 857 ASN C O 1
ATOM 2510 N N . GLY C 1 119 ? 34.466 75.994 22.603 1.00 34.45 858 GLY C N 1
ATOM 2511 C CA . GLY C 1 119 ? 33.020 75.969 22.398 1.00 33.66 858 GLY C CA 1
ATOM 2512 C C . GLY C 1 119 ? 32.414 74.637 21.986 1.00 33.42 858 GLY C C 1
ATOM 2513 O O . GLY C 1 119 ? 31.229 74.597 21.654 1.00 33.18 858 GLY C O 1
ATOM 2514 N N . ASN C 1 120 ? 33.181 73.539 22.027 1.00 33.69 859 ASN C N 1
ATOM 2515 C CA . ASN C 1 120 ? 32.650 72.223 21.662 1.00 34.51 859 ASN C CA 1
ATOM 2516 C C . ASN C 1 120 ? 31.903 71.627 22.845 1.00 33.02 859 ASN C C 1
ATOM 2517 O O . ASN C 1 120 ? 32.374 71.704 23.989 1.00 31.03 859 ASN C O 1
ATOM 2522 N N . LYS C 1 121 ? 30.753 71.023 22.558 1.00 33.06 860 LYS C N 1
ATOM 2523 C CA . LYS C 1 121 ? 29.998 70.289 23.543 1.00 33.29 860 LYS C CA 1
ATOM 2524 C C . LYS C 1 121 ? 30.811 69.077 23.975 1.00 32.34 860 LYS C C 1
ATOM 2525 O O . LYS C 1 121 ? 31.255 68.286 23.150 1.00 31.75 860 LYS C O 1
ATOM 2531 N N . ILE C 1 122 ? 30.996 68.955 25.283 1.00 31.92 861 ILE C N 1
ATOM 2532 C CA . ILE C 1 122 ? 31.656 67.802 25.876 1.00 30.19 861 ILE C CA 1
ATOM 2533 C C . ILE C 1 122 ? 30.797 67.153 26.960 1.00 29.71 861 ILE C C 1
ATOM 2534 O O . ILE C 1 122 ? 31.305 66.314 27.710 1.00 34.05 861 ILE C O 1
ATOM 2539 N N . THR C 1 123 ? 29.490 67.480 27.016 1.00 27.45 862 THR C N 1
ATOM 2540 C CA . THR C 1 123 ? 28.608 66.893 28.022 1.00 26.50 862 THR C CA 1
ATOM 2541 C C . THR C 1 123 ? 28.675 65.349 28.031 1.00 27.12 862 THR C C 1
ATOM 2542 O O . THR C 1 123 ? 28.607 64.719 29.097 1.00 26.60 862 THR C O 1
ATOM 2546 N N . ASP C 1 124 ? 28.772 64.751 26.844 1.00 28.41 863 ASP C N 1
ATOM 2547 C CA . ASP C 1 124 ? 28.878 63.289 26.719 1.00 29.39 863 ASP C CA 1
ATOM 2548 C C . ASP C 1 124 ? 30.107 62.686 27.401 1.00 29.78 863 ASP C C 1
ATOM 2549 O O . ASP C 1 124 ? 30.083 61.524 27.833 1.00 30.26 863 ASP C O 1
ATOM 2554 N N . LYS C 1 125 ? 31.192 63.465 27.489 1.00 29.84 864 LYS C N 1
ATOM 2555 C CA . LYS C 1 125 ? 32.408 62.976 28.131 1.00 30.51 864 LYS C CA 1
ATOM 2556 C C . LYS C 1 125 ? 32.341 63.064 29.652 1.00 29.34 864 LYS C C 1
ATOM 2557 O O . LYS C 1 125 ? 33.230 62.524 30.336 1.00 30.02 864 LYS C O 1
ATOM 2563 N N . ILE C 1 126 ? 31.336 63.760 30.186 1.00 27.85 865 ILE C N 1
ATOM 2564 C CA . ILE C 1 126 ? 31.178 63.943 31.618 1.00 26.84 865 ILE C CA 1
ATOM 2565 C C . ILE C 1 126 ? 30.065 63.045 32.141 1.00 26.43 865 ILE C C 1
ATOM 2566 O O . ILE C 1 126 ? 28.879 63.175 31.732 1.00 25.95 865 ILE C O 1
ATOM 2571 N N . THR C 1 127 ? 30.416 62.131 33.043 1.00 26.83 866 THR C N 1
ATOM 2572 C CA . THR C 1 127 ? 29.402 61.306 33.699 1.00 26.57 866 THR C CA 1
ATOM 2573 C C . THR C 1 127 ? 28.752 62.132 34.823 1.00 25.27 866 THR C C 1
ATOM 2574 O O . THR C 1 127 ? 29.415 62.558 35.752 1.00 25.05 866 THR C O 1
ATOM 2578 N N . LEU C 1 128 ? 27.438 62.359 34.720 1.00 25.18 867 LEU C N 1
ATOM 2579 C CA . LEU C 1 128 ? 26.721 63.163 35.687 1.00 23.58 867 LEU C CA 1
ATOM 2580 C C . LEU C 1 128 ? 25.982 62.237 36.633 1.00 23.71 867 LEU C C 1
ATOM 2581 O O . LEU C 1 128 ? 24.924 61.672 36.277 1.00 23.95 867 LEU C O 1
ATOM 2586 N N . THR C 1 129 ? 26.535 62.079 37.833 1.00 23.75 868 THR C N 1
ATOM 2587 C CA . THR C 1 129 ? 26.166 61.031 38.770 1.00 24.25 868 THR C CA 1
ATOM 2588 C C . THR C 1 129 ? 25.302 61.687 39.821 1.00 23.55 868 THR C C 1
ATOM 2589 O O . THR C 1 129 ? 25.736 62.577 40.553 1.00 23.13 868 THR C O 1
ATOM 2593 N N . ASP C 1 130 ? 24.035 61.254 39.870 1.00 23.65 869 ASP C N 1
ATOM 2594 C CA . ASP C 1 130 ? 23.104 61.797 40.826 1.00 23.27 869 ASP C CA 1
ATOM 2595 C C . ASP C 1 130 ? 23.457 61.263 42.229 1.00 23.75 869 ASP C C 1
ATOM 2596 O O . ASP C 1 130 ? 24.034 60.191 42.389 1.00 24.57 869 ASP C O 1
ATOM 2601 N N . GLY C 1 131 ? 23.087 62.049 43.237 1.00 23.44 870 GLY C N 1
ATOM 2602 C CA . GLY C 1 131 ? 23.223 61.686 44.615 1.00 24.02 870 GLY C CA 1
ATOM 2603 C C . GLY C 1 131 ? 21.884 61.605 45.291 1.00 24.30 870 GLY C C 1
ATOM 2604 O O . GLY C 1 131 ? 20.826 61.423 44.638 1.00 24.32 870 GLY C O 1
ATOM 2605 N N . ALA C 1 132 ? 21.934 61.646 46.615 1.00 24.79 871 ALA C N 1
ATOM 2606 C CA . ALA C 1 132 ? 20.722 61.557 47.401 1.00 25.33 871 ALA C CA 1
ATOM 2607 C C . ALA C 1 132 ? 20.968 61.968 48.830 1.00 25.83 871 ALA C C 1
ATOM 2608 O O . ALA C 1 132 ? 22.114 61.921 49.341 1.00 26.08 871 ALA C O 1
ATOM 2610 N N . ILE C 1 133 ? 19.877 62.334 49.490 1.00 26.23 872 ILE C N 1
ATOM 2611 C CA . ILE C 1 133 ? 19.845 62.461 50.936 1.00 27.15 872 ILE C CA 1
ATOM 2612 C C . ILE C 1 133 ? 19.026 61.278 51.439 1.00 28.32 872 ILE C C 1
ATOM 2613 O O . ILE C 1 133 ? 17.846 61.161 51.104 1.00 28.54 872 ILE C O 1
ATOM 2618 N N . VAL C 1 134 ? 19.668 60.405 52.210 1.00 29.27 873 VAL C N 1
ATOM 2619 C CA . VAL C 1 134 ? 19.026 59.219 52.742 1.00 30.63 873 VAL C CA 1
ATOM 2620 C C . VAL C 1 134 ? 18.613 59.573 54.160 1.00 31.73 873 VAL C C 1
ATOM 2621 O O . VAL C 1 134 ? 19.478 59.749 55.028 1.00 32.25 873 VAL C O 1
ATOM 2625 N N . VAL C 1 135 ? 17.301 59.710 54.373 1.00 32.28 874 VAL C N 1
ATOM 2626 C CA . VAL C 1 135 ? 16.744 60.197 55.630 1.00 33.44 874 VAL C CA 1
ATOM 2627 C C . VAL C 1 135 ? 16.440 58.997 56.511 1.00 35.99 874 VAL C C 1
ATOM 2628 O O . VAL C 1 135 ? 15.738 58.061 56.069 1.00 35.78 874 VAL C O 1
ATOM 2632 N N . GLY C 1 136 ? 16.974 59.026 57.738 1.00 42.02 875 GLY C N 1
ATOM 2633 C CA . GLY C 1 136 ? 17.119 57.828 58.575 1.00 51.54 875 GLY C CA 1
ATOM 2634 C C . GLY C 1 136 ? 16.249 57.946 59.802 1.00 87.49 875 GLY C C 1
ATOM 2635 O O . GLY C 1 136 ? 16.296 58.964 60.487 1.00 83.60 875 GLY C O 1
ATOM 2636 N N . ASP C 1 137 ? 15.436 56.922 60.053 1.00 114.41 876 ASP C N 1
ATOM 2637 C CA . ASP C 1 137 ? 14.420 56.995 61.092 1.00 99.52 876 ASP C CA 1
ATOM 2638 C C . ASP C 1 137 ? 13.898 55.627 61.523 1.00 58.49 876 ASP C C 1
ATOM 2639 O O . ASP C 1 137 ? 14.385 55.069 62.500 1.00 53.39 876 ASP C O 1
ATOM 2644 N N . HIS D 2 1 ? 27.377 92.834 3.447 1.00 50.93 644 HIS D N 1
ATOM 2645 C CA . HIS D 2 1 ? 26.524 93.483 4.490 1.00 52.00 644 HIS D CA 1
ATOM 2646 C C . HIS D 2 1 ? 27.376 94.329 5.431 1.00 48.51 644 HIS D C 1
ATOM 2647 O O . HIS D 2 1 ? 28.361 93.844 5.971 1.00 46.40 644 HIS D O 1
ATOM 2654 N N . MET D 2 2 ? 26.972 95.576 5.648 1.00 48.66 645 MET D N 1
ATOM 2655 C CA . MET D 2 2 ? 27.710 96.491 6.511 1.00 47.84 645 MET D CA 1
ATOM 2656 C C . MET D 2 2 ? 27.148 96.634 7.926 1.00 47.65 645 MET D C 1
ATOM 2657 O O . MET D 2 2 ? 27.817 97.201 8.801 1.00 54.38 645 MET D O 1
ATOM 2662 N N . ALA D 2 3 ? 25.936 96.130 8.150 1.00 42.68 646 ALA D N 1
ATOM 2663 C CA . ALA D 2 3 ? 25.298 96.152 9.460 1.00 41.11 646 ALA D CA 1
ATOM 2664 C C . ALA D 2 3 ? 24.372 94.964 9.589 1.00 40.03 646 ALA D C 1
ATOM 2665 O O . ALA D 2 3 ? 23.970 94.374 8.586 1.00 40.38 646 ALA D O 1
ATOM 2667 N N . SER D 2 4 ? 24.028 94.625 10.829 1.00 39.59 647 SER D N 1
ATOM 2668 C CA . SER D 2 4 ? 23.162 93.476 11.102 1.00 38.59 647 SER D CA 1
ATOM 2669 C C . SER D 2 4 ? 22.457 93.580 12.440 1.00 37.37 647 SER D C 1
ATOM 2670 O O . SER D 2 4 ? 22.974 94.203 13.382 1.00 37.51 647 SER D O 1
ATOM 2673 N N . LYS D 2 5 ? 21.268 92.978 12.518 1.00 36.66 648 LYS D N 1
ATOM 2674 C CA . LYS D 2 5 ? 20.518 92.883 13.775 1.00 36.86 648 LYS D CA 1
ATOM 2675 C C . LYS D 2 5 ? 21.171 91.855 14.708 1.00 35.62 648 LYS D C 1
ATOM 2676 O O . LYS D 2 5 ? 21.628 90.813 14.236 1.00 34.63 648 LYS D O 1
ATOM 2682 N N . PRO D 2 6 ? 21.196 92.131 16.028 1.00 34.78 649 PRO D N 1
ATOM 2683 C CA . PRO D 2 6 ? 21.701 91.134 16.978 1.00 34.37 649 PRO D CA 1
ATOM 2684 C C . PRO D 2 6 ? 20.709 90.022 17.333 1.00 33.11 649 PRO D C 1
ATOM 2685 O O . PRO D 2 6 ? 19.526 90.271 17.485 1.00 32.66 649 PRO D O 1
ATOM 2689 N N . VAL D 2 7 ? 21.217 88.802 17.438 1.00 33.02 650 VAL D N 1
ATOM 2690 C CA . VAL D 2 7 ? 20.578 87.759 18.237 1.00 33.48 650 VAL D CA 1
ATOM 2691 C C . VAL D 2 7 ? 21.370 87.776 19.535 1.00 30.62 650 VAL D C 1
ATOM 2692 O O . VAL D 2 7 ? 22.477 87.245 19.599 1.00 30.43 650 VAL D O 1
ATOM 2696 N N . TRP D 2 8 ? 20.804 88.394 20.566 1.00 30.48 651 TRP D N 1
ATOM 2697 C CA . TRP D 2 8 ? 21.563 88.792 21.769 1.00 30.22 651 TRP D CA 1
ATOM 2698 C C . TRP D 2 8 ? 22.261 87.607 22.433 1.00 29.58 651 TRP D C 1
ATOM 2699 O O . TRP D 2 8 ? 21.625 86.607 22.734 1.00 29.14 651 TRP D O 1
ATOM 2710 N N . GLY D 2 9 ? 23.573 87.707 22.609 1.00 29.68 652 GLY D N 1
ATOM 2711 C CA . GLY D 2 9 ? 24.338 86.696 23.336 1.00 30.00 652 GLY D CA 1
ATOM 2712 C C . GLY D 2 9 ? 24.904 85.556 22.528 1.00 29.20 652 GLY D C 1
ATOM 2713 O O . GLY D 2 9 ? 25.644 84.745 23.076 1.00 29.01 652 GLY D O 1
ATOM 2714 N N . ASP D 2 10 ? 24.596 85.489 21.238 1.00 29.53 653 ASP D N 1
ATOM 2715 C CA . ASP D 2 10 ? 24.972 84.340 20.410 1.00 29.66 653 ASP D CA 1
ATOM 2716 C C . ASP D 2 10 ? 26.281 84.619 19.698 1.00 30.28 653 ASP D C 1
ATOM 2717 O O . ASP D 2 10 ? 26.335 84.784 18.485 1.00 31.68 653 ASP D O 1
ATOM 2722 N N . VAL D 2 11 ? 27.338 84.622 20.496 1.00 30.28 654 VAL D N 1
ATOM 2723 C CA . VAL D 2 11 ? 28.673 84.997 20.084 1.00 31.02 654 VAL D CA 1
ATOM 2724 C C . VAL D 2 11 ? 29.094 84.156 18.883 1.00 31.51 654 VAL D C 1
ATOM 2725 O O . VAL D 2 11 ? 29.578 84.696 17.900 1.00 32.27 654 VAL D O 1
ATOM 2729 N N . ASN D 2 12 ? 28.863 82.841 18.959 1.00 31.19 655 ASN D N 1
ATOM 2730 C CA . ASN D 2 12 ? 29.350 81.906 17.951 1.00 31.81 655 ASN D CA 1
ATOM 2731 C C . ASN D 2 12 ? 28.346 81.605 16.823 1.00 32.03 655 ASN D C 1
ATOM 2732 O O . ASN D 2 12 ? 28.592 80.718 15.986 1.00 32.64 655 ASN D O 1
ATOM 2737 N N . CYS D 2 13 ? 27.222 82.327 16.823 1.00 31.68 656 CYS D N 1
ATOM 2738 C CA . CYS D 2 13 ? 26.223 82.309 15.750 1.00 32.07 656 CYS D CA 1
ATOM 2739 C C . CYS D 2 13 ? 25.623 80.929 15.469 1.00 32.20 656 CYS D C 1
ATOM 2740 O O . CYS D 2 13 ? 25.376 80.581 14.320 1.00 32.96 656 CYS D O 1
ATOM 2743 N N . ASP D 2 14 ? 25.390 80.141 16.512 1.00 31.56 657 ASP D N 1
ATOM 2744 C CA . ASP D 2 14 ? 24.834 78.793 16.307 1.00 31.83 657 ASP D CA 1
ATOM 2745 C C . ASP D 2 14 ? 23.335 78.677 16.648 1.00 31.55 657 ASP D C 1
ATOM 2746 O O . ASP D 2 14 ? 22.790 77.586 16.590 1.00 31.87 657 ASP D O 1
ATOM 2751 N N . GLY D 2 15 ? 22.677 79.793 16.983 1.00 33.44 658 GLY D N 1
ATOM 2752 C CA . GLY D 2 15 ? 21.233 79.789 17.254 1.00 35.48 658 GLY D CA 1
ATOM 2753 C C . GLY D 2 15 ? 20.851 79.520 18.705 1.00 46.59 658 GLY D C 1
ATOM 2754 O O . GLY D 2 15 ? 19.670 79.653 19.055 1.00 41.86 658 GLY D O 1
ATOM 2755 N N . ASP D 2 16 ? 21.826 79.114 19.529 1.00 34.75 659 ASP D N 1
ATOM 2756 C CA . ASP D 2 16 ? 21.641 78.930 20.967 1.00 34.18 659 ASP D CA 1
ATOM 2757 C C . ASP D 2 16 ? 22.487 79.958 21.701 1.00 30.47 659 ASP D C 1
ATOM 2758 O O . ASP D 2 16 ? 23.579 80.333 21.239 1.00 33.42 659 ASP D O 1
ATOM 2763 N N . VAL D 2 17 ? 22.012 80.367 22.873 1.00 28.76 660 VAL D N 1
ATOM 2764 C CA . VAL D 2 17 ? 22.795 81.205 23.767 1.00 28.90 660 VAL D CA 1
ATOM 2765 C C . VAL D 2 17 ? 23.078 80.367 24.996 1.00 27.63 660 VAL D C 1
ATOM 2766 O O . VAL D 2 17 ? 22.168 80.026 25.740 1.00 27.44 660 VAL D O 1
ATOM 2770 N N . ASN D 2 18 ? 24.340 80.022 25.196 1.00 27.70 661 ASN D N 1
ATOM 2771 C CA . ASN D 2 18 ? 24.728 79.136 26.270 1.00 27.55 661 ASN D CA 1
ATOM 2772 C C . ASN D 2 18 ? 26.173 79.430 26.693 1.00 27.76 661 ASN D C 1
ATOM 2773 O O . ASN D 2 18 ? 26.787 80.393 26.225 1.00 28.02 661 ASN D O 1
ATOM 2778 N N . VAL D 2 19 ? 26.716 78.623 27.592 1.00 27.79 662 VAL D N 1
ATOM 2779 C CA . VAL D 2 19 ? 28.067 78.921 28.112 1.00 28.17 662 VAL D CA 1
ATOM 2780 C C . VAL D 2 19 ? 29.197 78.795 27.088 1.00 28.76 662 VAL D C 1
ATOM 2781 O O . VAL D 2 19 ? 30.309 79.257 27.357 1.00 29.26 662 VAL D O 1
ATOM 2785 N N . ALA D 2 20 ? 28.947 78.177 25.924 1.00 28.88 663 ALA D N 1
ATOM 2786 C CA . ALA D 2 20 ? 29.939 78.213 24.830 1.00 29.57 663 ALA D CA 1
ATOM 2787 C C . ALA D 2 20 ? 30.170 79.659 24.371 1.00 29.73 663 ALA D C 1
ATOM 2788 O O . ALA D 2 20 ? 31.306 80.082 24.106 1.00 30.41 663 ALA D O 1
ATOM 2790 N N . ASP D 2 21 ? 29.089 80.424 24.337 1.00 29.25 664 ASP D N 1
ATOM 2791 C CA . ASP D 2 21 ? 29.157 81.839 23.986 1.00 29.47 664 ASP D CA 1
ATOM 2792 C C . ASP D 2 21 ? 29.923 82.644 25.012 1.00 29.73 664 ASP D C 1
ATOM 2793 O O . ASP D 2 21 ? 30.665 83.543 24.652 1.00 30.38 664 ASP D O 1
ATOM 2798 N N . VAL D 2 22 ? 29.721 82.318 26.284 1.00 29.38 665 VAL D N 1
ATOM 2799 C CA . VAL D 2 22 ? 30.399 82.989 27.372 1.00 29.76 665 VAL D CA 1
ATOM 2800 C C . VAL D 2 22 ? 31.905 82.720 27.281 1.00 30.61 665 VAL D C 1
ATOM 2801 O O . VAL D 2 22 ? 32.701 83.636 27.335 1.00 31.38 665 VAL D O 1
ATOM 2805 N N . VAL D 2 23 ? 32.248 81.442 27.160 1.00 30.60 666 VAL D N 1
ATOM 2806 C CA . VAL D 2 23 ? 33.616 80.984 27.061 1.00 31.50 666 VAL D CA 1
ATOM 2807 C C . VAL D 2 23 ? 34.329 81.632 25.876 1.00 32.27 666 VAL D C 1
ATOM 2808 O O . VAL D 2 23 ? 35.473 82.084 26.017 1.00 33.28 666 VAL D O 1
ATOM 2812 N N . LEU D 2 24 ? 33.667 81.679 24.717 1.00 31.96 667 LEU D N 1
ATOM 2813 C CA . LEU D 2 24 ? 34.284 82.218 23.490 1.00 32.76 667 LEU D CA 1
ATOM 2814 C C . LEU D 2 24 ? 34.461 83.730 23.531 1.00 33.21 667 LEU D C 1
ATOM 2815 O O . LEU D 2 24 ? 35.492 84.244 23.062 1.00 34.30 667 LEU D O 1
ATOM 2820 N N . LEU D 2 25 ? 33.489 84.435 24.102 1.00 32.55 668 LEU D N 1
ATOM 2821 C CA . LEU D 2 25 ? 33.660 85.862 24.357 1.00 33.12 668 LEU D CA 1
ATOM 2822 C C . LEU D 2 25 ? 34.797 86.151 25.345 1.00 34.03 668 LEU D C 1
ATOM 2823 O O . LEU D 2 25 ? 35.595 87.047 25.116 1.00 35.15 668 LEU D O 1
ATOM 2828 N N . ASN D 2 26 ? 34.843 85.405 26.444 1.00 33.69 669 ASN D N 1
ATOM 2829 C CA . ASN D 2 26 ? 35.936 85.543 27.413 1.00 34.69 669 ASN D CA 1
ATOM 2830 C C . ASN D 2 26 ? 37.295 85.307 26.768 1.00 35.94 669 ASN D C 1
ATOM 2831 O O . ASN D 2 26 ? 38.270 86.036 27.040 1.00 37.25 669 ASN D O 1
ATOM 2836 N N . LYS D 2 27 ? 37.364 84.274 25.929 1.00 35.80 670 LYS D N 1
ATOM 2837 C CA . LYS D 2 27 ? 38.575 84.013 25.148 1.00 40.15 670 LYS D CA 1
ATOM 2838 C C . LYS D 2 27 ? 38.938 85.212 24.239 1.00 43.58 670 LYS D C 1
ATOM 2839 O O . LYS D 2 27 ? 40.091 85.662 24.207 1.00 39.30 670 LYS D O 1
ATOM 2845 N N . TRP D 2 28 ? 37.948 85.733 23.516 1.00 40.01 671 TRP D N 1
ATOM 2846 C CA . TRP D 2 28 ? 38.193 86.860 22.605 1.00 41.53 671 TRP D CA 1
ATOM 2847 C C . TRP D 2 28 ? 38.537 88.156 23.346 1.00 44.99 671 TRP D C 1
ATOM 2848 O O . TRP D 2 28 ? 39.474 88.855 22.959 1.00 47.20 671 TRP D O 1
ATOM 2859 N N . LEU D 2 29 ? 37.754 88.484 24.383 1.00 44.82 672 LEU D N 1
ATOM 2860 C CA . LEU D 2 29 ? 38.045 89.643 25.241 1.00 47.94 672 LEU D CA 1
ATOM 2861 C C . LEU D 2 29 ? 39.481 89.604 25.751 1.00 52.39 672 LEU D C 1
ATOM 2862 O O . LEU D 2 29 ? 40.184 90.628 25.751 1.00 52.99 672 LEU D O 1
ATOM 2867 N N . ASN D 2 30 ? 39.908 88.412 26.169 1.00 46.42 673 ASN D N 1
ATOM 2868 C CA . ASN D 2 30 ? 41.271 88.184 26.634 1.00 46.64 673 ASN D CA 1
ATOM 2869 C C . ASN D 2 30 ? 42.306 88.430 25.535 1.00 48.76 673 ASN D C 1
ATOM 2870 O O . ASN D 2 30 ? 43.326 89.060 25.773 1.00 47.04 673 ASN D O 1
ATOM 2875 N N . ASN D 2 31 ? 42.041 87.907 24.343 1.00 50.92 674 ASN D N 1
ATOM 2876 C CA . ASN D 2 31 ? 42.893 88.163 23.178 1.00 58.62 674 ASN D CA 1
ATOM 2877 C C . ASN D 2 31 ? 42.081 87.993 21.898 1.00 57.90 674 ASN D C 1
ATOM 2878 O O . ASN D 2 31 ? 41.641 86.882 21.584 1.00 71.41 674 ASN D O 1
ATOM 2883 N N . ASN D 2 32 ? 41.894 89.102 21.174 1.00 48.72 675 ASN D N 1
ATOM 2884 C CA . ASN D 2 32 ? 41.080 89.145 19.955 1.00 50.33 675 ASN D CA 1
ATOM 2885 C C . ASN D 2 32 ? 41.470 88.057 18.946 1.00 50.11 675 ASN D C 1
ATOM 2886 O O . ASN D 2 32 ? 40.603 87.475 18.287 1.00 46.00 675 ASN D O 1
ATOM 2891 N N . ALA D 2 33 ? 42.766 87.782 18.848 1.00 49.57 676 ALA D N 1
ATOM 2892 C CA . ALA D 2 33 ? 43.296 86.826 17.875 1.00 56.68 676 ALA D CA 1
ATOM 2893 C C . ALA D 2 33 ? 43.006 85.351 18.164 1.00 50.69 676 ALA D C 1
ATOM 2894 O O . ALA D 2 33 ? 43.155 84.525 17.266 1.00 52.91 676 ALA D O 1
ATOM 2896 N N . ASP D 2 34 ? 42.618 85.002 19.388 1.00 51.33 677 ASP D N 1
ATOM 2897 C CA . ASP D 2 34 ? 42.380 83.586 19.743 1.00 48.97 677 ASP D CA 1
ATOM 2898 C C . ASP D 2 34 ? 41.063 83.002 19.217 1.00 51.59 677 ASP D C 1
ATOM 2899 O O . ASP D 2 34 ? 40.881 81.780 19.208 1.00 44.83 677 ASP D O 1
ATOM 2904 N N . TYR D 2 35 ? 40.153 83.868 18.788 1.00 45.69 678 TYR D N 1
ATOM 2905 C CA . TYR D 2 35 ? 38.867 83.431 18.274 1.00 47.95 678 TYR D CA 1
ATOM 2906 C C . TYR D 2 35 ? 38.472 84.298 17.092 1.00 49.54 678 TYR D C 1
ATOM 2907 O O . TYR D 2 35 ? 38.368 85.518 17.216 1.00 59.69 678 TYR D O 1
ATOM 2916 N N . ALA D 2 36 ? 38.261 83.657 15.949 1.00 44.86 679 ALA D N 1
ATOM 2917 C CA . ALA D 2 36 ? 37.815 84.356 14.755 1.00 46.60 679 ALA D CA 1
ATOM 2918 C C . ALA D 2 36 ? 36.337 84.732 14.910 1.00 43.35 679 ALA D C 1
ATOM 2919 O O . ALA D 2 36 ? 35.469 84.084 14.327 1.00 44.61 679 ALA D O 1
ATOM 2921 N N . MET D 2 37 ? 36.046 85.764 15.704 1.00 40.34 680 MET D N 1
ATOM 2922 C CA . MET D 2 37 ? 34.660 86.161 15.930 1.00 38.40 680 MET D CA 1
ATOM 2923 C C . MET D 2 37 ? 34.177 86.956 14.723 1.00 39.72 680 MET D C 1
ATOM 2924 O O . MET D 2 37 ? 34.854 87.872 14.268 1.00 40.01 680 MET D O 1
ATOM 2929 N N . THR D 2 38 ? 32.986 86.608 14.245 1.00 39.12 681 THR D N 1
ATOM 2930 C CA . THR D 2 38 ? 32.406 87.206 13.058 1.00 37.52 681 THR D CA 1
ATOM 2931 C C . THR D 2 38 ? 31.822 88.555 13.412 1.00 38.66 681 THR D C 1
ATOM 2932 O O . THR D 2 38 ? 31.590 88.843 14.591 1.00 38.15 681 THR D O 1
ATOM 2936 N N . ASP D 2 39 ? 31.574 89.369 12.387 1.00 38.80 682 ASP D N 1
ATOM 2937 C CA . ASP D 2 39 ? 30.856 90.639 12.548 1.00 39.65 682 ASP D CA 1
ATOM 2938 C C . ASP D 2 39 ? 29.493 90.411 13.214 1.00 36.67 682 ASP D C 1
ATOM 2939 O O . ASP D 2 39 ? 29.095 91.170 14.107 1.00 36.34 682 ASP D O 1
ATOM 2944 N N . GLN D 2 40 ? 28.794 89.354 12.801 1.00 36.16 683 GLN D N 1
ATOM 2945 C CA . GLN D 2 40 ? 27.532 88.987 13.431 1.00 35.15 683 GLN D CA 1
ATOM 2946 C C . GLN D 2 40 ? 27.720 88.639 14.901 1.00 34.20 683 GLN D C 1
ATOM 2947 O O . GLN D 2 40 ? 26.939 89.069 15.744 1.00 33.65 683 GLN D O 1
ATOM 2953 N N . GLY D 2 41 ? 28.763 87.862 15.197 1.00 34.16 684 GLY D N 1
ATOM 2954 C CA . GLY D 2 41 ? 29.103 87.493 16.565 1.00 33.46 684 GLY D CA 1
ATOM 2955 C C . GLY D 2 41 ? 29.342 88.691 17.458 1.00 33.61 684 GLY D C 1
ATOM 2956 O O . GLY D 2 41 ? 28.881 88.719 18.596 1.00 32.93 684 GLY D O 1
ATOM 2957 N N . LYS D 2 42 ? 30.071 89.674 16.929 1.00 34.65 685 LYS D N 1
ATOM 2958 C CA . LYS D 2 42 ? 30.363 90.925 17.641 1.00 35.15 685 LYS D CA 1
ATOM 2959 C C . LYS D 2 42 ? 29.073 91.662 17.960 1.00 34.79 685 LYS D C 1
ATOM 2960 O O . LYS D 2 42 ? 28.851 92.095 19.086 1.00 34.71 685 LYS D O 1
ATOM 2966 N N . VAL D 2 43 ? 28.206 91.770 16.970 1.00 34.86 686 VAL D N 1
ATOM 2967 C CA . VAL D 2 43 ? 26.920 92.434 17.157 1.00 34.69 686 VAL D CA 1
ATOM 2968 C C . VAL D 2 43 ? 26.100 91.670 18.194 1.00 33.55 686 VAL D C 1
ATOM 2969 O O . VAL D 2 43 ? 25.491 92.278 19.071 1.00 33.42 686 VAL D O 1
ATOM 2973 N N . ASN D 2 44 ? 26.112 90.345 18.098 1.00 32.88 687 ASN D N 1
ATOM 2974 C CA . ASN D 2 44 ? 25.407 89.480 19.048 1.00 31.90 687 ASN D CA 1
ATOM 2975 C C . ASN D 2 44 ? 25.961 89.600 20.483 1.00 31.60 687 ASN D C 1
ATOM 2976 O O . ASN D 2 44 ? 25.194 89.617 21.448 1.00 31.12 687 ASN D O 1
ATOM 2981 N N . ALA D 2 45 ? 27.283 89.705 20.613 1.00 32.04 688 ALA D N 1
ATOM 2982 C CA . ALA D 2 45 ? 27.936 89.728 21.916 1.00 31.96 688 ALA D CA 1
ATOM 2983 C C . ALA D 2 45 ? 27.713 91.035 22.699 1.00 32.44 688 ALA D C 1
ATOM 2984 O O . ALA D 2 45 ? 27.653 91.031 23.941 1.00 32.22 688 ALA D O 1
ATOM 2986 N N . ASP D 2 46 ? 27.596 92.146 21.978 1.00 33.25 689 ASP D N 1
ATOM 2987 C CA . ASP D 2 46 ? 27.431 93.451 22.608 1.00 33.98 689 ASP D CA 1
ATOM 2988 C C . ASP D 2 46 ? 25.975 93.576 23.063 1.00 33.46 689 ASP D C 1
ATOM 2989 O O . ASP D 2 46 ? 25.137 94.136 22.368 1.00 37.17 689 ASP D O 1
ATOM 2994 N N . CYS D 2 47 ? 25.711 93.018 24.240 1.00 32.82 690 CYS D N 1
ATOM 2995 C CA . CYS D 2 47 ? 24.376 92.935 24.824 1.00 32.34 690 CYS D CA 1
ATOM 2996 C C . CYS D 2 47 ? 24.233 93.716 26.146 1.00 32.82 690 CYS D C 1
ATOM 2997 O O . CYS D 2 47 ? 23.145 93.750 26.725 1.00 32.62 690 CYS D O 1
ATOM 3000 N N . PHE D 2 48 ? 25.316 94.341 26.623 1.00 33.62 691 PHE D N 1
ATOM 3001 C CA . PHE D 2 48 ? 25.245 95.261 27.756 1.00 34.45 691 PHE D CA 1
ATOM 3002 C C . PHE D 2 48 ? 25.566 96.665 27.267 1.00 35.83 691 PHE D C 1
ATOM 3003 O O . PHE D 2 48 ? 26.673 96.901 26.774 1.00 36.46 691 PHE D O 1
ATOM 3011 N N . ASN D 2 49 ? 24.632 97.602 27.441 1.00 37.55 692 ASN D N 1
ATOM 3012 C CA . ASN D 2 49 ? 24.718 98.920 26.795 1.00 37.85 692 ASN D CA 1
ATOM 3013 C C . ASN D 2 49 ? 24.985 98.758 25.292 1.00 37.70 692 ASN D C 1
ATOM 3014 O O . ASN D 2 49 ? 25.958 99.291 24.758 1.00 38.61 692 ASN D O 1
ATOM 3019 N N . PRO D 2 50 ? 24.116 98.012 24.596 1.00 36.68 693 PRO D N 1
ATOM 3020 C CA . PRO D 2 50 ? 24.317 97.865 23.162 1.00 36.68 693 PRO D CA 1
ATOM 3021 C C . PRO D 2 50 ? 24.070 99.186 22.434 1.00 38.04 693 PRO D C 1
ATOM 3022 O O . PRO D 2 50 ? 23.591 100.155 23.042 1.00 38.91 693 PRO D O 1
ATOM 3026 N N . GLN D 2 51 ? 24.383 99.213 21.144 1.00 38.33 694 GLN D N 1
ATOM 3027 C CA . GLN D 2 51 ? 24.160 100.388 20.342 1.00 39.67 694 GLN D CA 1
ATOM 3028 C C . GLN D 2 51 ? 22.671 100.692 20.225 1.00 39.73 694 GLN D C 1
ATOM 3029 O O . GLN D 2 51 ? 22.285 101.847 20.376 1.00 40.95 694 GLN D O 1
ATOM 3035 N N . ASP D 2 52 ? 21.847 99.663 19.986 1.00 38.59 695 ASP D N 1
ATOM 3036 C CA . ASP D 2 52 ? 20.389 99.817 19.859 1.00 40.35 695 ASP D CA 1
ATOM 3037 C C . ASP D 2 52 ? 19.683 98.661 20.567 1.00 37.94 695 ASP D C 1
ATOM 3038 O O . ASP D 2 52 ? 19.614 97.543 20.043 1.00 38.09 695 ASP D O 1
ATOM 3043 N N . ALA D 2 53 ? 19.137 98.947 21.749 1.00 38.06 696 ALA D N 1
ATOM 3044 C CA . ALA D 2 53 ? 18.438 97.939 22.549 1.00 39.14 696 ALA D CA 1
ATOM 3045 C C . ALA D 2 53 ? 17.069 97.525 21.996 1.00 43.18 696 ALA D C 1
ATOM 3046 O O . ALA D 2 53 ? 16.523 96.511 22.435 1.00 36.71 696 ALA D O 1
ATOM 3048 N N . ASN D 2 54 ? 16.501 98.307 21.069 1.00 43.65 697 ASN D N 1
ATOM 3049 C CA . ASN D 2 54 ? 15.258 97.904 20.401 1.00 46.58 697 ASN D CA 1
ATOM 3050 C C . ASN D 2 54 ? 15.497 96.879 19.280 1.00 44.61 697 ASN D C 1
ATOM 3051 O O . ASN D 2 54 ? 14.535 96.362 18.701 1.00 42.50 697 ASN D O 1
ATOM 3056 N N . GLY D 2 55 ? 16.764 96.589 18.982 1.00 37.37 698 GLY D N 1
ATOM 3057 C CA . GLY D 2 55 ? 17.121 95.419 18.182 1.00 35.81 698 GLY D CA 1
ATOM 3058 C C . GLY D 2 55 ? 17.218 95.638 16.692 1.00 36.58 698 GLY D C 1
ATOM 3059 O O . GLY D 2 55 ? 17.226 94.678 15.918 1.00 36.29 698 GLY D O 1
ATOM 3060 N N . GLY D 2 56 ? 17.296 96.892 16.283 1.00 37.69 699 GLY D N 1
ATOM 3061 C CA . GLY D 2 56 ? 17.565 97.249 14.898 1.00 38.58 699 GLY D CA 1
ATOM 3062 C C . GLY D 2 56 ? 19.009 96.960 14.516 1.00 38.29 699 GLY D C 1
ATOM 3063 O O . GLY D 2 56 ? 19.846 96.653 15.369 1.00 37.52 699 GLY D O 1
ATOM 3064 N N . ALA D 2 57 ? 19.288 97.078 13.223 1.00 39.06 700 ALA D N 1
ATOM 3065 C CA . ALA D 2 57 ? 20.590 96.727 12.675 1.00 38.99 700 ALA D CA 1
ATOM 3066 C C . ALA D 2 57 ? 21.665 97.711 13.137 1.00 39.49 700 ALA D C 1
ATOM 3067 O O . ALA D 2 57 ? 21.416 98.923 13.226 1.00 40.47 700 ALA D O 1
ATOM 3069 N N . VAL D 2 58 ? 22.851 97.186 13.432 1.00 38.97 701 VAL D N 1
ATOM 3070 C CA . VAL D 2 58 ? 23.947 97.986 13.970 1.00 39.51 701 VAL D CA 1
ATOM 3071 C C . VAL D 2 58 ? 25.289 97.637 13.334 1.00 39.83 701 VAL D C 1
ATOM 3072 O O . VAL D 2 58 ? 25.438 96.623 12.681 1.00 39.40 701 VAL D O 1
ATOM 3076 N N . ASP D 2 59 ? 26.254 98.520 13.541 1.00 40.79 702 ASP D N 1
ATOM 3077 C CA . ASP D 2 59 ? 27.593 98.425 12.966 1.00 41.49 702 ASP D CA 1
ATOM 3078 C C . ASP D 2 59 ? 28.494 97.612 13.898 1.00 40.69 702 ASP D C 1
ATOM 3079 O O . ASP D 2 59 ? 28.664 97.965 15.068 1.00 40.55 702 ASP D O 1
ATOM 3084 N N . ALA D 2 60 ? 29.075 96.535 13.366 1.00 40.32 703 ALA D N 1
ATOM 3085 C CA . ALA D 2 60 ? 29.995 95.674 14.113 1.00 39.73 703 ALA D CA 1
ATOM 3086 C C . ALA D 2 60 ? 31.303 96.361 14.516 1.00 40.87 703 ALA D C 1
ATOM 3087 O O . ALA D 2 60 ? 31.913 95.994 15.515 1.00 40.53 703 ALA D O 1
ATOM 3089 N N . SER D 2 61 ? 31.739 97.359 13.753 1.00 42.38 704 SER D N 1
ATOM 3090 C CA . SER D 2 61 ? 32.961 98.098 14.096 1.00 43.77 704 SER D CA 1
ATOM 3091 C C . SER D 2 61 ? 32.755 99.117 15.225 1.00 44.15 704 SER D C 1
ATOM 3092 O O . SER D 2 61 ? 33.729 99.688 15.714 1.00 49.07 704 SER D O 1
ATOM 3095 N N . LYS D 2 62 ? 31.500 99.351 15.623 1.00 43.33 705 LYS D N 1
ATOM 3096 C CA . LYS D 2 62 ? 31.159 100.279 16.707 1.00 43.71 705 LYS D CA 1
ATOM 3097 C C . LYS D 2 62 ? 30.641 99.579 17.961 1.00 42.25 705 LYS D C 1
ATOM 3098 O O . LYS D 2 62 ? 30.077 100.227 18.851 1.00 42.37 705 LYS D O 1
ATOM 3104 N N . VAL D 2 63 ? 30.837 98.264 18.057 1.00 40.99 706 VAL D N 1
ATOM 3105 C CA . VAL D 2 63 ? 30.492 97.564 19.290 1.00 41.38 706 VAL D CA 1
ATOM 3106 C C . VAL D 2 63 ? 31.459 97.926 20.410 1.00 42.39 706 VAL D C 1
ATOM 3107 O O . VAL D 2 63 ? 32.624 98.301 20.173 1.00 43.57 706 VAL D O 1
ATOM 3111 N N . ASP D 2 64 ? 30.957 97.848 21.633 1.00 41.49 707 ASP D N 1
ATOM 3112 C CA . ASP D 2 64 ? 31.783 98.003 22.813 1.00 46.41 707 ASP D CA 1
ATOM 3113 C C . ASP D 2 64 ? 31.654 96.718 23.626 1.00 42.77 707 ASP D C 1
ATOM 3114 O O . ASP D 2 64 ? 30.637 96.481 24.279 1.00 48.73 707 ASP D O 1
ATOM 3119 N N . LEU D 2 65 ? 32.693 95.891 23.546 1.00 40.58 708 LEU D N 1
ATOM 3120 C CA . LEU D 2 65 ? 32.721 94.572 24.155 1.00 40.80 708 LEU D CA 1
ATOM 3121 C C . LEU D 2 65 ? 33.593 94.608 25.399 1.00 39.76 708 LEU D C 1
ATOM 3122 O O . LEU D 2 65 ? 34.764 95.006 25.339 1.00 47.34 708 LEU D O 1
ATOM 3127 N N . THR D 2 66 ? 32.995 94.218 26.525 1.00 39.10 709 THR D N 1
ATOM 3128 C CA . THR D 2 66 ? 33.681 94.108 27.803 1.00 38.40 709 THR D CA 1
ATOM 3129 C C . THR D 2 66 ? 33.262 92.836 28.512 1.00 37.00 709 THR D C 1
ATOM 3130 O O . THR D 2 66 ? 32.328 92.123 28.093 1.00 35.64 709 THR D O 1
ATOM 3134 N N . LYS D 2 67 ? 33.948 92.562 29.617 1.00 37.51 710 LYS D N 1
ATOM 3135 C CA . LYS D 2 67 ? 33.583 91.442 30.476 1.00 37.96 710 LYS D CA 1
ATOM 3136 C C . LYS D 2 67 ? 32.141 91.583 31.019 1.00 35.53 710 LYS D C 1
ATOM 3137 O O . LYS D 2 67 ? 31.482 90.571 31.250 1.00 34.33 710 LYS D O 1
ATOM 3143 N N . THR D 2 68 ? 31.644 92.810 31.199 1.00 37.37 711 THR D N 1
ATOM 3144 C CA . THR D 2 68 ? 30.236 93.009 31.596 1.00 36.44 711 THR D CA 1
ATOM 3145 C C . THR D 2 68 ? 29.236 92.436 30.584 1.00 34.91 711 THR D C 1
ATOM 3146 O O . THR D 2 68 ? 28.176 91.949 30.983 1.00 33.32 711 THR D O 1
ATOM 3150 N N . ASP D 2 69 ? 29.573 92.474 29.294 1.00 34.21 712 ASP D N 1
ATOM 3151 C CA . ASP D 2 69 ? 28.772 91.763 28.286 1.00 33.12 712 ASP D CA 1
ATOM 3152 C C . ASP D 2 69 ? 28.736 90.267 28.587 1.00 32.08 712 ASP D C 1
ATOM 3153 O O . ASP D 2 69 ? 27.660 89.653 28.595 1.00 31.19 712 ASP D O 1
ATOM 3158 N N . SER D 2 70 ? 29.904 89.683 28.855 1.00 32.37 713 SER D N 1
ATOM 3159 C CA . SER D 2 70 ? 29.966 88.272 29.237 1.00 31.60 713 SER D CA 1
ATOM 3160 C C . SER D 2 70 ? 29.133 87.984 30.496 1.00 31.11 713 SER D C 1
ATOM 3161 O O . SER D 2 70 ? 28.355 87.002 30.512 1.00 30.22 713 SER D O 1
ATOM 3164 N N . ASP D 2 71 ? 29.243 88.853 31.511 1.00 31.83 714 ASP D N 1
ATOM 3165 C CA . ASP D 2 71 ? 28.431 88.709 32.745 1.00 31.57 714 ASP D CA 1
ATOM 3166 C C . ASP D 2 71 ? 26.931 88.711 32.463 1.00 30.83 714 ASP D C 1
ATOM 3167 O O . ASP D 2 71 ? 26.184 87.957 33.080 1.00 30.24 714 ASP D O 1
ATOM 3172 N N . ALA D 2 72 ? 26.506 89.587 31.553 1.00 31.02 715 ALA D N 1
ATOM 3173 C CA . ALA D 2 72 ? 25.110 89.650 31.139 1.00 30.53 715 ALA D CA 1
ATOM 3174 C C . ALA D 2 72 ? 24.698 88.370 30.416 1.00 29.58 715 ALA D C 1
ATOM 3175 O O . ALA D 2 72 ? 23.600 87.855 30.642 1.00 29.11 715 ALA D O 1
ATOM 3177 N N . ILE D 2 73 ? 25.574 87.833 29.568 1.00 29.47 716 ILE D N 1
ATOM 3178 C CA . ILE D 2 73 ? 25.232 86.614 28.842 1.00 28.79 716 ILE D CA 1
ATOM 3179 C C . ILE D 2 73 ? 25.033 85.451 29.805 1.00 28.32 716 ILE D C 1
ATOM 3180 O O . ILE D 2 73 ? 24.015 84.754 29.706 1.00 27.87 716 ILE D O 1
ATOM 3185 N N . ILE D 2 74 ? 25.964 85.265 30.736 1.00 28.56 717 ILE D N 1
ATOM 3186 C CA . ILE D 2 74 ? 25.873 84.121 31.656 1.00 28.23 717 ILE D CA 1
ATOM 3187 C C . ILE D 2 74 ? 24.665 84.236 32.592 1.00 28.07 717 ILE D C 1
ATOM 3188 O O . ILE D 2 74 ? 23.992 83.239 32.865 1.00 27.68 717 ILE D O 1
ATOM 3193 N N . LYS D 2 75 ? 24.366 85.450 33.042 1.00 28.52 718 LYS D N 1
ATOM 3194 C CA . LYS D 2 75 ? 23.107 85.700 33.763 1.00 28.53 718 LYS D CA 1
ATOM 3195 C C . LYS D 2 75 ? 21.856 85.331 32.945 1.00 28.10 718 LYS D C 1
ATOM 3196 O O . LYS D 2 75 ? 20.926 84.749 33.484 1.00 27.96 718 LYS D O 1
ATOM 3202 N N . SER D 2 76 ? 21.854 85.639 31.648 1.00 28.05 719 SER D N 1
ATOM 3203 C CA . SER D 2 76 ? 20.719 85.288 30.772 1.00 27.84 719 SER D CA 1
ATOM 3204 C C . SER D 2 76 ? 20.607 83.784 30.568 1.00 27.40 719 SER D C 1
ATOM 3205 O O . SER D 2 76 ? 19.498 83.234 30.535 1.00 27.38 719 SER D O 1
ATOM 3208 N N . VAL D 2 77 ? 21.760 83.122 30.509 1.00 27.24 720 VAL D N 1
ATOM 3209 C CA . VAL D 2 77 ? 21.803 81.674 30.340 1.00 26.99 720 VAL D CA 1
ATOM 3210 C C . VAL D 2 77 ? 21.096 80.960 31.491 1.00 26.94 720 VAL D C 1
ATOM 3211 O O . VAL D 2 77 ? 20.379 80.022 31.253 1.00 26.92 720 VAL D O 1
ATOM 3215 N N . VAL D 2 78 ? 21.349 81.385 32.733 1.00 27.06 721 VAL D N 1
ATOM 3216 C CA . VAL D 2 78 ? 20.622 80.812 33.894 1.00 27.15 721 VAL D CA 1
ATOM 3217 C C . VAL D 2 78 ? 19.283 81.508 34.213 1.00 27.40 721 VAL D C 1
ATOM 3218 O O . VAL D 2 78 ? 18.719 81.319 35.283 1.00 27.64 721 VAL D O 1
ATOM 3222 N N . HIS D 2 79 ? 18.781 82.307 33.275 1.00 27.48 722 HIS D N 1
ATOM 3223 C CA . HIS D 2 79 ? 17.452 82.959 33.364 1.00 27.88 722 HIS D CA 1
ATOM 3224 C C . HIS D 2 79 ? 17.305 83.986 34.487 1.00 28.34 722 HIS D C 1
ATOM 3225 O O . HIS D 2 79 ? 16.196 84.273 34.920 1.00 28.80 722 HIS D O 1
ATOM 3232 N N . LEU D 2 80 ? 18.418 84.536 34.950 1.00 28.38 723 LEU D N 1
ATOM 3233 C CA . LEU D 2 80 ? 18.383 85.594 35.966 1.00 29.01 723 LEU D CA 1
ATOM 3234 C C . LEU D 2 80 ? 17.919 86.893 35.315 1.00 29.47 723 LEU D C 1
ATOM 3235 O O . LEU D 2 80 ? 17.217 87.690 35.938 1.00 30.16 723 LEU D O 1
ATOM 3240 N N . ILE D 2 81 ? 18.316 87.095 34.062 1.00 29.20 724 ILE D N 1
ATOM 3241 C CA . ILE D 2 81 ? 17.955 88.281 33.301 1.00 30.06 724 ILE D CA 1
ATOM 3242 C C . ILE D 2 81 ? 17.638 87.939 31.856 1.00 29.73 724 ILE D C 1
ATOM 3243 O O . ILE D 2 81 ? 17.919 86.838 31.378 1.00 29.78 724 ILE D O 1
ATOM 3248 N N . THR D 2 82 ? 17.102 88.929 31.164 1.00 32.99 725 THR D N 1
ATOM 3249 C CA . THR D 2 82 ? 16.936 88.872 29.734 1.00 32.19 725 THR D CA 1
ATOM 3250 C C . THR D 2 82 ? 17.821 89.910 29.084 1.00 32.21 725 THR D C 1
ATOM 3251 O O . THR D 2 82 ? 18.086 90.960 29.671 1.00 30.72 725 THR D O 1
ATOM 3255 N N . LEU D 2 83 ? 18.286 89.614 27.874 1.00 31.82 726 LEU D N 1
ATOM 3256 C CA . LEU D 2 83 ? 19.124 90.559 27.137 1.00 33.01 726 LEU D CA 1
ATOM 3257 C C . LEU D 2 83 ? 18.234 91.486 26.302 1.00 34.84 726 LEU D C 1
ATOM 3258 O O . LEU D 2 83 ? 17.114 91.096 25.955 1.00 32.08 726 LEU D O 1
ATOM 3263 N N . PRO D 2 84 ? 18.675 92.712 26.008 1.00 32.21 727 PRO D N 1
ATOM 3264 C CA . PRO D 2 84 ? 19.940 93.303 26.469 1.00 34.06 727 PRO D CA 1
ATOM 3265 C C . PRO D 2 84 ? 19.816 93.987 27.833 1.00 35.72 727 PRO D C 1
ATOM 3266 O O . PRO D 2 84 ? 18.701 94.291 28.291 1.00 34.92 727 PRO D O 1
ATOM 3270 N N . ALA D 2 85 ? 20.970 94.242 28.451 1.00 35.34 728 ALA D N 1
ATOM 3271 C CA . ALA D 2 85 ? 21.052 94.896 29.748 1.00 34.71 728 ALA D CA 1
ATOM 3272 C C . ALA D 2 85 ? 21.686 96.286 29.613 1.00 35.50 728 ALA D C 1
ATOM 3273 O O . ALA D 2 85 ? 22.261 96.625 28.573 1.00 37.04 728 ALA D O 1
ATOM 3275 N N . LYS D 2 86 ? 21.537 97.099 30.649 1.00 39.59 729 LYS D N 1
ATOM 3276 C CA . LYS D 2 86 ? 22.205 98.402 30.720 1.00 40.17 729 LYS D CA 1
ATOM 3277 C C . LYS D 2 86 ? 22.710 98.724 32.119 1.00 39.82 729 LYS D C 1
ATOM 3278 O O . LYS D 2 86 ? 22.360 98.055 33.094 1.00 37.60 729 LYS D O 1
ATOM 3284 N N . GLY D 2 87 ? 23.549 99.754 32.192 1.00 40.63 730 GLY D N 1
ATOM 3285 C CA . GLY D 2 87 ? 24.130 100.222 33.444 1.00 44.56 730 GLY D CA 1
ATOM 3286 C C . GLY D 2 87 ? 25.227 101.241 33.205 1.00 45.92 730 GLY D C 1
ATOM 3287 O O . GLY D 2 87 ? 26.184 101.315 33.969 1.00 56.07 730 GLY D O 1
#

InterPro domains:
  IPR002102 Cellulosome anchoring protein, cohesin domain [PF00963] (746-873)
  IPR002102 Cellulosome anchoring protein, cohesin domain [PF00963] (885-1012)
  IPR002102 Cellulosome anchoring protein, cohesin domain [PF00963] (1024-1151)
  IPR002102 Cellulosome anchoring protein, cohesin domain [PF00963] (1217-1350)
  IPR002102 Cellulosome anchoring protein, cohesin domain [PF00963] (1497-1627)
  IPR008965 CBM2/CBM3, carbohydrate-binding domain superfamily [SSF49384] (56-190)
  IPR008965 CBM2/CBM3, carbohydrate-binding domain superfamily [SSF49384] (235-371)
  IPR008965 CBM2/CBM3, carbohydrate-binding domain superfamily [SSF49384] (404-539)
  IPR008965 CBM2/CBM3, carbohydrate-binding domain superfamily [SSF49384] (569-703)
  IPR008965 CBM2/CBM3, carbohydrate-binding domain superfamily [SSF49384] (743-875)
  IPR008965 CBM2/CBM3, carbohydrate-binding domain superfamily [SSF49384] (883-1014)
  IPR008965 CBM2/CBM3, carbohydrate-binding domain superfamily [SSF49384] (1021-1152)
  IPR008965 CBM2/CBM3, carbohydrate-binding domain superfamily [SSF49384] (1215-1352)
  IPR008965 CBM2/CBM3, carbohydrate-binding domain superfamily [SSF49384] (1494-1629)
  IPR036439 Dockerin domain superfamily [G3DSA:1.10.1330.10] (1953-2069)

B-factor: mean 33.82, std 10.05, range [17.41, 114.41]

Nearest PDB structures (foldseek):
  5n5p-assembly2_D  TM=1.011E+00  e=1.571E-17  Ruminococcus flavefaciens FD-1
  5m2o-assembly1_B  TM=8.627E-01  e=3.513E-05  Ruminococcus flavefaciens FD-1
  8x39-assembly1_B  TM=8.088E-01  e=2.327E-02  Acetivibrio thermocellus DSM 1313
  4dh2-assembly2_D  TM=7.699E-01  e=2.657E-02  Acetivibrio thermocellus ATCC 27405
  6kge-assembly2_B  TM=7.797E-01  e=1.591E-01  Clostridium acetobutylicum ATCC 824

Radius of gyration: 27.13 Å; Cα contacts (8 Å, |Δi|>4): 1251; chains: 4; bounding box: 49×82×61 Å

Secondary structure (DSSP, 8-state):
-----EEEEE--EEEE-TT-EEEEEEEEEEEES-B-EEEEEEEEPTTPEEEEEEE-SSSS--EEETTTTEEEEE-TTS--B-PPTT-EEEEEEEE--TTPPSEEEEEEEEEEEEE-TTS-B-GGGEEEE-EEEEE---/---B---TT-TT-SS--SHHHHHHHHHHHH-GGGS---HHHHHHH--BS-S-TT---B-GGG----HHHHHHHHHHHTTS--S-B--/----SEEEEE--EEEE-TT-EEEEEEEEEEEES-B-EEEEEEEEPTTPEEEEEEE-SSSS--EEETTTTEEEEE-TTS--B-PPTT-EEEEEEEE--TTPPSEEEEEEEEEEEEE-TTS-B-GGGEEEE-EEEEE--/---B---TT-TT-SS--SHHHHHHHHHHHH-GGGS---HHHHHHH--BS-S-TT---B-GGG----HHHHHHHHHHHTTS--S-B--

Solvent-accessible surface area: 20001 Å² total; per-residue (Å²): 148,63,24,82,10,2,3,38,0,25,2,31,95,37,122,7,119,12,56,72,138,8,77,1,43,0,35,0,99,44,6,10,6,93,0,0,0,0,16,0,11,0,105,37,56,77,66,5,47,45,36,52,19,54,61,12,129,5,12,20,73,14,31,45,8,67,130,68,22,22,0,0,1,16,31,32,70,0,98,17,52,122,5,71,88,42,18,95,2,0,18,0,26,0,64,4,36,74,131,9,69,178,27,85,26,45,0,108,20,48,106,29,38,0,0,2,36,74,13,48,126,2,25,54,18,6,37,48,45,65,6,7,0,46,4,45,103,116,223,182,52,30,137,16,87,47,0,4,1,39,56,81,63,84,52,12,0,1,1,2,0,6,0,2,20,26,48,75,67,84,92,71,47,97,19,76,97,60,0,57,2,1,0,5,0,44,70,24,79,49,63,152,17,23,63,17,46,13,100,142,31,96,22,57,93,54,1,2,65,5,0,15,92,17,8,0,108,72,56,115,22,38,25,182,86,156,64,17,103,43,52,3,28,0,27,1,31,48,35,123,8,152,36,53,73,146,8,79,0,49,0,37,0,109,105,15,42,2,89,1,0,0,0,18,0,11,0,106,36,56,77,64,4,46,46,35,53,20,56,61,13,126,5,18,18,77,19,32,46,7,66,133,69,22,20,0,0,1,16,32,35,70,0,91,14,61,128,5,73,104,44,19,92,2,0,19,0,29,0,58,4,37,87,132,7,70,158,26,35,25,10,0,62,20,49,107,28,31,0,0,1,33,83,15,52,134,1,25,135,68,2,31,12,5,17,5,1,0,42,4,40,152,222,186,54,28,140,16,89,47,0,4,1,40,56,78,65,83,52,14,0,2,0,3,0,6,0,2,25,30,49,73,68,82,91,67,46,98,17,76,93,58,0,55,2,2,0,5,0,43,75,23,81,49,60,153,18,24,65,19,43,13,101,143,32,96,24,58,96,55,1,2,62,6,0,13,87,18,9,0,109,71,55,117,21,40,25,182,92